Protein 8Z2Y (pdb70)

Sequence (382 aa):
FDYNGEKVRGVNLGGWLVLEPWITPSIFDAAGAEAVDEWWSLTKILGKEEAEARLSAHWKSFVSAGDFQRMADAGLNHVRIPIGYWALGPLEGDPYVDGQLEYLDKAVEWAGAAGLKVLIDLHGAPGSQNGFDNSGRRGGAIQWQQQGDTVEQTLDAFDLLAERYLGSDTVAAIEAINEPNIPGGVDQGKLQEYYGSVYGIVNKYNAGTSVVYGDGFLPVESWNGFKTEGSKVVMDTHHYHMFDNGLIAMDIDSHIDAVCQFAHQHLEASDKPVIVGEWTGAVTDCAKYLNGKGNGARYDGSYAADKAIGDCSSLATGFVSKLSDEERSDMRRFIEAQLDAFELKSGWVFWTWKTEGAPGWDMSDLLEAGVFPTSPDDREFPKQC

Organism: Aspergillus oryzae (strain ATCC 42149 / RIB 40) (NCBI:txid510516)

Radius of gyration: 19.34 Å; Cα contacts (8 Å, |Δi|>4): 815; chains: 1; bounding box: 44×55×48 Å

Nearest PDB structures (foldseek):
  8z2w-assembly1_A  TM=1.002E+00  e=1.462E-80  Aspergillus oryzae
  3n9k-assembly1_A  TM=9.499E-01  e=2.838E-46  Candida albicans
  2pc8-assembly1_A  TM=9.485E-01  e=1.762E-46  Candida albicans
  2pbo-assembly1_A  TM=9.506E-01  e=3.393E-46  Candida albicans
  2pf0-assembly1_A  TM=9.499E-01  e=2.838E-46  Candida albicans

B-factor: mean 11.64, std 8.75, range [5.73, 223.47]

Secondary structure (DSSP, 8-state):
--TTTS-EEEEE-TTTSS--TTTSHHHHHTT-TT--SHHHHHHHH-HHHHHHHHHHHHHHH--HHHHHHHHHTT--EEEEEEEGGGG-PPTT------HHHHHHHHHHHHHHHT-EEEEEEEE-TT-SSS-GGGSS-S---TTSTTHHHHHHHHHHHHHHHHTTSTTEEEEES-S---TTTT--HHHHHHHHHHHHHHHHHH-TTSEEEEE-TTS-GGGGTTSS--GGGEEEEEE--SSSSHHHHT--HHHHHHHHHHHHHHTGGG-SS-EEEEE--S--SS-STTTT-TT---TTTT-STTPPP-S--TTTSSS-GGGS-HHHHHHHHHHHHHHHHHHTTTTEEEES-S--SS-TTS-HHHHHHTT-S-SSTT--SSPPP-

Structure (mmCIF, N/CA/C/O backbone):
data_8Z2Y
#
_entry.id   8Z2Y
#
_cell.length_a   81.290
_cell.length_b   81.290
_cell.length_c   114.740
_cell.angle_alpha   90.00
_cell.angle_beta   90.00
_cell.angle_gamma   120.00
#
_symmetry.space_group_name_H-M   'P 32 2 1'
#
loop_
_entity.id
_entity.type
_entity.pdbx_description
1 polymer 'Glucan 1,3-beta-glucosidase A'
2 non-polymer 1,2-ETHANEDIOL
3 non-polymer GLYCEROL
4 non-polymer beta-D-glucopyranose
5 non-polymer 'CHLORIDE ION'
6 non-polymer 'SODIUM ION'
7 water water
#
loop_
_atom_site.group_PDB
_atom_site.id
_atom_site.type_symbol
_atom_site.label_atom_id
_atom_site.label_alt_id
_atom_site.label_comp_id
_atom_site.label_asym_id
_atom_site.label_entity_id
_atom_site.label_seq_id
_atom_site.pdbx_PDB_ins_code
_atom_site.Cartn_x
_atom_site.Cartn_y
_atom_site.Cartn_z
_atom_site.occupancy
_atom_site.B_iso_or_equiv
_atom_site.auth_seq_id
_atom_site.auth_comp_id
_atom_site.auth_asym_id
_atom_site.auth_atom_id
_atom_site.pdbx_PDB_model_num
ATOM 1 N N . PHE A 1 24 ? -41.503 34.346 32.478 1.00 22.07 24 PHE A N 1
ATOM 2 C CA . PHE A 1 24 ? -41.320 35.696 31.884 1.00 16.71 24 PHE A CA 1
ATOM 3 C C . PHE A 1 24 ? -42.696 36.219 31.496 1.00 14.22 24 PHE A C 1
ATOM 4 O O . PHE A 1 24 ? -43.479 35.486 30.910 1.00 15.42 24 PHE A O 1
ATOM 21 N N . ASP A 1 25 ? -42.954 37.497 31.777 1.00 14.60 25 ASP A N 1
ATOM 22 C CA . ASP A 1 25 ? -44.258 38.092 31.500 1.00 14.70 25 ASP A CA 1
ATOM 23 C C . ASP A 1 25 ? -44.317 38.623 30.069 1.00 12.88 25 ASP A C 1
ATOM 24 O O . ASP A 1 25 ? -44.123 39.812 29.811 1.00 14.16 25 ASP A O 1
ATOM 33 N N . TYR A 1 26 ? -44.594 37.710 29.138 1.00 11.83 26 TYR A N 1
ATOM 34 C CA . TYR A 1 26 ? -44.647 38.058 27.737 1.00 11.76 26 TYR A CA 1
ATOM 35 C C . TYR A 1 26 ? -45.805 39.008 27.468 1.00 12.90 26 TYR A C 1
ATOM 36 O O . TYR A 1 26 ? -45.765 39.703 26.463 1.00 14.26 26 TYR A O 1
ATOM 54 N N . ASN A 1 27 ? -46.850 38.957 28.277 1.00 14.77 27 ASN A N 1
ATOM 55 C CA . ASN A 1 27 ? -47.990 39.834 28.063 1.00 16.84 27 ASN A CA 1
ATOM 56 C C . ASN A 1 27 ? -47.622 41.294 28.343 1.00 18.43 27 ASN A C 1
ATOM 57 O O . ASN A 1 27 ? -48.107 42.181 27.660 1.00 21.57 27 ASN A O 1
ATOM 68 N N . GLY A 1 28 ? -46.727 41.550 29.310 1.00 16.73 28 GLY A N 1
ATOM 69 C CA . GLY A 1 28 ? -46.518 42.886 29.836 1.00 18.09 28 GLY A CA 1
ATOM 70 C C . GLY A 1 28 ? -45.080 43.401 29.825 1.00 18.42 28 GLY A C 1
ATOM 71 O O . GLY A 1 28 ? -44.876 44.539 30.201 1.00 22.34 28 GLY A O 1
ATOM 75 N N . GLU A 1 29 ? -44.094 42.592 29.432 1.00 15.92 29 GLU A N 1
ATOM 76 C CA . GLU A 1 29 ? -42.686 42.985 29.416 1.00 16.65 29 GLU A CA 1
ATOM 77 C C . GLU A 1 29 ? -42.133 42.774 28.022 1.00 15.33 29 GLU A C 1
ATOM 78 O O . GLU A 1 29 ? -42.590 41.862 27.329 1.00 19.81 29 GLU A O 1
ATOM 90 N N . LYS A 1 30 ? -41.118 43.560 27.621 1.00 12.20 30 LYS A N 1
ATOM 91 C CA . LYS A 1 30 ? -40.615 43.463 26.263 1.00 10.44 30 LYS A CA 1
ATOM 92 C C . LYS A 1 30 ? -39.452 42.467 26.159 1.00 8.85 30 LYS A C 1
ATOM 93 O O . LYS A 1 30 ? -38.463 42.566 26.879 1.00 9.85 30 LYS A O 1
ATOM 112 N N . VAL A 1 31 ? -39.588 41.523 25.236 1.00 7.83 31 VAL A N 1
ATOM 113 C CA . VAL A 1 31 ? -38.508 40.633 24.843 1.00 7.18 31 VAL A CA 1
ATOM 114 C C . VAL A 1 31 ? -37.477 41.444 24.055 1.00 6.77 31 VAL A C 1
ATOM 115 O O . VAL A 1 31 ? -37.833 42.189 23.131 1.00 7.15 31 VAL A O 1
ATOM 128 N N . ARG A 1 32 ? -36.214 41.323 24.448 1.00 7.01 32 ARG A N 1
ATOM 129 C CA . ARG A 1 32 ? -35.108 41.910 23.737 1.00 6.80 32 ARG A CA 1
ATOM 130 C C . ARG A 1 32 ? -34.077 40.820 23.594 1.00 6.62 32 ARG A C 1
ATOM 131 O O . ARG A 1 32 ? -33.433 40.409 24.553 1.00 7.28 32 ARG A O 1
ATOM 152 N N . GLY A 1 33 ? -33.921 40.253 22.419 1.00 6.82 33 GLY A N 1
ATOM 153 C CA . GLY A 1 33 ? -33.192 39.011 22.277 1.00 7.06 33 GLY A CA 1
ATOM 154 C C . GLY A 1 33 ? -32.306 38.973 21.044 1.00 6.88 33 GLY A C 1
ATOM 155 O O . GLY A 1 33 ? -32.397 39.832 20.146 1.00 6.98 33 GLY A O 1
ATOM 159 N N . VAL A 1 34 ? -31.486 37.934 21.037 1.00 6.75 34 VAL A N 1
ATOM 160 C CA . VAL A 1 34 ? -30.765 37.549 19.837 1.00 6.49 34 VAL A CA 1
ATOM 161 C C . VAL A 1 34 ? -30.904 36.058 19.653 1.00 6.47 34 VAL A C 1
ATOM 162 O O . VAL A 1 34 ? -31.019 35.297 20.616 1.00 6.77 34 VAL A O 1
ATOM 175 N N . ASN A 1 35 ? -30.762 35.612 18.403 1.00 6.25 35 ASN A N 1
ATOM 176 C CA . ASN A 1 35 ? -30.701 34.211 18.028 1.00 6.54 35 ASN A CA 1
ATOM 177 C C . ASN A 1 35 ? -29.248 33.739 18.010 1.00 6.19 35 ASN A C 1
ATOM 178 O O . ASN A 1 35 ? -28.373 34.464 17.576 1.00 6.16 35 ASN A O 1
ATOM 189 N N . LEU A 1 36 ? -29.023 32.482 18.398 1.00 6.05 36 LEU A N 1
ATOM 190 C CA . LEU A 1 36 ? -27.785 31.781 18.111 1.00 6.17 36 LEU A CA 1
ATOM 191 C C . LEU A 1 36 ? -27.934 30.923 16.861 1.00 5.95 36 LEU A C 1
ATOM 192 O O . LEU A 1 36 ? -27.827 29.694 16.867 1.00 6.34 36 LEU A O 1
ATOM 208 N N . GLY A 1 37 ? -28.241 31.594 15.747 1.00 6.03 37 GLY A N 1
ATOM 209 C CA . GLY A 1 37 ? -28.342 30.911 14.490 1.00 5.79 37 GLY A CA 1
ATOM 210 C C . GLY A 1 37 ? -27.003 30.299 14.117 1.00 6.03 37 GLY A C 1
ATOM 211 O O . GLY A 1 37 ? -25.939 30.805 14.385 1.00 7.02 37 GLY A O 1
ATOM 215 N N . GLY A 1 38 ? -27.108 29.192 13.402 1.00 5.91 38 GLY A N 1
ATOM 216 C CA . GLY A 1 38 ? -25.926 28.569 12.836 1.00 6.14 38 GLY A CA 1
ATOM 217 C C . GLY A 1 38 ? -25.056 27.819 13.824 1.00 6.40 38 GLY A C 1
ATOM 218 O O . GLY A 1 38 ? -24.004 27.286 13.444 1.00 7.13 38 GLY A O 1
ATOM 222 N N . TRP A 1 39 ? -25.462 27.764 15.099 1.00 6.24 39 TRP A N 1
ATOM 223 C CA . TRP A 1 39 ? -24.630 27.135 16.126 1.00 6.58 39 TRP A CA 1
ATOM 224 C C . TRP A 1 39 ? -24.897 25.645 16.180 1.00 6.40 39 TRP A C 1
ATOM 225 O O . TRP A 1 39 ? -24.097 24.836 15.720 1.00 7.10 39 TRP A O 1
ATOM 246 N N . LEU A 1 40 ? -26.088 25.257 16.696 1.00 6.64 40 LEU A N 1
ATOM 247 C CA . LEU A 1 40 ? -26.431 23.860 16.829 1.00 6.82 40 LEU A CA 1
ATOM 248 C C . LEU A 1 40 ? -27.193 23.299 15.640 1.00 6.47 40 LEU A C 1
ATOM 249 O O . LEU A 1 40 ? -27.352 22.082 15.533 1.00 6.87 40 LEU A O 1
ATOM 265 N N . VAL A 1 41 ? -27.669 24.191 14.761 1.00 6.44 41 VAL A N 1
ATOM 266 C CA . VAL A 1 41 ? -28.175 23.829 13.442 1.00 6.51 41 VAL A CA 1
ATOM 267 C C . VAL A 1 41 ? -27.357 24.691 12.501 1.00 6.54 41 VAL A C 1
ATOM 268 O O . VAL A 1 41 ? -27.468 25.913 12.536 1.00 6.62 41 VAL A O 1
ATOM 281 N N . LEU A 1 42 ? -26.492 24.047 11.700 1.00 6.52 42 LEU A N 1
ATOM 282 C CA . LEU A 1 42 ? -25.573 24.813 10.864 1.00 6.80 42 LEU A CA 1
ATOM 283 C C . LEU A 1 42 ? -26.309 25.297 9.606 1.00 7.13 42 LEU A C 1
ATOM 284 O O . LEU A 1 42 ? -27.198 24.605 9.111 1.00 7.17 42 LEU A O 1
ATOM 300 N N . GLU A 1 43 ? -25.910 26.464 9.133 1.00 7.08 43 G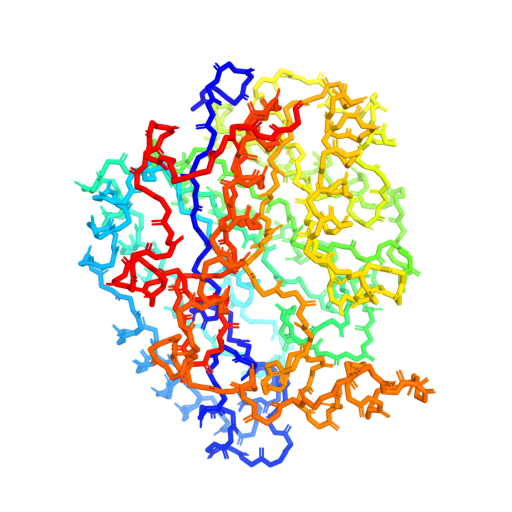LU A N 1
ATOM 301 C CA . GLU A 1 43 ? -26.489 27.020 7.906 1.00 7.13 43 GLU A CA 1
ATOM 302 C C . GLU A 1 43 ? -25.353 27.525 7.045 1.00 7.23 43 GLU A C 1
ATOM 303 O O . GLU A 1 43 ? -24.467 28.220 7.483 1.00 6.79 43 GLU A O 1
ATOM 315 N N . PRO A 1 44 ? -25.380 27.264 5.716 1.00 7.23 44 PRO A N 1
ATOM 316 C CA . PRO A 1 44 ? -24.291 27.698 4.845 1.00 7.06 44 PRO A CA 1
ATOM 317 C C . PRO A 1 44 ? -23.974 29.183 4.921 1.00 7.42 44 PRO A C 1
ATOM 318 O O . PRO A 1 44 ? -22.799 29.519 4.913 1.00 7.59 44 PRO A O 1
ATOM 329 N N . TRP A 1 45 ? -24.970 30.058 4.941 1.00 7.14 45 TRP A N 1
ATOM 330 C CA . TRP A 1 45 ? -24.658 31.476 4.914 1.00 6.86 45 TRP A CA 1
ATOM 331 C C . TRP A 1 45 ? -24.038 31.974 6.215 1.00 6.85 45 TRP A C 1
ATOM 332 O O . TRP A 1 45 ? -23.342 32.978 6.210 1.00 6.77 45 TRP A O 1
ATOM 353 N N . ILE A 1 46 ? -24.304 31.250 7.312 1.00 6.72 46 ILE A N 1
ATOM 354 C CA . ILE A 1 46 ? -23.814 31.689 8.623 1.00 6.62 46 ILE A CA 1
ATOM 355 C C . ILE A 1 46 ? -22.371 31.264 8.810 1.00 6.59 46 ILE A C 1
ATOM 356 O O . ILE A 1 46 ? -21.555 32.033 9.286 1.00 6.94 46 ILE A O 1
ATOM 372 N N . THR A 1 47 ? -22.053 30.028 8.409 1.00 6.78 47 THR A N 1
ATOM 373 C CA . THR A 1 47 ? -20.684 29.523 8.460 1.00 6.61 47 THR A CA 1
ATOM 374 C C . THR A 1 47 ? -20.287 28.904 7.115 1.00 6.71 47 THR A C 1
ATOM 375 O O . THR A 1 47 ? -20.126 27.688 6.998 1.00 7.15 47 THR A O 1
ATOM 386 N N . PRO A 1 48 ? -20.112 29.712 6.059 1.00 7.00 48 PRO A N 1
ATOM 387 C CA . PRO A 1 48 ? -19.802 29.159 4.736 1.00 7.49 48 PRO A CA 1
ATOM 388 C C . PRO A 1 48 ? -18.529 28.324 4.737 1.00 7.54 48 PRO A C 1
ATOM 389 O O . PRO A 1 48 ? -18.490 27.346 3.990 1.00 8.73 48 PRO A O 1
ATOM 400 N N . SER A 1 49 ? -17.520 28.669 5.546 1.00 7.75 49 SER A N 1
ATOM 401 C CA . SER A 1 49 ? -16.258 27.961 5.488 1.00 8.64 49 SER A CA 1
ATOM 402 C C . SER A 1 49 ? -16.446 26.470 5.779 1.00 7.78 49 SER A C 1
ATOM 403 O O . SER A 1 49 ? -15.740 25.614 5.258 1.00 8.82 49 SER A O 1
ATOM 411 N N . ILE A 1 50 ? -17.357 26.148 6.696 1.00 7.40 50 ILE A N 1
ATOM 412 C CA . ILE A 1 50 ? -17.497 24.759 7.108 1.00 7.44 50 ILE A CA 1
ATOM 413 C C . ILE A 1 50 ? -18.078 23.937 5.960 1.00 7.39 50 ILE A C 1
ATOM 414 O O . ILE A 1 50 ? -17.679 22.815 5.677 1.00 8.54 50 ILE A O 1
ATOM 430 N N . PHE A 1 51 ? -19.078 24.500 5.273 1.00 7.70 51 PHE A N 1
ATOM 431 C CA . PHE A 1 51 ? -19.694 23.826 4.129 1.00 8.13 51 PHE A CA 1
ATOM 432 C C . PHE A 1 51 ? -18.707 23.722 2.975 1.00 8.57 51 PHE A C 1
ATOM 433 O O . PHE A 1 51 ? -18.610 22.673 2.345 1.00 9.46 51 PHE A O 1
ATOM 450 N N . ASP A 1 52 ? -18.013 24.818 2.688 1.00 8.87 52 ASP A N 1
ATOM 451 C CA . ASP A 1 52 ? -17.109 24.828 1.566 1.00 9.07 52 ASP A CA 1
ATOM 452 C C . ASP A 1 52 ? -15.939 23.877 1.771 1.00 9.36 52 ASP A C 1
ATOM 453 O O . ASP A 1 52 ? -15.421 23.369 0.789 1.00 10.50 52 ASP A O 1
ATOM 462 N N . ALA A 1 53 ? -15.537 23.620 3.002 1.00 9.33 53 ALA A N 1
ATOM 463 C CA . ALA A 1 53 ? -14.490 22.646 3.305 1.00 10.58 53 ALA A CA 1
ATOM 464 C C . ALA A 1 53 ? -14.914 21.211 2.988 1.00 12.12 53 ALA A C 1
ATOM 465 O O . ALA A 1 53 ? -14.095 20.306 3.027 1.00 15.75 53 ALA A O 1
ATOM 472 N N . ALA A 1 54 ? -16.198 20.989 2.727 1.00 11.50 54 ALA A N 1
ATOM 473 C CA . ALA A 1 54 ? -16.719 19.690 2.318 1.00 12.74 54 ALA A CA 1
ATOM 474 C C . ALA A 1 54 ? -17.178 19.679 0.854 1.00 12.54 54 ALA A C 1
ATOM 475 O O . ALA A 1 54 ? -17.778 18.699 0.418 1.00 15.19 54 ALA A O 1
ATOM 482 N N . GLY A 1 55 ? -16.905 20.731 0.087 1.00 11.67 55 GLY A N 1
ATOM 483 C CA . GLY A 1 55 ? -17.152 20.701 -1.339 1.00 11.87 55 GLY A CA 1
ATOM 484 C C . GLY A 1 55 ? -18.507 21.243 -1.773 1.00 12.07 55 GLY A C 1
ATOM 485 O O . GLY A 1 55 ? -19.335 21.627 -0.940 1.00 10.62 55 GLY A O 1
ATOM 489 N N . ALA A 1 56 ? -18.709 21.255 -3.078 1.00 12.78 56 ALA A N 1
ATOM 490 C CA . ALA A 1 56 ? -19.840 21.916 -3.686 1.00 13.06 56 ALA A CA 1
ATOM 491 C C . ALA A 1 56 ? -21.162 21.293 -3.261 1.00 12.09 56 ALA A C 1
ATOM 492 O O . ALA A 1 56 ? -22.208 21.961 -3.324 1.00 13.81 56 ALA A O 1
ATOM 499 N N . GLU A 1 57 ? -21.152 19.997 -2.931 1.00 11.98 57 GLU A N 1
ATOM 500 C CA . GLU A 1 57 ? -22.405 19.304 -2.645 1.00 11.48 57 GLU A CA 1
ATOM 501 C C . GLU A 1 57 ? -22.804 19.438 -1.173 1.00 9.56 57 GLU A C 1
ATOM 502 O O . GLU A 1 57 ? -23.892 19.044 -0.811 1.00 10.14 57 GLU A O 1
ATOM 514 N N . ALA A 1 58 ? -21.969 20.070 -0.361 1.00 8.98 58 ALA A N 1
ATOM 515 C CA . ALA A 1 58 ? -22.332 20.290 1.043 1.00 8.34 58 ALA A CA 1
ATOM 516 C C . ALA A 1 58 ? -23.122 21.592 1.103 1.00 8.34 58 ALA A C 1
ATOM 517 O O . ALA A 1 58 ? -22.524 22.679 1.144 1.00 7.89 58 ALA A O 1
ATOM 524 N N . VAL A 1 59 ? -24.454 21.449 1.129 1.00 7.91 59 VAL A N 1
ATOM 525 C CA . VAL A 1 59 ? -25.371 22.577 0.984 1.00 7.84 59 VAL A CA 1
ATOM 526 C C . VAL A 1 59 ? -26.343 22.713 2.146 1.00 7.38 59 VAL A C 1
ATOM 527 O O . VAL A 1 59 ? -27.205 23.577 2.136 1.00 7.55 59 VAL A O 1
ATOM 540 N N . ASP A 1 60 ? -26.230 21.816 3.122 1.00 7.46 60 ASP A N 1
ATOM 541 C CA . ASP A 1 60 ? -27.090 21.827 4.303 1.00 7.38 60 ASP A CA 1
ATOM 542 C C . ASP A 1 60 ? -26.468 20.858 5.293 1.00 7.25 60 ASP A C 1
ATOM 543 O O . ASP A 1 60 ? -25.544 20.132 4.967 1.00 7.52 60 ASP A O 1
ATOM 552 N N . GLU A 1 61 ? -26.979 20.827 6.528 1.00 7.06 61 GLU A N 1
ATOM 553 C CA . GLU A 1 61 ? -26.346 19.972 7.517 1.00 6.73 61 GLU A CA 1
ATOM 554 C C . GLU A 1 61 ? -26.489 18.497 7.148 1.00 7.02 61 GLU A C 1
ATOM 555 O O . GLU A 1 61 ? -25.596 17.708 7.415 1.00 7.26 61 GLU A O 1
ATOM 567 N N . TRP A 1 62 ? -27.596 18.133 6.501 1.00 7.03 62 TRP A N 1
ATOM 568 C CA A TRP A 1 62 ? -27.807 16.776 6.055 0.50 7.58 62 TRP A CA 1
ATOM 569 C CA B TRP A 1 62 ? -27.803 16.758 6.056 0.50 7.30 62 TRP A CA 1
ATOM 570 C C . TRP A 1 62 ? -26.673 16.337 5.122 1.00 7.27 62 TRP A C 1
ATOM 571 O O . TRP A 1 62 ? -25.988 15.362 5.355 1.00 7.45 62 TRP A O 1
ATOM 611 N N . SER A 1 63 ? -26.477 17.120 4.055 1.00 7.49 63 SER A N 1
ATOM 612 C CA . SER A 1 63 ? -25.491 16.764 3.044 1.00 7.69 63 SER A CA 1
ATOM 613 C C . SER A 1 63 ? -24.073 16.872 3.590 1.00 7.77 63 SER A C 1
ATOM 614 O O . SER A 1 63 ? -23.194 16.088 3.239 1.00 9.19 63 SER A O 1
ATOM 622 N N . LEU A 1 64 ? -23.816 17.891 4.406 1.00 7.42 64 LEU A N 1
ATOM 623 C CA . LEU A 1 64 ? -22.513 18.070 5.037 1.00 7.52 64 LEU A CA 1
ATOM 624 C C . LEU A 1 64 ? -22.143 16.819 5.819 1.00 7.60 64 LEU A C 1
ATOM 625 O O . LEU A 1 64 ? -21.057 16.241 5.660 1.00 8.21 64 LEU A O 1
ATOM 641 N N . THR A 1 65 ? -23.032 16.402 6.702 1.00 7.61 65 THR A N 1
ATOM 642 C CA . THR A 1 65 ? -22.727 15.244 7.535 1.00 7.30 65 THR A CA 1
ATOM 643 C C . THR A 1 65 ? -22.655 13.961 6.702 1.00 7.24 65 THR A C 1
ATOM 644 O O . THR A 1 65 ? -21.829 13.104 6.974 1.00 8.52 65 THR A O 1
ATOM 655 N N . LYS A 1 66 ? -23.476 13.850 5.650 1.00 8.08 66 LYS A N 1
ATOM 656 C CA . LYS A 1 66 ? -23.450 12.657 4.803 1.00 9.23 66 LYS A CA 1
ATOM 657 C C . LYS A 1 66 ? -22.094 12.573 4.082 1.00 9.95 66 LYS A C 1
ATOM 658 O O . LYS A 1 66 ? -21.508 11.500 3.950 1.00 10.56 66 LYS A O 1
ATOM 677 N N . ILE A 1 67 ? -21.629 13.703 3.541 1.00 9.26 67 ILE A N 1
ATOM 678 C CA . ILE A 1 67 ? -20.371 13.744 2.815 1.00 10.02 67 ILE A CA 1
ATOM 679 C C . ILE A 1 67 ? -19.217 13.375 3.730 1.00 10.11 67 ILE A C 1
ATOM 680 O O . ILE A 1 67 ? -18.329 12.627 3.371 1.00 11.92 67 ILE A O 1
ATOM 696 N N . LEU A 1 68 ? -19.244 13.915 4.944 1.00 9.68 68 LEU A N 1
ATOM 697 C CA . LEU A 1 68 ? -18.110 13.717 5.826 1.00 10.44 68 LEU A CA 1
ATOM 698 C C . LEU A 1 68 ? -18.118 12.308 6.409 1.00 9.79 68 LEU A C 1
ATOM 699 O O . LEU A 1 68 ? -17.057 11.786 6.756 1.00 10.75 68 LEU A O 1
ATOM 715 N N . GLY A 1 69 ? -19.290 11.711 6.571 1.00 9.87 69 GLY A N 1
ATOM 716 C CA . GLY A 1 69 ? -19.420 10.476 7.334 1.00 10.13 69 GLY A CA 1
ATOM 717 C C . GLY A 1 69 ? -19.476 10.753 8.828 1.00 9.50 69 GLY A C 1
ATOM 718 O O . GLY A 1 69 ? -19.150 11.849 9.267 1.00 9.52 69 GLY A O 1
ATOM 722 N N . LYS A 1 70 ? -19.892 9.752 9.595 1.00 10.26 70 LYS A N 1
ATOM 723 C CA . LYS A 1 70 ? -20.249 9.996 10.982 1.00 10.39 70 LYS A CA 1
ATOM 724 C C . LYS A 1 70 ? -19.065 10.494 11.806 1.00 10.34 70 LYS A C 1
ATOM 725 O O . LYS A 1 70 ? -19.222 11.442 12.596 1.00 10.64 70 LYS A O 1
ATOM 744 N N . GLU A 1 71 ? -17.923 9.821 11.713 1.00 10.56 71 GLU A N 1
ATOM 745 C CA . GLU A 1 71 ? -16.799 10.155 12.574 1.00 11.72 71 GLU A CA 1
ATOM 746 C C . GLU A 1 71 ? -16.281 11.555 12.273 1.00 10.65 71 GLU A C 1
ATOM 747 O O . GLU A 1 71 ? -16.118 12.357 13.160 1.00 10.72 71 GLU A O 1
ATOM 759 N N . GLU A 1 72 ? -16.048 11.876 11.005 1.00 10.04 72 GLU A N 1
ATOM 760 C CA . GLU A 1 72 ? -15.499 13.175 10.639 1.00 9.90 72 GLU A CA 1
ATOM 761 C C . GLU A 1 72 ? -16.551 14.269 10.842 1.00 9.08 72 GLU A C 1
ATOM 762 O O . GLU A 1 72 ? -16.217 15.394 11.199 1.00 8.94 72 GLU A O 1
ATOM 774 N N . ALA A 1 73 ? -17.835 13.983 10.613 1.00 8.82 73 ALA A N 1
ATOM 775 C CA . ALA A 1 73 ? -18.854 14.973 10.880 1.00 8.57 73 ALA A CA 1
ATOM 776 C C . ALA A 1 73 ? -18.845 15.304 12.369 1.00 8.01 73 ALA A C 1
ATOM 777 O O . ALA A 1 73 ? -18.943 16.471 12.734 1.00 8.23 73 ALA A O 1
ATOM 784 N N . GLU A 1 74 ? -18.806 14.283 13.226 1.00 8.34 74 GLU A N 1
ATOM 785 C CA . GLU A 1 74 ? -18.775 14.571 14.657 1.00 8.98 74 GLU A CA 1
ATOM 786 C C . GLU A 1 74 ? -17.572 15.445 15.009 1.00 8.61 74 GLU A C 1
ATOM 787 O O . GLU A 1 74 ? -17.699 16.399 15.768 1.00 8.29 74 GLU A O 1
ATOM 799 N N . ALA A 1 75 ? -16.415 15.141 14.403 1.00 8.75 75 ALA A N 1
ATOM 800 C CA . ALA A 1 75 ? -15.201 15.901 14.664 1.00 9.27 75 ALA A CA 1
ATOM 801 C C . ALA A 1 75 ? -15.365 17.362 14.261 1.00 8.28 75 ALA A C 1
ATOM 802 O O . ALA A 1 75 ? -15.120 18.284 15.046 1.00 9.14 75 ALA A O 1
ATOM 809 N N . ARG A 1 76 ? -15.788 17.609 13.020 1.00 8.01 76 ARG A N 1
ATOM 810 C CA . ARG A 1 76 ? -15.820 18.970 12.518 1.00 8.49 76 ARG A CA 1
ATOM 811 C C . ARG A 1 76 ? -16.963 19.756 13.153 1.00 7.61 76 ARG A C 1
ATOM 812 O O . ARG A 1 76 ? -16.808 20.938 13.490 1.00 7.62 76 ARG A O 1
ATOM 833 N N . LEU A 1 77 ? -18.149 19.145 13.278 1.00 7.44 77 LEU A N 1
ATOM 834 C CA . LEU A 1 77 ? -19.276 19.871 13.840 1.00 7.26 77 LEU A CA 1
ATOM 835 C C . LEU A 1 77 ? -19.046 20.138 15.327 1.00 7.57 77 LEU A C 1
ATOM 836 O O . LEU A 1 77 ? -19.337 21.215 15.794 1.00 7.42 77 LEU A O 1
ATOM 852 N N . SER A 1 78 ? -18.469 19.189 16.079 1.00 7.66 78 SER A N 1
ATOM 853 C CA . SER A 1 78 ? -18.201 19.439 17.496 1.00 7.72 78 SER A CA 1
ATOM 854 C C . SER A 1 78 ? -17.134 20.531 17.697 1.00 7.29 78 SER A C 1
ATOM 855 O O . SER A 1 78 ? -17.263 21.300 18.658 1.00 7.92 78 SER A O 1
ATOM 863 N N . ALA A 1 79 ? -16.128 20.618 16.801 1.00 7.78 79 ALA A N 1
ATOM 864 C CA . ALA A 1 79 ? -15.154 21.686 16.894 1.00 7.47 79 ALA A CA 1
ATOM 865 C C . ALA A 1 79 ? -15.902 23.013 16.803 1.00 7.60 79 ALA A C 1
ATOM 866 O O . ALA A 1 79 ? -15.615 23.957 17.513 1.00 7.91 79 ALA A O 1
ATOM 873 N N . HIS A 1 80 ? -16.859 23.127 15.886 1.00 7.09 80 HIS A N 1
ATOM 874 C CA . HIS A 1 80 ? -17.674 24.318 15.724 1.00 7.22 80 HIS A CA 1
ATOM 875 C C . HIS A 1 80 ? -18.589 24.560 16.926 1.00 6.82 80 HIS A C 1
ATOM 876 O O . HIS A 1 80 ? -18.717 25.697 17.396 1.00 7.34 80 HIS A O 1
ATOM 891 N N . TRP A 1 81 ? -19.238 23.520 17.460 1.00 6.95 81 TRP A N 1
ATOM 892 C CA . TRP A 1 81 ? -20.108 23.712 18.623 1.00 7.35 81 TRP A CA 1
ATOM 893 C C . TRP A 1 81 ? -19.334 24.349 19.765 1.00 7.47 81 TRP A C 1
ATOM 894 O O . TRP A 1 81 ? -19.837 25.214 20.487 1.00 7.50 81 TRP A O 1
ATOM 915 N N . LYS A 1 82 ? -18.102 23.873 19.959 1.00 7.33 82 LYS A N 1
ATOM 916 C CA . LYS A 1 82 ? -17.266 24.305 21.067 1.00 8.18 82 LYS A CA 1
ATOM 917 C C . LYS A 1 82 ? -16.712 25.704 20.854 1.00 7.99 82 LYS A C 1
ATOM 918 O O . LYS A 1 82 ? -16.627 26.447 21.807 1.00 10.80 82 LYS A O 1
ATOM 937 N N . SER A 1 83 ? -16.290 26.062 19.642 1.00 7.31 83 SER A N 1
ATOM 938 C CA . SER A 1 83 ? -15.618 27.315 19.408 1.00 7.37 83 SER A CA 1
ATOM 939 C C . SER A 1 83 ? -16.564 28.487 19.183 1.00 7.19 83 SER A C 1
ATOM 940 O O . SER A 1 83 ? -16.190 29.626 19.418 1.00 7.71 83 SER A O 1
ATOM 948 N N . PHE A 1 84 ? -17.761 28.222 18.670 1.00 6.79 84 PHE A N 1
ATOM 949 C CA . PHE A 1 84 ? -18.635 29.272 18.173 1.00 6.75 84 PHE A CA 1
ATOM 950 C C . PHE A 1 84 ? -19.258 30.090 19.297 1.00 6.67 84 PHE A C 1
ATOM 951 O O . PHE A 1 84 ? -19.629 31.227 19.070 1.00 7.14 84 PHE A O 1
ATOM 968 N N . VAL A 1 85 ? -19.419 29.483 20.486 1.00 6.78 85 VAL A N 1
ATOM 969 C CA . VAL A 1 85 ? -20.146 30.114 21.581 1.00 6.98 85 VAL A CA 1
ATOM 970 C C . VAL A 1 85 ? -19.431 29.782 22.897 1.00 6.57 85 VAL A C 1
ATOM 971 O O . VAL A 1 85 ? -19.112 28.634 23.163 1.00 7.14 85 VAL A O 1
ATOM 984 N N . SER A 1 86 ? -19.209 30.824 23.703 1.00 6.33 86 SER A N 1
ATOM 985 C CA . SER A 1 86 ? -18.689 30.699 25.056 1.00 6.83 86 SER A CA 1
ATOM 986 C C . SER A 1 86 ? -19.575 31.486 25.986 1.00 7.57 86 SER A C 1
ATOM 987 O O . SER A 1 86 ? -20.477 32.206 25.618 1.00 7.37 86 SER A O 1
ATOM 995 N N . ALA A 1 87 ? -19.257 31.368 27.285 1.00 8.08 87 ALA A N 1
ATOM 996 C CA . ALA A 1 87 ? -19.957 32.184 28.277 1.00 8.63 87 ALA A CA 1
ATOM 997 C C . ALA A 1 87 ? -19.810 33.672 27.977 1.00 8.38 87 ALA A C 1
ATOM 998 O O . ALA A 1 87 ? -20.720 34.472 28.208 1.00 9.60 87 ALA A O 1
ATOM 1005 N N . GLY A 1 88 ? -18.687 34.050 27.407 1.00 8.47 88 GLY A N 1
ATOM 1006 C CA . GLY A 1 88 ? -18.447 35.445 27.087 1.00 8.62 88 GLY A CA 1
ATOM 1007 C C . GLY A 1 88 ? -19.399 36.005 26.044 1.00 7.37 88 GLY A C 1
ATOM 1008 O O . GLY A 1 88 ? -19.743 37.182 26.086 1.00 8.67 88 GLY A O 1
ATOM 1012 N N . ASP A 1 89 ? -19.872 35.152 25.123 1.00 7.05 89 ASP A N 1
ATOM 1013 C CA . ASP A 1 89 ? -20.915 35.588 24.212 1.00 6.89 89 ASP A CA 1
ATOM 1014 C C . ASP A 1 89 ? -22.166 36.025 24.956 1.00 7.12 89 ASP A C 1
ATOM 1015 O O . ASP A 1 89 ? -22.750 37.068 24.649 1.00 7.48 89 ASP A O 1
ATOM 1024 N N . PHE A 1 90 ? -2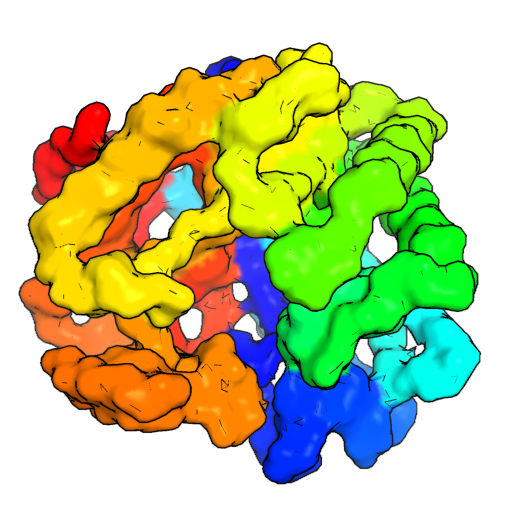2.610 35.191 25.926 1.00 7.42 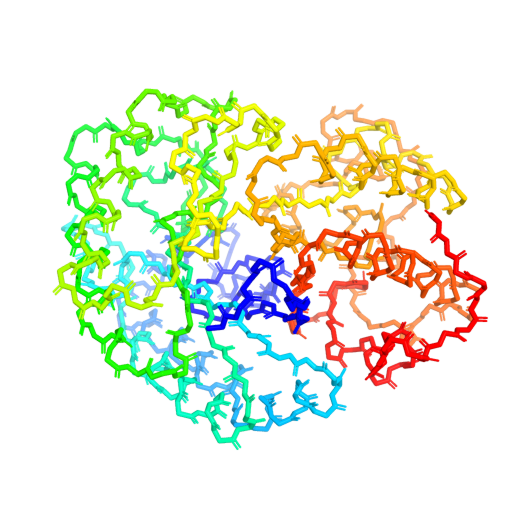90 PHE A N 1
ATOM 1025 C CA . PHE A 1 90 ? -23.774 35.503 26.712 1.00 7.35 90 PHE A CA 1
ATOM 1026 C C . PHE A 1 90 ? -23.593 36.775 27.516 1.00 7.45 90 PHE A C 1
ATOM 1027 O O . PHE A 1 90 ? -24.514 37.581 27.643 1.00 7.82 90 PHE A O 1
ATOM 1044 N N . GLN A 1 91 ? -22.405 36.959 28.095 1.00 8.09 91 GLN A N 1
ATOM 1045 C CA . GLN A 1 91 ? -22.172 38.180 28.863 1.00 9.05 91 GLN A CA 1
ATOM 1046 C C . GLN A 1 91 ? -22.286 39.395 27.928 1.00 8.27 91 GLN A C 1
ATOM 1047 O O . GLN A 1 91 ? -22.830 40.423 28.326 1.00 8.18 91 GLN A O 1
ATOM 1061 N N . ARG A 1 92 ? -21.730 39.309 26.706 1.00 7.82 92 ARG A N 1
ATOM 1062 C CA . ARG A 1 92 ? -21.808 40.438 25.763 1.00 7.81 92 ARG A CA 1
ATOM 1063 C C . ARG A 1 92 ? -23.268 40.703 25.411 1.00 7.30 92 ARG A C 1
ATOM 1064 O O . ARG A 1 92 ? -23.673 41.843 25.223 1.00 8.76 92 ARG A O 1
ATOM 1085 N N . MET A 1 93 ? -24.087 39.654 25.315 1.00 7.11 93 MET A N 1
ATOM 1086 C CA . MET A 1 93 ? -25.495 39.842 25.036 1.00 7.07 93 MET A CA 1
ATOM 1087 C C . MET A 1 93 ? -26.167 40.623 26.170 1.00 7.26 93 MET A C 1
ATOM 1088 O O . MET A 1 93 ? -26.958 41.532 25.929 1.00 7.45 93 MET A O 1
ATOM 1102 N N . ALA A 1 94 ? -25.898 40.217 27.405 1.00 7.52 94 ALA A N 1
ATOM 1103 C CA . ALA A 1 94 ? -26.477 40.937 28.525 1.00 8.56 94 ALA A CA 1
ATOM 1104 C C . ALA A 1 94 ? -25.988 42.384 28.586 1.00 8.48 94 ALA A C 1
ATOM 1105 O O . ALA A 1 94 ? -26.778 43.289 28.852 1.00 9.49 94 ALA A O 1
ATOM 1112 N N . ASP A 1 95 ? -24.702 42.615 28.310 1.00 8.27 95 ASP A N 1
ATOM 1113 C CA . ASP A 1 95 ? -24.177 43.962 28.314 1.00 10.09 95 ASP A CA 1
ATOM 1114 C C . ASP A 1 95 ? -24.851 44.839 27.260 1.00 10.72 95 ASP A C 1
ATOM 1115 O O . ASP A 1 95 ? -24.868 46.054 27.404 1.00 12.96 95 ASP A O 1
ATOM 1124 N N . ALA A 1 96 ? -25.347 44.215 26.179 1.00 9.72 96 ALA A N 1
ATOM 1125 C CA . ALA A 1 96 ? -26.036 44.896 25.092 1.00 10.50 96 ALA A CA 1
ATOM 1126 C C . ALA A 1 96 ? -27.508 45.175 25.374 1.00 9.11 96 ALA A C 1
ATOM 1127 O O . ALA A 1 96 ? -28.243 45.653 24.498 1.00 10.77 96 ALA A O 1
ATOM 1134 N N . GLY A 1 97 ? -27.973 44.895 26.585 1.00 8.92 97 GLY A N 1
ATOM 1135 C CA . GLY A 1 97 ? -29.328 45.224 26.980 1.00 8.60 97 GLY A CA 1
ATOM 1136 C C . GLY A 1 97 ? -30.333 44.136 26.661 1.00 8.11 97 GLY A C 1
ATOM 1137 O O . GLY A 1 97 ? -31.523 44.370 26.779 1.00 9.50 97 GLY A O 1
ATOM 1141 N N . LEU A 1 98 ? -29.865 42.938 26.307 1.00 7.40 98 LEU A N 1
ATOM 1142 C CA . LEU A 1 98 ? -30.775 41.854 25.982 1.00 7.33 98 LEU A CA 1
ATOM 1143 C C . LEU A 1 98 ? -31.261 41.148 27.237 1.00 7.77 98 LEU A C 1
ATOM 1144 O O . LEU A 1 98 ? -30.602 41.150 28.290 1.00 8.21 98 LEU A O 1
ATOM 1160 N N . ASN A 1 99 ? -32.434 40.510 27.087 1.00 7.91 99 ASN A N 1
ATOM 1161 C CA . ASN A 1 99 ? -32.982 39.663 28.130 1.00 7.73 99 ASN A CA 1
ATOM 1162 C C . ASN A 1 99 ? -33.255 38.232 27.687 1.00 7.34 99 ASN A C 1
ATOM 1163 O O . ASN A 1 99 ? -33.664 37.408 28.494 1.00 7.74 99 ASN A O 1
ATOM 1174 N N . HIS A 1 100 ? -33.109 37.921 26.386 1.00 7.05 100 HIS A N 1
ATOM 1175 C CA . HIS A 1 100 ? -33.455 36.617 25.835 1.00 6.76 100 HIS A CA 1
ATOM 1176 C C . HIS A 1 100 ? -32.393 36.188 24.825 1.00 6.64 100 HIS A C 1
ATOM 1177 O O . HIS A 1 100 ? -31.845 37.022 24.086 1.00 6.70 100 HIS A O 1
ATOM 1192 N N . VAL A 1 101 ? -32.235 34.866 24.722 1.00 6.79 101 VAL A N 1
ATOM 1193 C CA . VAL A 1 101 ? -31.459 34.261 23.654 1.00 6.64 101 VAL A CA 1
ATOM 1194 C C . VAL A 1 101 ? -32.303 33.117 23.117 1.00 6.74 101 VAL A C 1
ATOM 1195 O O . VAL A 1 101 ? -32.762 32.225 23.830 1.00 7.42 101 VAL A O 1
ATOM 1208 N N . ARG A 1 102 ? -32.581 33.149 21.774 1.00 6.20 102 ARG A N 1
ATOM 1209 C CA . ARG A 1 102 ? -33.323 32.110 21.090 1.00 6.14 102 ARG A CA 1
ATOM 1210 C C . ARG A 1 102 ? -32.319 31.155 20.484 1.00 6.04 102 ARG A C 1
ATOM 1211 O O . ARG A 1 102 ? -31.380 31.596 19.802 1.00 6.46 102 ARG A O 1
ATOM 1232 N N . ILE A 1 103 ? -32.470 29.873 20.777 1.00 5.92 103 ILE A N 1
ATOM 1233 C CA . ILE A 1 103 ? -31.452 28.894 20.430 1.00 5.96 103 ILE A CA 1
ATOM 1234 C C . ILE A 1 103 ? -32.054 27.772 19.599 1.00 5.73 103 ILE A C 1
ATOM 1235 O O . ILE A 1 103 ? -32.733 26.877 20.102 1.00 6.30 103 ILE A O 1
ATOM 1251 N N . PRO A 1 104 ? -31.773 27.814 18.264 1.00 6.11 104 PRO A N 1
ATOM 1252 C CA . PRO A 1 104 ? -32.147 26.712 17.391 1.00 6.21 104 PRO A CA 1
ATOM 1253 C C . PRO A 1 104 ? -31.483 25.403 17.760 1.00 6.54 104 PRO A C 1
ATOM 1254 O O . PRO A 1 104 ? -30.285 25.357 18.005 1.00 6.82 104 PRO A O 1
ATOM 1265 N N . ILE A 1 105 ? -32.256 24.323 17.712 1.00 6.35 105 ILE A N 1
ATOM 1266 C CA . ILE A 1 105 ? -31.742 22.988 17.833 1.00 6.64 105 ILE A CA 1
ATOM 1267 C C . ILE A 1 105 ? -32.544 22.078 16.906 1.00 6.28 105 ILE A C 1
ATOM 1268 O O . ILE A 1 105 ? -33.730 22.269 16.731 1.00 6.58 105 ILE A O 1
ATOM 1284 N N . GLY A 1 106 ? -31.869 21.099 16.323 1.00 6.15 106 GLY A N 1
ATOM 1285 C CA . GLY A 1 106 ? -32.546 20.219 15.391 1.00 6.48 106 GLY A CA 1
ATOM 1286 C C . GLY A 1 106 ? -33.064 18.962 16.063 1.00 6.35 106 GLY A C 1
ATOM 1287 O O . GLY A 1 106 ? -32.511 18.551 17.095 1.00 6.95 106 GLY A O 1
ATOM 1291 N N . TYR A 1 107 ? -34.017 18.285 15.468 1.00 6.25 107 TYR A N 1
ATOM 1292 C CA . TYR A 1 107 ? -34.548 17.091 16.094 1.00 6.26 107 TYR A CA 1
ATOM 1293 C C . TYR A 1 107 ? -33.439 16.058 16.307 1.00 6.34 107 TYR A C 1
ATOM 1294 O O . TYR A 1 107 ? -33.519 15.215 17.211 1.00 7.62 107 TYR A O 1
ATOM 1312 N N . TRP A 1 108 ? -32.470 16.039 15.404 1.00 6.52 108 TRP A N 1
ATOM 1313 C CA . TRP A 1 108 ? -31.434 15.042 15.412 1.00 6.71 108 TRP A CA 1
ATOM 1314 C C . TRP A 1 108 ? -30.551 15.105 16.664 1.00 6.97 108 TRP A C 1
ATOM 1315 O O . TRP A 1 108 ? -29.893 14.128 16.998 1.00 7.30 108 TRP A O 1
ATOM 1336 N N . ALA A 1 109 ? -30.495 16.258 17.330 1.00 6.89 109 ALA A N 1
ATOM 1337 C CA . ALA A 1 109 ? -29.760 16.367 18.573 1.00 7.41 109 ALA A CA 1
ATOM 1338 C C . ALA A 1 109 ? -30.354 15.396 19.571 1.00 7.38 109 ALA A C 1
ATOM 1339 O O . ALA A 1 109 ? -29.646 15.034 20.523 1.00 7.74 109 ALA A O 1
ATOM 1346 N N . LEU A 1 110 ? -31.638 15.075 19.466 1.00 7.53 110 LEU A N 1
ATOM 1347 C CA . LEU A 1 110 ? -32.316 14.219 20.419 1.00 8.27 110 LEU A CA 1
ATOM 1348 C C . LEU A 1 110 ? -32.348 12.778 19.963 1.00 8.43 110 LEU A C 1
ATOM 1349 O O . LEU A 1 110 ? -33.036 11.963 20.578 1.00 10.42 110 LEU A O 1
ATOM 1365 N N . GLY A 1 111 ? -31.630 12.482 18.868 1.00 8.46 111 GLY A N 1
ATOM 1366 C CA . GLY A 1 111 ? -31.515 11.122 18.359 1.00 9.03 111 GLY A CA 1
ATOM 1367 C C . GLY A 1 111 ? -31.715 11.106 16.854 1.00 8.94 111 GLY A C 1
ATOM 1368 O O . GLY A 1 111 ? -32.841 11.243 16.395 1.00 9.87 111 GLY A O 1
ATOM 1372 N N . PRO A 1 112 ? -30.657 10.946 16.049 1.00 9.40 112 PRO A N 1
ATOM 1373 C CA . PRO A 1 112 ? -30.850 10.813 14.603 1.00 8.95 112 PRO A CA 1
ATOM 1374 C C . PRO A 1 112 ? -31.729 9.615 14.318 1.00 8.93 112 PRO A C 1
ATOM 1375 O O . PRO A 1 112 ? -31.615 8.595 14.991 1.00 10.03 112 PRO A O 1
ATOM 1386 N N . LEU A 1 113 ? -32.573 9.742 13.287 1.00 8.89 113 LEU A N 1
ATOM 1387 C CA . LEU A 1 113 ? -33.401 8.616 12.909 1.00 9.36 113 LEU A CA 1
ATOM 1388 C C . LEU A 1 113 ? -32.585 7.632 12.066 1.00 9.96 113 LEU A C 1
ATOM 1389 O O . LEU A 1 113 ? -31.511 7.942 11.599 1.00 10.44 113 LEU A O 1
ATOM 1405 N N . GLU A 1 114 ? -33.131 6.451 11.898 1.00 11.78 114 GLU A N 1
ATOM 1406 C CA . GLU A 1 114 ? -32.520 5.420 11.096 1.00 13.14 114 GLU A CA 1
ATOM 1407 C C . GLU A 1 114 ? -32.225 5.971 9.720 1.00 12.00 114 GLU A C 1
ATOM 1408 O O . GLU A 1 114 ? -33.096 6.552 9.086 1.00 14.11 114 GLU A O 1
ATOM 1420 N N . GLY A 1 115 ? -30.975 5.855 9.338 1.00 12.75 115 GLY A N 1
ATOM 1421 C CA . GLY A 1 115 ? -30.557 6.340 8.025 1.00 12.52 115 GLY A CA 1
ATOM 1422 C C . GLY A 1 115 ? -30.169 7.815 7.965 1.00 11.37 115 GLY A C 1
ATOM 1423 O O . GLY A 1 115 ? -29.633 8.242 6.950 1.00 13.90 115 GLY A O 1
ATOM 1427 N N . ASP A 1 116 ? -30.411 8.588 9.015 1.00 8.07 116 ASP A N 1
ATOM 1428 C CA . ASP A 1 116 ? -30.049 9.995 8.963 1.00 8.13 116 ASP A CA 1
ATOM 1429 C C . ASP A 1 116 ? -28.536 10.084 8.966 1.00 8.27 116 ASP A C 1
ATOM 1430 O O . ASP A 1 116 ? -27.878 9.388 9.723 1.00 9.40 116 ASP A O 1
ATOM 1439 N N . PRO A 1 117 ? -27.937 11.013 8.206 1.00 7.63 117 PRO A N 1
ATOM 1440 C CA . PRO A 1 117 ? -26.495 11.265 8.309 1.00 7.82 117 PRO A CA 1
ATOM 1441 C C . PRO A 1 117 ? -26.091 12.112 9.493 1.00 7.38 117 PRO A C 1
ATOM 1442 O O . PRO A 1 117 ? -24.936 12.114 9.863 1.00 8.09 117 PRO A O 1
ATOM 1453 N N . TYR A 1 118 ? -27.059 12.803 10.071 1.00 6.85 118 TYR A N 1
ATOM 1454 C CA . TYR A 1 118 ? -26.806 13.730 11.139 1.00 6.84 118 TYR A CA 1
ATOM 1455 C C . TYR A 1 118 ? -26.038 13.064 12.279 1.00 7.06 118 TYR A C 1
ATOM 1456 O O . TYR A 1 118 ? -26.282 11.908 12.613 1.00 7.73 118 TYR A O 1
ATOM 1474 N N . VAL A 1 119 ? -25.213 13.872 12.921 1.00 7.46 119 VAL A N 1
ATOM 1475 C CA . VAL A 1 119 ? -24.583 13.494 14.178 1.00 7.86 119 VAL A CA 1
ATOM 1476 C C . VAL A 1 119 ? -25.197 14.297 15.309 1.00 7.73 119 VAL A C 1
ATOM 1477 O O . VAL A 1 119 ? -25.741 15.386 15.107 1.00 8.12 119 VAL A O 1
ATOM 1490 N N . ASP A 1 120 ? -25.103 13.715 16.503 1.00 8.22 120 ASP A N 1
ATOM 1491 C CA . ASP A 1 120 ? -25.584 14.347 17.734 1.00 8.26 120 ASP A CA 1
ATOM 1492 C C . ASP A 1 120 ? -24.421 14.726 18.634 1.00 7.91 120 ASP A C 1
ATOM 1493 O O . ASP A 1 120 ? -23.258 14.682 18.231 1.00 8.68 120 ASP A O 1
ATOM 1502 N N . GLY A 1 121 ? -24.762 15.220 19.827 1.00 7.09 121 GLY A N 1
ATOM 1503 C CA . GLY A 1 121 ? -23.789 15.812 20.719 1.00 7.15 121 GLY A CA 1
ATOM 1504 C C . GLY A 1 121 ? -24.081 17.278 21.030 1.00 6.97 121 GLY A C 1
ATOM 1505 O O . GLY A 1 121 ? -23.470 17.864 21.902 1.00 8.16 121 GLY A O 1
ATOM 1509 N N . GLN A 1 122 ? -25.071 17.866 20.348 1.00 6.91 122 GLN A N 1
ATOM 1510 C CA . GLN A 1 122 ? -25.417 19.262 20.570 1.00 6.86 122 GLN A CA 1
ATOM 1511 C C . GLN A 1 122 ? -25.966 19.494 21.973 1.00 7.15 122 GLN A C 1
ATOM 1512 O O . GLN A 1 122 ? -25.875 20.625 22.468 1.00 7.16 122 GLN A O 1
ATOM 1526 N N . LEU A 1 123 ? -26.648 18.488 22.551 1.00 7.72 123 LEU A N 1
ATOM 1527 C CA . LEU A 1 123 ? -27.323 18.725 23.838 1.00 7.99 123 LEU A CA 1
ATOM 1528 C C . LEU A 1 123 ? -26.336 19.158 24.924 1.00 7.48 123 LEU A C 1
ATOM 1529 O O . LEU A 1 123 ? -26.667 19.990 25.764 1.00 8.31 123 LEU A O 1
ATOM 1545 N N . GLU A 1 124 ? -25.120 18.612 24.918 1.00 7.67 124 GLU A N 1
ATOM 1546 C CA . GLU A 1 124 ? -24.130 19.049 25.886 1.00 8.23 124 GLU A CA 1
ATOM 1547 C C . GLU A 1 124 ? -23.864 20.542 25.789 1.00 7.44 124 GLU A C 1
ATOM 1548 O O . GLU A 1 124 ? -23.604 21.227 26.793 1.00 7.78 124 GLU A O 1
ATOM 1560 N N . TYR A 1 125 ? -23.889 21.067 24.572 1.00 7.74 125 TYR A N 1
ATOM 1561 C CA . TYR A 1 125 ? -23.641 22.477 24.334 1.00 8.13 125 TYR A CA 1
ATOM 1562 C C . TYR A 1 125 ? -24.850 23.333 24.673 1.00 7.66 125 TYR A C 1
ATOM 1563 O O . TYR A 1 125 ? -24.699 24.417 25.250 1.00 7.60 125 TYR 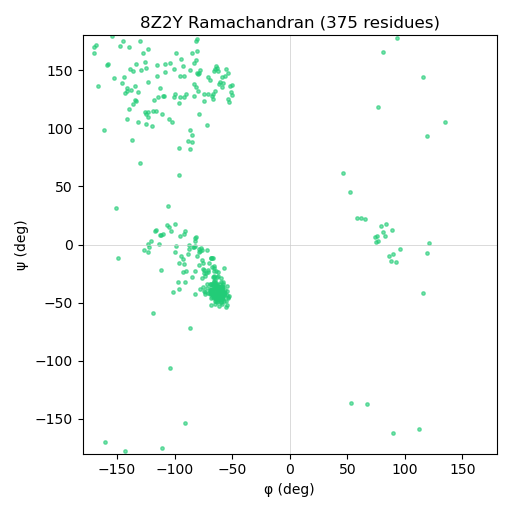A O 1
ATOM 1581 N N . LEU A 1 126 ? -26.050 22.838 24.378 1.00 7.87 126 LEU A N 1
ATOM 1582 C CA . LEU A 1 126 ? -27.243 23.565 24.800 1.00 7.54 126 LEU A CA 1
ATOM 1583 C C . LEU A 1 126 ? -27.326 23.570 26.332 1.00 7.10 126 LEU A C 1
ATOM 1584 O O . LEU A 1 126 ? -27.723 24.580 26.918 1.00 6.92 126 LEU A O 1
ATOM 1600 N N . ASP A 1 127 ? -26.887 22.498 27.012 1.00 7.36 127 ASP A N 1
ATOM 1601 C CA . ASP A 1 127 ? -26.813 22.499 28.474 1.00 7.62 127 ASP A CA 1
ATOM 1602 C C . ASP A 1 127 ? -25.925 23.642 28.946 1.00 7.45 127 ASP A C 1
ATOM 1603 O O . ASP A 1 127 ? -26.274 24.370 29.893 1.00 7.76 127 ASP A O 1
ATOM 1612 N N . LYS A 1 128 ? -24.764 23.791 28.328 1.00 7.45 128 LYS A N 1
ATOM 1613 C CA . LYS A 1 128 ? -23.883 24.874 28.686 1.00 7.96 128 LYS A CA 1
ATOM 1614 C C . LYS A 1 128 ? -24.538 26.214 28.445 1.00 7.26 128 LYS A C 1
ATOM 1615 O O . LYS A 1 128 ? -24.385 27.133 29.230 1.00 7.85 128 LYS A O 1
ATOM 1634 N N . ALA A 1 129 ? -25.212 26.382 27.320 1.00 7.35 129 ALA A N 1
ATOM 1635 C CA . ALA A 1 129 ? -25.852 27.658 27.036 1.00 7.20 129 ALA A CA 1
ATOM 1636 C C . ALA A 1 129 ? -26.862 28.026 28.099 1.00 7.04 129 ALA A C 1
ATOM 1637 O O . ALA A 1 129 ? -26.957 29.200 28.461 1.00 7.18 129 ALA A O 1
ATOM 1644 N N . VAL A 1 130 ? -27.637 27.058 28.582 1.00 6.98 130 VAL A N 1
ATOM 1645 C CA . VAL A 1 130 ? -28.605 27.365 29.640 1.00 7.69 130 VAL A CA 1
ATOM 1646 C C . VAL A 1 130 ? -27.887 27.862 30.888 1.00 7.59 130 VAL A C 1
ATOM 1647 O O . VAL A 1 130 ? -28.338 28.825 31.513 1.00 7.79 130 VAL A O 1
ATOM 1660 N N . GLU A 1 131 ? -26.780 27.216 31.235 1.00 7.91 131 GLU A N 1
ATOM 1661 C CA . GLU A 1 131 ? -25.999 27.632 32.399 1.00 9.28 131 GLU A CA 1
ATOM 1662 C C . GLU A 1 131 ? -25.470 29.036 32.178 1.00 8.61 131 GLU A C 1
ATOM 1663 O O . GLU A 1 131 ? -25.551 29.917 33.035 1.00 9.17 131 GLU A O 1
ATOM 1675 N N . TRP A 1 132 ? -24.858 29.278 31.013 1.00 8.28 132 TRP A N 1
ATOM 1676 C CA . TRP A 1 132 ? -24.200 30.539 30.734 1.00 7.86 132 TRP A CA 1
ATOM 1677 C C . TRP A 1 132 ? -25.214 31.676 30.621 1.00 7.47 132 TRP A C 1
ATOM 1678 O O . TRP A 1 132 ? -24.973 32.787 31.091 1.00 8.56 132 TRP A O 1
ATOM 1699 N N . ALA A 1 133 ? -26.350 31.423 29.994 1.00 7.65 133 ALA A N 1
ATOM 1700 C CA . ALA A 1 133 ? -27.424 32.395 29.918 1.00 8.09 133 ALA A CA 1
ATOM 1701 C C . ALA A 1 133 ? -27.866 32.783 31.342 1.00 8.11 133 ALA A C 1
ATOM 1702 O O . ALA A 1 133 ? -28.083 33.952 31.661 1.00 9.42 133 ALA A O 1
ATOM 1709 N N . GLY A 1 134 ? -28.153 31.775 32.173 1.00 8.96 134 GLY A N 1
ATOM 1710 C CA . GLY A 1 134 ? -28.560 32.043 33.550 1.00 9.94 134 GLY A CA 1
ATOM 1711 C C . GLY A 1 134 ? -27.548 32.923 34.270 1.00 10.49 134 GLY A C 1
ATOM 1712 O O . GLY A 1 134 ? -27.905 33.851 35.001 1.00 11.85 134 GLY A O 1
ATOM 1716 N N . ALA A 1 135 ? -26.262 32.597 34.121 1.00 10.12 135 ALA A N 1
ATOM 1717 C CA . ALA A 1 135 ? -25.221 33.351 34.789 1.00 10.60 135 ALA A CA 1
ATOM 1718 C C . ALA A 1 135 ? -25.222 34.816 34.369 1.00 10.91 135 ALA A C 1
ATOM 1719 O O . ALA A 1 135 ? -24.868 35.701 35.132 1.00 12.73 135 ALA A O 1
ATOM 1726 N N . ALA A 1 136 ? -25.561 35.058 33.107 1.00 9.92 136 ALA A N 1
ATOM 1727 C CA . ALA A 1 136 ? -25.595 36.399 32.551 1.00 9.68 136 ALA A CA 1
ATOM 1728 C C . ALA A 1 136 ? -26.938 37.099 32.755 1.00 9.18 136 ALA A C 1
ATOM 1729 O O . ALA A 1 136 ? -27.076 38.239 32.357 1.00 11.98 136 ALA A O 1
ATOM 1736 N N . GLY A 1 137 ? -27.910 36.445 33.380 1.00 8.82 137 GLY A N 1
ATOM 1737 C CA . GLY A 1 137 ? -29.201 37.032 33.667 1.00 9.20 137 GLY A CA 1
ATOM 1738 C C . GLY A 1 137 ? -30.203 36.975 32.526 1.00 9.06 137 GLY A C 1
ATOM 1739 O O . GLY A 1 137 ? -31.174 37.739 32.547 1.00 11.60 137 GLY A O 1
ATOM 1743 N N . LEU A 1 138 ? -29.972 36.110 31.541 1.00 8.27 138 LEU A N 1
ATOM 1744 C CA . LEU A 1 138 ? -30.783 36.013 30.335 1.00 7.61 138 LEU A CA 1
ATOM 1745 C C . LEU A 1 138 ? -31.756 34.842 30.450 1.00 7.20 138 LEU A C 1
ATOM 1746 O O . LEU A 1 138 ? -31.452 33.859 31.084 1.00 8.65 138 LEU A O 1
ATOM 1762 N N . LYS A 1 139 ? -32.882 34.965 29.781 1.00 7.25 139 LYS A N 1
ATOM 1763 C CA . LYS A 1 139 ? -33.737 33.827 29.540 1.00 7.64 139 LYS A CA 1
ATOM 1764 C C . LYS A 1 139 ? -33.381 33.187 28.193 1.00 7.66 139 LYS A C 1
ATOM 1765 O O . LYS A 1 139 ? -32.847 33.847 27.272 1.00 8.24 139 LYS A O 1
ATOM 1784 N N . VAL A 1 140 ? -33.668 31.900 28.081 1.00 7.52 140 VAL A N 1
ATOM 1785 C CA . VAL A 1 140 ? -33.502 31.139 26.842 1.00 7.50 140 VAL A CA 1
ATOM 1786 C C . VAL A 1 140 ? -34.865 30.736 26.345 1.00 7.35 140 VAL A C 1
ATOM 1787 O O . VAL A 1 140 ? -35.738 30.274 27.086 1.00 7.34 140 VAL A O 1
ATOM 1800 N N . LEU A 1 141 ? -35.037 30.943 25.015 1.00 6.93 141 LEU A N 1
ATOM 1801 C CA . LEU A 1 141 ? -36.143 30.391 24.222 1.00 6.55 141 LEU A CA 1
ATOM 1802 C C . LEU A 1 141 ? -35.548 29.253 23.407 1.00 6.49 141 LEU A C 1
ATOM 1803 O O . LEU A 1 141 ? -34.779 29.502 22.480 1.00 6.29 141 LEU A O 1
ATOM 1819 N N . ILE A 1 142 ? -35.881 28.012 23.765 1.00 6.47 142 ILE A N 1
ATOM 1820 C CA . ILE A 1 142 ? -35.423 26.874 22.997 1.00 6.71 142 ILE A CA 1
ATOM 1821 C C . ILE A 1 142 ? -36.322 26.743 21.774 1.00 6.88 142 ILE A C 1
ATOM 1822 O O . ILE A 1 142 ? -37.525 26.749 21.912 1.00 7.07 142 ILE A O 1
ATOM 1838 N N . ASP A 1 143 ? -35.704 26.587 20.589 1.00 6.61 143 ASP A N 1
ATOM 1839 C CA . ASP A 1 143 ? -36.429 26.554 19.326 1.00 7.01 143 ASP A CA 1
ATOM 1840 C C . ASP A 1 143 ? -36.130 25.255 18.592 1.00 6.71 143 ASP A C 1
ATOM 1841 O O . ASP A 1 143 ? -35.001 25.070 18.161 1.00 6.90 143 ASP A O 1
ATOM 1850 N N . LEU A 1 144 ? -37.127 24.366 18.514 1.00 6.20 144 LEU A N 1
ATOM 1851 C CA . LEU A 1 144 ? -36.968 23.181 17.672 1.00 5.82 144 LEU A CA 1
ATOM 1852 C C . LEU A 1 144 ? -37.026 23.630 16.209 1.00 5.92 144 LEU A C 1
ATOM 1853 O O . LEU A 1 144 ? -38.087 23.991 15.697 1.00 7.23 144 LEU A O 1
ATOM 1869 N N . HIS A 1 145 ? -35.844 23.689 15.587 1.00 6.31 145 HIS A N 1
ATOM 1870 C CA . HIS A 1 145 ? -35.639 24.406 14.328 1.00 6.55 145 HIS A CA 1
ATOM 1871 C C . HIS A 1 145 ? -35.721 23.499 13.118 1.00 6.71 145 HIS A C 1
ATOM 1872 O O . HIS A 1 145 ? -35.803 23.980 11.979 1.00 7.37 145 HIS A O 1
ATOM 1887 N N . GLY A 1 146 ? -35.627 22.186 13.323 1.00 7.15 146 GLY A N 1
ATOM 1888 C CA . GLY A 1 146 ? -35.691 21.237 12.226 1.00 7.27 146 GLY A CA 1
ATOM 1889 C C . GLY A 1 146 ? -36.435 19.998 12.650 1.00 7.36 146 GLY A C 1
ATOM 1890 O O . GLY A 1 146 ? -36.152 19.480 13.741 1.00 7.69 146 GLY A O 1
ATOM 1894 N N . ALA A 1 147 ? -37.400 19.573 11.836 1.00 7.32 147 ALA A N 1
ATOM 1895 C CA . ALA A 1 147 ? -38.242 18.426 12.134 1.00 7.32 147 ALA A CA 1
ATOM 1896 C C . ALA A 1 147 ? -38.008 17.330 11.123 1.00 7.17 147 ALA A C 1
ATOM 1897 O O . ALA A 1 147 ? -37.635 17.615 9.981 1.00 6.99 147 ALA A O 1
ATOM 1904 N N . PRO A 1 148 ? -38.255 16.061 11.475 1.00 6.90 148 PRO A N 1
ATOM 1905 C CA . PRO A 1 148 ? -38.149 14.979 10.473 1.00 7.06 148 PRO A CA 1
ATOM 1906 C C . PRO A 1 148 ? -38.927 15.253 9.186 1.00 6.62 148 PRO A C 1
ATOM 1907 O O . PRO A 1 148 ? -40.057 15.698 9.219 1.00 7.43 148 PRO A O 1
ATOM 1918 N N . GLY A 1 149 ? -38.224 15.050 8.077 1.00 6.99 149 GLY A N 1
ATOM 1919 C CA . GLY A 1 149 ? -38.784 15.262 6.763 1.00 7.15 149 GLY A CA 1
ATOM 1920 C C . GLY A 1 149 ? -38.658 16.667 6.232 1.00 7.02 149 GLY A C 1
ATOM 1921 O O . GLY A 1 149 ? -38.925 16.856 5.049 1.00 8.12 149 GLY A O 1
ATOM 1925 N N . SER A 1 150 ? -38.325 17.623 7.102 1.00 7.09 150 SER A N 1
ATOM 1926 C CA . SER A 1 150 ? -38.291 19.060 6.817 1.00 7.05 150 SER A CA 1
ATOM 1927 C C . SER A 1 150 ? -39.667 19.671 6.776 1.00 7.10 150 SER A C 1
ATOM 1928 O O . SER A 1 150 ? -40.512 19.315 5.953 1.00 7.18 150 SER A O 1
ATOM 1936 N N . GLN A 1 151 ? -39.876 20.615 7.691 1.00 6.72 151 GLN A N 1
ATOM 1937 C CA . GLN A 1 151 ? -41.124 21.344 7.789 1.00 6.86 151 GLN A CA 1
ATOM 1938 C C . GLN A 1 151 ? -41.196 22.538 6.832 1.00 6.94 151 GLN A C 1
ATOM 1939 O O . GLN A 1 151 ? -42.232 23.213 6.753 1.00 7.05 151 GLN A O 1
ATOM 1953 N N . ASN A 1 152 ? -40.105 22.791 6.077 1.00 6.54 152 ASN A N 1
ATOM 1954 C CA . ASN A 1 152 ? -40.121 23.963 5.192 1.00 7.04 152 ASN A CA 1
ATOM 1955 C C . ASN A 1 152 ? -39.317 23.859 3.905 1.00 7.62 152 ASN A C 1
ATOM 1956 O O . ASN A 1 152 ? -39.520 24.762 3.092 1.00 8.26 152 ASN A O 1
ATOM 1967 N N . GLY A 1 153 ? -38.485 22.857 3.753 1.00 7.56 153 GLY A N 1
ATOM 1968 C CA . GLY A 1 153 ? -37.634 22.761 2.572 1.00 7.79 153 GLY A CA 1
ATOM 1969 C C . GLY A 1 153 ? -36.452 23.700 2.568 1.00 8.21 153 GLY A C 1
ATOM 1970 O O . GLY A 1 153 ? -35.714 23.799 1.590 1.00 8.68 153 GLY A O 1
ATOM 1974 N N . PHE A 1 154 ? -36.200 24.407 3.691 1.00 7.92 154 PHE A N 1
ATOM 1975 C CA . PHE A 1 154 ? -35.078 25.298 3.796 1.00 7.51 154 PHE A CA 1
ATOM 1976 C C . PHE A 1 154 ? -33.842 24.549 4.254 1.00 7.24 154 PHE A C 1
ATOM 1977 O O . PHE A 1 154 ? -33.912 23.639 5.085 1.00 7.24 154 PHE A O 1
ATOM 1994 N N . ASP A 1 155 ? -32.667 25.012 3.833 1.00 7.04 155 ASP A N 1
ATOM 1995 C CA . ASP A 1 155 ? -31.435 24.424 4.371 1.00 6.93 155 ASP A CA 1
ATOM 1996 C C . ASP A 1 155 ? -31.424 24.467 5.899 1.00 6.93 155 ASP A C 1
ATOM 1997 O O . ASP A 1 155 ? -30.912 23.538 6.511 1.00 6.83 155 ASP A O 1
ATOM 2006 N N . ASN A 1 156 ? -31.981 25.542 6.472 1.00 7.20 156 ASN A N 1
ATOM 2007 C CA . ASN A 1 156 ? -31.934 25.734 7.927 1.00 7.13 156 ASN A CA 1
ATOM 2008 C C . ASN A 1 156 ? -32.845 24.768 8.670 1.00 7.39 156 ASN A C 1
ATOM 2009 O O . ASN A 1 156 ? -32.776 24.758 9.935 1.00 7.68 156 ASN A O 1
ATOM 2020 N N . SER A 1 157 ? -33.644 23.945 8.016 1.00 6.99 157 SER A N 1
ATOM 2021 C CA . SER A 1 157 ? -34.356 22.848 8.655 1.00 6.97 157 SER A CA 1
ATOM 2022 C C . SER A 1 157 ? -33.456 21.631 8.856 1.00 6.79 157 SER A C 1
ATOM 2023 O O . SER A 1 157 ? -33.889 20.684 9.521 1.00 6.84 157 SER A O 1
ATOM 2031 N N . GLY A 1 158 ? -32.276 21.662 8.259 1.00 6.73 158 GLY A N 1
ATOM 2032 C CA . GLY A 1 158 ? -31.369 20.541 8.201 1.00 6.91 158 GLY A CA 1
ATOM 2033 C C . GLY A 1 158 ? -31.155 20.047 6.766 1.00 6.96 158 GLY A C 1
ATOM 2034 O O . GLY A 1 158 ? -30.068 19.656 6.405 1.00 7.41 158 GLY A O 1
ATOM 2038 N N . ARG A 1 159 ? -32.264 20.009 6.037 1.00 7.61 159 ARG A N 1
ATOM 2039 C CA . ARG A 1 159 ? -32.231 19.461 4.686 1.00 8.19 159 ARG A CA 1
ATOM 2040 C C . ARG A 1 159 ? -33.090 20.303 3.770 1.00 8.09 159 ARG A C 1
ATOM 2041 O O . ARG A 1 159 ? -34.282 20.356 3.923 1.00 8.22 159 ARG A O 1
ATOM 2062 N N . ARG A 1 160 ? -32.458 20.912 2.778 1.00 8.32 160 ARG A N 1
ATOM 2063 C CA . ARG A 1 160 ? -33.205 21.729 1.820 1.00 9.30 160 ARG A CA 1
ATOM 2064 C C . ARG A 1 160 ? -33.839 20.870 0.733 1.00 10.01 160 ARG A C 1
ATOM 2065 O O . ARG A 1 160 ? -33.355 19.782 0.438 1.00 10.39 160 ARG A O 1
ATOM 2086 N N A GLY A 1 161 ? -34.935 21.373 0.174 0.50 10.58 161 GLY A N 1
ATOM 2087 N N B GLY A 1 161 ? -34.934 21.374 0.174 0.50 10.59 161 GLY A N 1
ATOM 2088 C CA A GLY A 1 161 ? -35.384 20.922 -1.124 0.50 12.43 161 GLY A CA 1
ATOM 2089 C CA B GLY A 1 161 ? -35.383 20.921 -1.124 0.50 12.44 161 GLY A CA 1
ATOM 2090 C C A GLY A 1 161 ? -36.669 20.117 -1.270 0.50 15.34 161 GLY A C 1
ATOM 2091 C C B GLY A 1 161 ? -36.672 20.123 -1.269 0.50 15.35 161 GLY A C 1
ATOM 2092 O O A GLY A 1 161 ? -37.005 19.792 -2.398 0.50 18.28 161 GLY A O 1
ATOM 2093 O O B GLY A 1 161 ? -37.014 19.806 -2.398 0.50 18.34 161 GLY A O 1
ATOM 2100 N N . ALA A 1 162 ? -37.338 19.702 -0.245 1.00 14.34 162 ALA A N 1
ATOM 2101 C CA . ALA A 1 162 ? -38.731 19.195 -0.250 1.00 11.66 162 ALA A CA 1
ATOM 2102 C C . ALA A 1 162 ? -39.245 19.352 1.196 1.00 11.17 162 ALA A C 1
ATOM 2103 O O . ALA A 1 162 ? -38.498 19.382 2.177 1.00 10.72 162 ALA A O 1
ATOM 2110 N N . ILE A 1 163 ? -40.560 19.451 1.292 1.00 9.73 163 ILE A N 1
ATOM 2111 C CA . ILE A 1 163 ? -41.283 19.383 2.566 1.00 9.49 163 ILE A CA 1
ATOM 2112 C C . ILE A 1 163 ? -41.901 18.010 2.698 1.00 9.25 163 ILE A C 1
ATOM 2113 O O . ILE A 1 163 ? -42.803 17.663 1.949 1.00 10.02 163 ILE A O 1
ATOM 2129 N N . GLN A 1 164 ? -41.321 17.175 3.550 1.00 8.96 164 GLN A N 1
ATOM 2130 C CA . GLN A 1 164 ? -41.921 15.876 3.818 1.00 9.05 164 GLN A CA 1
ATOM 2131 C C . GLN A 1 164 ? -42.428 15.747 5.252 1.00 8.17 164 GLN A C 1
ATOM 2132 O O . GLN A 1 164 ? -43.000 14.735 5.625 1.00 8.74 164 GLN A O 1
ATOM 2146 N N . TRP A 1 165 ? -42.280 16.790 6.080 1.00 7.64 165 TRP A N 1
ATOM 2147 C CA . TRP A 1 165 ? -42.942 16.777 7.377 1.00 7.49 165 TRP A CA 1
ATOM 2148 C C . TRP A 1 165 ? -44.439 16.682 7.141 1.00 7.74 165 TRP A C 1
ATOM 2149 O O . TRP A 1 165 ? -44.967 17.311 6.235 1.00 8.96 165 TRP A O 1
ATOM 2170 N N . GLN A 1 166 ? -45.089 15.872 7.988 1.00 7.69 166 GLN A N 1
ATOM 2171 C CA . GLN A 1 166 ? -46.505 15.487 7.881 1.00 7.64 166 GLN A CA 1
ATOM 2172 C C . GLN A 1 166 ? -46.703 14.238 7.044 1.00 9.17 166 GLN A C 1
ATOM 2173 O O . GLN A 1 166 ? -47.827 13.724 7.064 1.00 12.41 166 GLN A O 1
ATOM 2187 N N . GLN A 1 167 ? -45.644 13.742 6.386 1.00 9.52 167 GLN A N 1
ATOM 2188 C CA A GLN A 1 167 ? -45.749 12.448 5.738 0.50 9.69 167 GLN A CA 1
ATOM 2189 C CA B GLN A 1 167 ? -45.734 12.450 5.725 0.50 9.86 167 GLN A CA 1
ATOM 2190 C C . GLN A 1 167 ? -45.311 11.365 6.705 1.00 9.48 167 GLN A C 1
ATOM 2191 O O . GLN A 1 167 ? -44.500 11.584 7.611 1.00 9.49 167 GLN A O 1
ATOM 2217 N N . GLY A 1 168 ? -45.805 10.157 6.453 1.00 10.76 168 GLY A N 1
ATOM 2218 C CA . GLY A 1 168 ? -45.346 9.028 7.232 1.00 10.69 168 GLY A CA 1
ATOM 2219 C C . GLY A 1 168 ? -45.470 9.277 8.731 1.00 10.45 168 GLY A C 1
ATOM 2220 O O . GLY A 1 168 ? -46.487 9.797 9.181 1.00 11.28 168 GLY A O 1
ATOM 2224 N N . ASP A 1 169 ? -44.429 8.912 9.488 1.00 10.53 169 ASP A N 1
ATOM 2225 C CA . ASP A 1 169 ? -44.430 9.026 10.941 1.00 10.71 169 ASP A CA 1
ATOM 2226 C C . ASP A 1 169 ? -43.694 10.270 11.406 1.00 8.96 169 ASP A C 1
ATOM 2227 O O . ASP A 1 169 ? -43.392 10.390 12.580 1.00 9.46 169 ASP A O 1
ATOM 2236 N N . THR A 1 170 ? -43.479 11.231 10.506 1.00 8.63 170 THR A N 1
ATOM 2237 C CA . THR A 1 170 ? -42.619 12.361 10.843 1.00 7.98 170 THR A CA 1
ATOM 2238 C C . THR A 1 170 ? -43.170 13.210 11.990 1.00 7.67 170 THR A C 1
ATOM 2239 O O . THR A 1 170 ? -42.390 13.693 12.788 1.00 7.67 170 THR A O 1
ATOM 2250 N N . VAL A 1 171 ? -44.471 13.419 12.079 1.00 7.81 171 VAL A N 1
ATOM 2251 C CA . VAL A 1 171 ? -44.999 14.242 13.151 1.00 8.04 171 VAL A CA 1
ATOM 2252 C C . VAL A 1 171 ? -44.827 13.551 14.494 1.00 8.11 171 VAL A C 1
ATOM 2253 O O . VAL A 1 171 ? -44.383 14.183 15.446 1.00 8.31 171 VAL A O 1
ATOM 2266 N N . GLU A 1 172 ? -45.163 12.256 14.565 1.00 8.20 172 GLU A N 1
ATOM 2267 C CA . GLU A 1 172 ? -44.937 11.533 15.805 1.00 9.02 172 GLU A CA 1
ATOM 2268 C C . GLU A 1 172 ? -43.464 11.616 16.183 1.00 8.68 172 GLU A C 1
ATOM 2269 O O . GLU A 1 172 ? -43.139 11.763 17.390 1.00 8.50 172 GLU A O 1
ATOM 2281 N N . GLN A 1 173 ? -42.555 11.492 15.239 1.00 8.33 173 GLN A N 1
ATOM 2282 C CA . GLN A 1 173 ? -41.136 11.580 15.538 1.00 8.05 173 GLN A CA 1
ATOM 2283 C C . GLN A 1 173 ? -40.752 12.965 16.035 1.00 7.58 173 GLN A C 1
ATOM 2284 O O . GLN A 1 173 ? -39.846 13.105 16.866 1.00 8.00 173 GLN A O 1
ATOM 2298 N N . THR A 1 174 ? -41.415 13.969 15.515 1.00 7.18 174 THR A N 1
ATOM 2299 C CA . THR A 1 174 ? -41.180 15.328 15.982 1.00 6.93 174 THR A CA 1
ATOM 2300 C C . THR A 1 174 ? -41.625 15.500 17.430 1.00 7.29 174 THR A C 1
ATOM 2301 O O . THR A 1 174 ? -40.875 16.047 18.237 1.00 7.18 174 THR A O 1
ATOM 2312 N N . LEU A 1 175 ? -42.805 14.973 17.743 1.00 7.42 175 LEU A N 1
ATOM 2313 C CA . LEU A 1 175 ? -43.277 15.029 19.129 1.00 7.94 175 LEU A CA 1
ATOM 2314 C C . LEU A 1 175 ? -42.378 14.218 20.033 1.00 8.04 175 LEU A C 1
ATOM 2315 O O . LEU A 1 175 ? -42.179 14.613 21.197 1.00 8.74 175 LEU A O 1
ATOM 2331 N N . ASP A 1 176 ? -41.849 13.069 19.573 1.00 8.25 176 ASP A N 1
ATOM 2332 C CA . ASP A 1 176 ? -40.935 12.290 20.410 1.00 8.43 176 ASP A CA 1
ATOM 2333 C C . ASP A 1 176 ? -39.728 13.133 20.791 1.00 8.74 176 ASP A C 1
ATOM 2334 O O . ASP A 1 176 ? -39.310 13.144 21.954 1.00 9.32 176 ASP A O 1
ATOM 2343 N N . ALA A 1 177 ? -39.147 13.838 19.835 1.00 8.20 177 ALA A N 1
ATOM 2344 C CA . ALA A 1 177 ? -37.982 14.676 20.091 1.00 8.16 177 ALA A CA 1
ATOM 2345 C C . ALA A 1 177 ? -38.339 15.880 20.945 1.00 7.43 177 ALA A C 1
ATOM 2346 O O . ALA A 1 177 ? -37.607 16.224 21.860 1.00 8.13 177 ALA A O 1
ATOM 2353 N N . PHE A 1 178 ? -39.479 16.494 20.649 1.00 7.07 178 PHE A N 1
ATOM 2354 C CA . PHE A 1 178 ? -39.927 17.640 21.409 1.00 6.86 178 PHE A CA 1
ATOM 2355 C C . PHE A 1 178 ? -40.093 17.258 22.893 1.00 7.31 178 PHE A C 1
ATOM 2356 O O . PHE A 1 178 ? -39.722 17.993 23.814 1.00 7.64 178 PHE A O 1
ATOM 2373 N N . ASP A 1 179 ? -40.712 16.103 23.126 1.00 7.76 179 ASP A N 1
ATOM 2374 C CA . ASP A 1 179 ? -40.930 15.630 24.486 1.00 8.06 179 ASP A CA 1
ATOM 2375 C C . ASP A 1 179 ? -39.595 15.516 25.212 1.00 7.95 179 ASP A C 1
ATOM 2376 O O . ASP A 1 179 ? -39.509 15.945 26.358 1.00 8.29 179 ASP A O 1
ATOM 2385 N N . LEU A 1 180 ? -38.579 14.895 24.617 1.00 7.45 180 LEU A N 1
ATOM 2386 C CA . LEU A 1 180 ? -37.313 14.747 25.299 1.00 7.73 180 LEU A CA 1
ATOM 2387 C C . LEU A 1 180 ? -36.662 16.096 25.544 1.00 7.84 180 LEU A C 1
ATOM 2388 O O . LEU A 1 180 ? -35.986 16.279 26.569 1.00 7.52 180 LEU A O 1
ATOM 2404 N N . LEU A 1 181 ? -36.796 17.022 24.590 1.00 8.01 181 LEU A N 1
ATOM 2405 C CA . LEU A 1 181 ? -36.248 18.365 24.739 1.00 8.38 181 LEU A CA 1
ATOM 2406 C C . LEU A 1 181 ? -36.892 19.077 25.926 1.00 7.54 181 LEU A C 1
ATOM 2407 O O . LEU A 1 181 ? -36.202 19.672 26.748 1.00 7.64 181 LEU A O 1
ATOM 2423 N N . ALA A 1 182 ? -38.214 19.002 25.995 1.00 7.03 182 ALA A N 1
ATOM 2424 C CA . ALA A 1 182 ? -38.932 19.635 27.081 1.00 7.55 182 ALA A CA 1
ATOM 2425 C C . ALA A 1 182 ? -38.577 18.981 28.417 1.00 7.07 182 ALA A C 1
ATOM 2426 O O . ALA A 1 182 ? -38.353 19.640 29.426 1.00 8.73 182 ALA A O 1
ATOM 2433 N N . GLU A 1 183 ? -38.497 17.657 28.403 1.00 7.47 183 GLU A N 1
ATOM 2434 C CA . GLU A 1 183 ? -38.151 16.925 29.604 1.00 8.11 183 GLU A CA 1
ATOM 2435 C C . GLU A 1 183 ? -36.769 17.337 30.105 1.00 8.24 183 GLU A C 1
ATOM 2436 O O . GLU A 1 183 ? -36.512 17.501 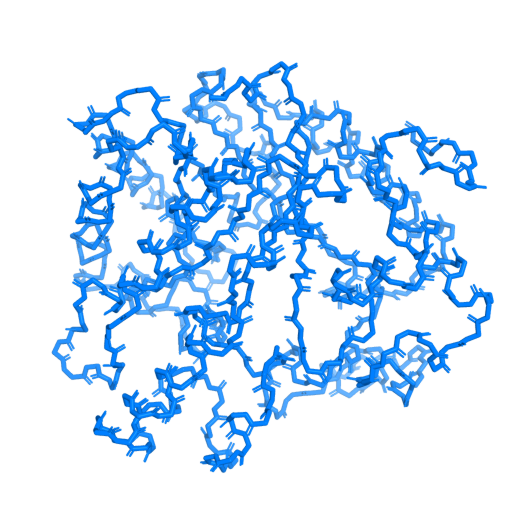31.310 1.00 9.16 183 GLU A O 1
ATOM 2448 N N . ARG A 1 184 ? -35.827 17.568 29.233 1.00 7.82 184 ARG A N 1
ATOM 2449 C CA . ARG A 1 184 ? -34.477 17.906 29.594 1.00 7.72 184 ARG A CA 1
ATOM 2450 C C . ARG A 1 184 ? -34.362 19.299 30.212 1.00 7.47 184 ARG A C 1
ATOM 2451 O O . ARG A 1 184 ? -33.587 19.485 31.171 1.00 8.52 184 ARG A O 1
ATOM 2472 N N . TYR A 1 185 ? -35.097 20.274 29.669 1.00 7.21 185 TYR A N 1
ATOM 2473 C CA . TYR A 1 185 ? -34.805 21.668 29.978 1.00 7.61 185 TYR A CA 1
ATOM 2474 C C . TYR A 1 185 ? -35.858 22.400 30.798 1.00 7.52 185 TYR A C 1
ATOM 2475 O O . TYR A 1 185 ? -35.560 23.466 31.313 1.00 8.34 185 TYR A O 1
ATOM 2493 N N . LEU A 1 186 ? -37.117 21.958 30.827 1.00 7.82 186 LEU A N 1
ATOM 2494 C CA . LEU A 1 186 ? -38.132 22.865 31.350 1.00 8.40 186 LEU A CA 1
ATOM 2495 C C . LEU A 1 186 ? -38.121 22.993 32.862 1.00 9.39 186 LEU A C 1
ATOM 2496 O O . LEU A 1 186 ? -38.764 23.920 33.358 1.00 11.87 186 LEU A O 1
ATOM 2512 N N . GLY A 1 187 ? -37.289 22.223 33.538 1.00 9.76 187 GLY A N 1
ATOM 2513 C CA . GLY A 1 187 ? -37.081 22.397 34.975 1.00 10.75 187 GLY A CA 1
ATOM 2514 C C . GLY A 1 187 ? -36.327 23.659 35.341 1.00 11.34 187 GLY A C 1
ATOM 2515 O O . GLY A 1 187 ? -36.283 24.007 36.511 1.00 15.26 187 GLY A O 1
ATOM 2519 N N . SER A 1 188 ? -35.663 24.282 34.386 1.00 10.72 188 SER A N 1
ATOM 2520 C CA . SER A 1 188 ? -34.838 25.445 34.608 1.00 10.10 188 SER A CA 1
ATOM 2521 C C . SER A 1 188 ? -35.697 26.686 34.437 1.00 9.54 188 SER A C 1
ATOM 2522 O O . SER A 1 188 ? -36.257 26.871 33.361 1.00 10.21 188 SER A O 1
ATOM 2530 N N . ASP A 1 189 ? -35.679 27.618 35.386 1.00 10.84 189 ASP A N 1
ATOM 2531 C CA . ASP A 1 189 ? -36.316 28.898 35.226 1.00 11.30 189 ASP A CA 1
ATOM 2532 C C . ASP A 1 189 ? -35.642 29.742 34.137 1.00 10.28 189 ASP A C 1
ATOM 2533 O O . ASP A 1 189 ? -36.251 30.723 33.661 1.00 10.20 189 ASP A O 1
ATOM 2542 N N . THR A 1 190 ? -34.395 29.448 33.768 1.00 8.98 190 THR A N 1
ATOM 2543 C CA . THR A 1 190 ? -33.760 30.139 32.646 1.00 8.10 190 THR A CA 1
ATOM 2544 C C . THR A 1 190 ? -34.539 29.921 31.344 1.00 7.93 190 THR A C 1
ATOM 2545 O O . THR A 1 190 ? -34.521 30.814 30.492 1.00 8.40 190 THR A O 1
ATOM 2556 N N . VAL A 1 191 ? -35.070 28.736 31.209 1.00 7.82 191 VAL A N 1
ATOM 2557 C CA . VAL A 1 191 ? -35.787 28.402 29.981 1.00 7.96 191 VAL A CA 1
ATOM 2558 C C . VAL A 1 191 ? -37.220 28.885 30.121 1.00 8.04 191 VAL A C 1
ATOM 2559 O O . VAL A 1 191 ? -38.079 28.212 30.695 1.00 10.69 191 VAL A O 1
ATOM 2572 N N . ALA A 1 192 ? -37.469 30.093 29.634 1.00 8.00 192 ALA A N 1
ATOM 2573 C CA . ALA A 1 192 ? -38.739 30.771 29.828 1.00 8.09 192 ALA A CA 1
ATOM 2574 C C . ALA A 1 192 ? -39.799 30.316 28.824 1.00 7.94 192 ALA A C 1
ATOM 2575 O O . ALA A 1 192 ? -40.988 30.488 29.033 1.00 7.79 192 ALA A O 1
ATOM 2582 N N . ALA A 1 193 ? -39.349 29.786 27.677 1.00 7.13 193 ALA A N 1
ATOM 2583 C CA . ALA A 1 193 ? -40.269 29.513 26.575 1.00 7.36 193 ALA A CA 1
ATOM 2584 C C . ALA A 1 193 ? -39.651 28.474 25.647 1.00 6.84 193 ALA A C 1
ATOM 2585 O O . ALA A 1 193 ? -38.435 28.358 25.571 1.00 6.75 193 ALA A O 1
ATOM 2592 N N . ILE A 1 194 ? -40.512 27.757 24.938 1.00 6.94 194 ILE A N 1
ATOM 2593 C CA . ILE A 1 194 ? -40.063 26.747 23.989 1.00 6.70 194 ILE A CA 1
ATOM 2594 C C . ILE A 1 194 ? -40.974 26.815 22.779 1.00 6.54 194 ILE A C 1
ATOM 2595 O O . ILE A 1 194 ? -42.172 26.957 22.883 1.00 6.67 194 ILE A O 1
ATOM 2611 N N . GLU A 1 195 ? -40.315 26.784 21.591 1.00 6.31 195 GLU A N 1
ATOM 2612 C CA . GLU A 1 195 ? -41.010 26.943 20.311 1.00 6.21 195 GLU A CA 1
ATOM 2613 C C . GLU A 1 195 ? -41.258 25.600 19.659 1.00 6.68 195 GLU A C 1
ATOM 2614 O O . GLU A 1 195 ? -40.364 24.793 19.450 1.00 6.82 195 GLU A O 1
ATOM 2626 N N . ALA A 1 196 ? -42.522 25.433 19.271 1.00 6.47 196 ALA A N 1
ATOM 2627 C CA . ALA A 1 196 ? -43.001 24.172 18.718 1.00 6.83 196 ALA A CA 1
ATOM 2628 C C . ALA A 1 196 ? -42.176 23.701 17.518 1.00 6.99 196 ALA A C 1
ATOM 2629 O O . ALA A 1 196 ? -41.774 22.561 17.454 1.00 6.92 196 ALA A O 1
ATOM 2636 N N . ILE A 1 197 ? -41.989 24.580 16.529 1.00 6.84 197 ILE A N 1
ATOM 2637 C CA . ILE A 1 197 ? -41.220 24.267 15.313 1.00 6.87 197 ILE A CA 1
ATOM 2638 C C . ILE A 1 197 ? -40.949 25.584 14.587 1.00 6.84 197 ILE A C 1
ATOM 2639 O O . ILE A 1 197 ? -41.826 26.417 14.428 1.00 6.97 197 ILE A O 1
ATOM 2655 N N . ASN A 1 198 ? -39.716 25.741 14.124 1.00 6.67 198 ASN A N 1
ATOM 2656 C CA . ASN A 1 198 ? -39.387 26.944 13.394 1.00 6.76 198 ASN A CA 1
ATOM 2657 C C . ASN A 1 198 ? -39.978 26.931 11.975 1.00 6.57 198 ASN A C 1
ATOM 2658 O O . ASN A 1 198 ? -39.841 25.949 11.260 1.00 6.89 198 ASN A O 1
ATOM 2669 N N . GLU A 1 199 ? -40.660 28.016 11.632 1.00 7.29 199 GLU A N 1
ATOM 2670 C CA . GLU A 1 199 ? -41.071 28.273 10.252 1.00 7.39 199 GLU A CA 1
ATOM 2671 C C . GLU A 1 199 ? -41.677 27.037 9.600 1.00 7.18 199 GLU A C 1
ATOM 2672 O O . GLU A 1 199 ? -41.254 26.661 8.485 1.00 7.36 199 GLU A O 1
ATOM 2684 N N . PRO A 1 200 ? -42.784 26.485 10.103 1.00 7.14 200 PRO A N 1
ATOM 2685 C CA . PRO A 1 200 ? -43.542 25.499 9.335 1.00 7.13 200 PRO A CA 1
ATOM 2686 C C . PRO A 1 200 ? -44.119 26.240 8.132 1.00 7.55 200 PRO A C 1
ATOM 2687 O O . PRO A 1 200 ? -44.697 27.318 8.229 1.00 8.65 200 PRO A O 1
ATOM 2698 N N . ASN A 1 201 ? -43.901 25.677 6.940 1.00 7.36 201 ASN A N 1
ATOM 2699 C CA . ASN A 1 201 ? -44.097 26.427 5.720 1.00 7.60 201 ASN A CA 1
ATOM 2700 C C . ASN A 1 201 ? -45.475 26.164 5.113 1.00 7.33 201 ASN A C 1
ATOM 2701 O O . ASN A 1 201 ? -45.638 25.306 4.242 1.00 7.94 201 ASN A O 1
ATOM 2712 N N . ILE A 1 202 ? -46.495 26.869 5.608 1.00 7.67 202 ILE A N 1
ATOM 2713 C CA . ILE A 1 202 ? -47.854 26.649 5.149 1.00 7.88 202 ILE A CA 1
ATOM 2714 C C . ILE A 1 202 ? -47.973 26.912 3.650 1.00 8.38 202 ILE A C 1
ATOM 2715 O O . ILE A 1 202 ? -48.498 26.054 2.940 1.00 8.73 202 ILE A O 1
ATOM 2731 N N . PRO A 1 203 ? -47.482 28.043 3.136 1.00 8.51 203 PRO A N 1
ATOM 2732 C CA . PRO A 1 203 ? -47.637 28.276 1.695 1.00 8.91 203 PRO A CA 1
ATOM 2733 C C . PRO A 1 203 ? -46.853 27.276 0.875 1.00 8.99 203 PRO A C 1
ATOM 2734 O O . PRO A 1 203 ? -47.163 27.079 -0.314 1.00 10.94 203 PRO A O 1
ATOM 2745 N N . GLY A 1 204 ? -45.826 26.666 1.434 1.00 8.97 204 GLY A N 1
ATOM 2746 C CA . GLY A 1 204 ? -45.092 25.597 0.786 1.00 9.16 204 GLY A CA 1
ATOM 2747 C C . GLY A 1 204 ? -45.706 24.230 0.903 1.00 9.42 204 GLY A C 1
ATOM 2748 O O . GLY A 1 204 ? -45.215 23.300 0.278 1.00 10.73 204 GLY A O 1
ATOM 2752 N N . GLY A 1 205 ? -46.834 24.078 1.596 1.00 9.21 205 GLY A N 1
ATOM 2753 C CA . GLY A 1 205 ? -47.588 22.847 1.609 1.00 9.84 205 GLY A CA 1
ATOM 2754 C C . GLY A 1 205 ? -47.792 22.208 2.981 1.00 8.97 205 GLY A C 1
ATOM 2755 O O . GLY A 1 205 ? -48.440 21.180 3.058 1.00 10.25 205 GLY A O 1
ATOM 2759 N N . VAL A 1 206 ? -47.297 22.819 4.070 1.00 8.02 206 VAL A N 1
ATOM 2760 C CA . VAL A 1 206 ? -47.662 22.315 5.393 1.00 7.72 206 VAL A CA 1
ATOM 2761 C C . VAL A 1 206 ? -49.158 22.567 5.631 1.00 7.75 206 VAL A C 1
ATOM 2762 O O . VAL A 1 206 ? -49.653 23.669 5.444 1.00 7.97 206 VAL A O 1
ATOM 2775 N N . ASP A 1 207 ? -49.866 21.530 6.008 1.00 7.69 207 ASP A N 1
ATOM 2776 C CA . ASP A 1 207 ? -51.283 21.593 6.265 1.00 8.48 207 ASP A CA 1
ATOM 2777 C C . ASP A 1 207 ? -51.550 22.295 7.594 1.00 8.05 207 ASP A C 1
ATOM 2778 O O . ASP A 1 207 ? -51.055 21.857 8.634 1.00 8.67 207 ASP A O 1
ATOM 2787 N N . GLN A 1 208 ? -52.335 23.362 7.588 1.00 8.36 208 GLN A N 1
ATOM 2788 C CA . GLN A 1 208 ? -52.575 24.116 8.801 1.00 8.45 208 GLN A CA 1
ATOM 2789 C C . GLN A 1 208 ? -53.372 23.324 9.824 1.00 8.29 208 GLN A C 1
ATOM 2790 O O . GLN A 1 208 ? -53.070 23.439 11.006 1.00 8.12 208 GLN A O 1
ATOM 2804 N N . GLY A 1 209 ? -54.339 22.538 9.399 1.00 7.88 209 GLY A N 1
ATOM 2805 C CA . GLY A 1 209 ? -55.140 21.824 10.380 1.00 7.93 209 GLY A CA 1
ATOM 2806 C C . GLY A 1 209 ? -54.256 20.836 11.124 1.00 7.88 209 GLY A C 1
ATOM 2807 O O . GLY A 1 209 ? -54.319 20.748 12.377 1.00 8.22 209 GLY A O 1
ATOM 2811 N N . LYS A 1 210 ? -53.386 20.128 10.398 1.00 8.12 210 LYS A N 1
ATOM 2812 C CA . LYS A 1 210 ? -52.461 19.210 11.044 1.00 8.32 210 LYS A CA 1
ATOM 2813 C C . LYS A 1 210 ? -51.467 19.973 11.905 1.00 7.53 210 LYS A C 1
ATOM 2814 O O . LYS A 1 210 ? -51.123 19.514 13.003 1.00 8.41 210 LYS A O 1
ATOM 2833 N N . LEU A 1 211 ? -51.007 21.127 11.452 1.00 7.47 211 LEU A N 1
ATOM 2834 C CA . LEU A 1 211 ? -50.092 21.944 12.235 1.00 6.97 211 LEU A CA 1
ATOM 2835 C C . LEU A 1 211 ? -50.751 22.303 13.560 1.00 7.27 211 LEU A C 1
ATOM 2836 O O . LEU A 1 211 ? -50.083 22.259 14.615 1.00 7.30 211 LEU A O 1
ATOM 2852 N N . GLN A 1 212 ? -52.026 22.672 13.522 1.00 7.82 212 GLN A N 1
ATOM 2853 C CA . GLN A 1 212 ? -52.710 23.028 14.771 1.00 7.46 212 GLN A CA 1
ATOM 2854 C C . GLN A 1 212 ? -52.800 21.837 15.705 1.00 7.32 212 GLN A C 1
ATOM 2855 O O . GLN A 1 212 ? -52.746 22.026 16.922 1.00 7.43 212 GLN A O 1
ATOM 2869 N N . GLU A 1 213 ? -52.969 20.629 15.179 1.00 7.15 213 GLU A N 1
ATOM 2870 C CA . GLU A 1 213 ? -52.959 19.436 16.012 1.00 7.12 213 GLU A CA 1
ATOM 2871 C C . GLU A 1 213 ? -51.584 19.251 16.656 1.00 6.79 213 GLU A C 1
ATOM 2872 O O . GLU A 1 213 ? -51.489 18.965 17.859 1.00 8.03 213 GLU A O 1
ATOM 2884 N N . TYR A 1 214 ? -50.510 19.398 15.892 1.00 6.82 214 TYR A N 1
ATOM 2885 C CA . TYR A 1 214 ? -49.160 19.367 16.456 1.00 6.80 214 TYR A CA 1
ATOM 2886 C C . TYR A 1 214 ? -48.970 20.443 17.513 1.00 6.62 214 TYR A C 1
ATOM 2887 O O . TYR A 1 214 ? -48.443 20.144 18.594 1.00 7.05 214 TYR A O 1
ATOM 2905 N N . TYR A 1 215 ? -49.510 21.626 17.288 1.00 6.88 215 TYR A N 1
ATOM 2906 C CA . TYR A 1 215 ? -49.437 22.693 18.283 1.00 6.18 215 TYR A CA 1
ATOM 2907 C C . TYR A 1 215 ? -50.178 22.300 19.558 1.00 6.58 215 TYR A C 1
ATOM 2908 O O . TYR A 1 215 ? -49.716 22.623 20.674 1.00 6.48 215 TYR A O 1
ATOM 2926 N N . GLY A 1 216 ? -51.348 21.674 19.455 1.00 6.70 216 GLY A N 1
ATOM 2927 C CA . GLY A 1 216 ? -52.044 21.222 20.639 1.00 7.03 216 GLY A CA 1
ATOM 2928 C C . GLY A 1 216 ? -51.242 20.207 21.417 1.00 7.26 216 GLY A C 1
ATOM 2929 O O . GLY A 1 216 ? -51.226 20.227 22.658 1.00 7.74 216 GLY A O 1
ATOM 2933 N N . SER A 1 217 ? -50.618 19.260 20.715 1.00 7.49 217 SER A N 1
ATOM 2934 C CA . SER A 1 217 ? -49.818 18.227 21.354 1.00 7.25 217 SER A CA 1
ATOM 2935 C C . SER A 1 217 ? -48.603 18.839 22.036 1.00 7.37 217 SER A C 1
ATOM 2936 O O . SER A 1 217 ? -48.251 18.462 23.161 1.00 7.76 217 SER A O 1
ATOM 2944 N N . VAL A 1 218 ? -47.946 19.788 21.383 1.00 6.92 218 VAL A N 1
ATOM 2945 C CA . VAL A 1 218 ? -46.811 20.460 21.998 1.00 6.83 218 VAL A CA 1
ATOM 2946 C C . VAL A 1 218 ? -47.242 21.165 23.295 1.00 7.00 218 VAL A C 1
ATOM 2947 O O . VAL A 1 218 ? -46.541 21.082 24.291 1.00 7.00 218 VAL A O 1
ATOM 2960 N N . TYR A 1 219 ? -48.393 21.820 23.282 1.00 7.30 219 TYR A N 1
ATOM 2961 C CA . TYR A 1 219 ? -48.887 22.483 24.481 1.00 7.01 219 TYR A CA 1
ATOM 2962 C C . TYR A 1 219 ? -49.028 21.476 25.615 1.00 7.55 219 TYR A C 1
ATOM 2963 O O . TYR A 1 219 ? -48.619 21.739 26.755 1.00 7.82 219 TYR A O 1
ATOM 2981 N N . GLY A 1 220 ? -49.597 20.329 25.321 1.00 7.92 220 GLY A N 1
ATOM 2982 C CA . GLY A 1 220 ? -49.761 19.299 26.328 1.00 8.05 220 GLY A CA 1
ATOM 2983 C C . GLY A 1 220 ? -48.434 18.801 26.871 1.00 8.34 220 GLY A C 1
ATOM 2984 O O . GLY A 1 220 ? -48.331 18.535 28.086 1.00 9.53 220 GLY A O 1
ATOM 2988 N N . ILE A 1 221 ? -47.407 18.643 26.030 1.00 8.04 221 ILE A N 1
ATOM 2989 C CA . ILE A 1 221 ? -46.104 18.197 26.485 1.00 8.12 221 ILE A CA 1
ATOM 2990 C C . ILE A 1 221 ? -45.506 19.235 27.427 1.00 7.85 221 ILE A C 1
ATOM 2991 O O . ILE A 1 221 ? -45.002 18.921 28.481 1.00 9.34 221 ILE A O 1
ATOM 3007 N N . VAL A 1 222 ? -45.581 20.513 27.046 1.00 8.05 222 VAL A N 1
ATOM 3008 C CA . VAL A 1 222 ? -45.051 21.567 27.873 1.00 8.92 222 VAL A CA 1
ATOM 3009 C C . VAL A 1 222 ? -45.720 21.512 29.240 1.00 11.19 222 VAL A C 1
ATOM 3010 O O . VAL A 1 222 ? -45.079 21.605 30.292 1.00 11.83 222 VAL A O 1
ATOM 3023 N N . ASN A 1 223 ? -47.032 21.319 29.272 1.00 12.27 223 ASN A N 1
ATOM 3024 C CA . ASN A 1 223 ? -47.742 21.310 30.541 1.00 13.68 223 ASN A CA 1
ATOM 3025 C C . ASN A 1 223 ? -47.509 20.035 31.338 1.00 14.56 223 ASN A C 1
ATOM 3026 O O . ASN A 1 223 ? -47.667 20.049 32.559 1.00 17.16 223 ASN A O 1
ATOM 3037 N N . LYS A 1 224 ? -47.119 18.931 30.738 1.00 14.50 224 LYS A N 1
ATOM 3038 C CA . LYS A 1 224 ? -46.701 17.766 31.515 1.00 16.01 224 LYS A CA 1
ATOM 3039 C C . LYS A 1 224 ? -45.481 18.101 32.369 1.00 14.01 224 LYS A C 1
ATOM 3040 O O . LYS A 1 224 ? -45.380 17.645 33.504 1.00 17.93 224 LYS A O 1
ATOM 3059 N N . TYR A 1 225 ? -44.567 18.928 31.855 1.00 10.91 225 TYR A N 1
ATOM 3060 C CA . TYR A 1 225 ? -43.295 19.156 32.539 1.00 10.43 225 TYR A CA 1
ATOM 3061 C C . TYR A 1 225 ? -43.263 20.472 33.318 1.00 10.03 225 TYR A C 1
ATOM 3062 O O . TYR A 1 225 ? -42.766 20.457 34.436 1.00 11.89 225 TYR A O 1
ATOM 3080 N N . ASN A 1 226 ? -43.804 21.551 32.785 1.00 9.47 226 ASN A N 1
ATOM 3081 C CA . ASN A 1 226 ? -43.784 22.824 33.472 1.00 9.17 226 ASN A CA 1
ATOM 3082 C C . ASN A 1 226 ? -44.829 23.778 32.902 1.00 9.90 226 ASN A C 1
ATOM 3083 O O . ASN A 1 226 ? -44.582 24.432 31.889 1.00 10.18 226 ASN A O 1
ATOM 3094 N N . ALA A 1 227 ? -45.988 23.881 33.559 1.00 10.98 227 ALA A N 1
ATOM 3095 C CA . ALA A 1 227 ? -47.048 24.738 33.060 1.00 11.60 227 ALA A CA 1
ATOM 3096 C C . ALA A 1 227 ? -46.654 26.205 33.154 1.00 11.25 227 ALA A C 1
ATOM 3097 O O . ALA A 1 227 ? -47.297 27.012 32.481 1.00 11.99 227 ALA A O 1
ATOM 3104 N N . GLY A 1 228 ? -45.564 26.533 33.861 1.00 12.05 228 GLY A N 1
ATOM 3105 C CA . GLY A 1 228 ? -45.098 27.908 33.870 1.00 11.81 228 GLY A CA 1
ATOM 3106 C C . GLY A 1 228 ? -44.391 28.349 32.587 1.00 10.69 228 GLY A C 1
ATOM 3107 O O . GLY A 1 228 ? -44.163 29.525 32.385 1.00 13.22 228 GLY A O 1
ATOM 3111 N N . THR A 1 229 ? -43.982 27.394 31.760 1.00 9.02 229 THR A N 1
ATOM 3112 C CA . THR A 1 229 ? -43.198 27.695 30.585 1.00 8.74 229 THR A CA 1
ATOM 3113 C C . THR A 1 229 ? -44.123 28.164 29.460 1.00 7.85 229 THR A C 1
ATOM 3114 O O . THR A 1 229 ? -45.142 27.523 29.210 1.00 8.64 229 THR A O 1
ATOM 3125 N N . SER A 1 230 ? -43.731 29.239 28.769 1.00 7.49 230 SER A N 1
ATOM 3126 C CA . SER A 1 230 ? -44.545 29.678 27.654 1.00 7.22 230 SER A CA 1
ATOM 3127 C C . SER A 1 230 ? -44.281 28.808 26.426 1.00 7.35 230 SER A C 1
ATOM 3128 O O . SER A 1 230 ? -43.166 28.320 26.225 1.00 7.61 230 SER A O 1
ATOM 3136 N N . VAL A 1 231 ? -45.354 28.644 25.652 1.00 7.03 231 VAL A N 1
ATOM 3137 C CA . VAL A 1 231 ? -45.346 27.922 24.393 1.00 6.97 231 VAL A CA 1
ATOM 3138 C C . VAL A 1 231 ? -45.291 28.955 23.269 1.00 6.79 231 VAL A C 1
ATOM 3139 O O . VAL A 1 231 ? -46.093 29.866 23.253 1.00 7.73 231 VAL A O 1
ATOM 3152 N N . VAL A 1 232 ? -44.317 28.796 22.371 1.00 6.52 232 VAL A N 1
ATOM 3153 C CA . VAL A 1 232 ? -44.164 29.700 21.233 1.00 6.74 232 VAL A CA 1
ATOM 3154 C C . VAL A 1 232 ? -44.539 28.986 19.942 1.00 6.41 232 VAL A C 1
ATOM 3155 O O . VAL A 1 232 ? -44.104 27.885 19.690 1.00 6.67 232 VAL A O 1
ATOM 3168 N N . TYR A 1 233 ? -45.435 29.643 19.190 1.00 6.25 233 TYR A N 1
ATOM 3169 C CA . TYR A 1 233 ? -45.899 29.122 17.914 1.00 6.53 233 TYR A CA 1
ATOM 3170 C C . TYR A 1 233 ? -45.516 30.085 16.799 1.00 6.11 233 TYR A C 1
ATOM 3171 O O . TYR A 1 233 ? -45.893 31.246 16.811 1.00 6.37 233 TYR A O 1
ATOM 3189 N N . GLY A 1 234 ? -44.805 29.571 15.789 1.00 7.03 234 GLY A N 1
ATOM 3190 C CA . GLY A 1 234 ? -44.649 30.303 14.538 1.00 6.77 234 GLY A CA 1
ATOM 3191 C C . GLY A 1 234 ? -45.996 30.452 13.829 1.00 6.77 234 GLY A C 1
ATOM 3192 O O . GLY A 1 234 ? -46.886 29.608 13.891 1.00 6.86 234 GLY A O 1
ATOM 3196 N N . ASP A 1 235 ? -46.117 31.536 13.070 1.00 6.46 235 ASP A N 1
ATOM 3197 C CA . ASP A 1 235 ? -47.326 31.814 12.312 1.00 6.65 235 ASP A CA 1
ATOM 3198 C C . ASP A 1 235 ? -47.370 31.078 10.971 1.00 6.78 235 ASP A C 1
ATOM 3199 O O . ASP A 1 235 ? -48.358 31.183 10.287 1.00 7.15 235 ASP A O 1
ATOM 3208 N N . GLY A 1 236 ? -46.334 30.333 10.649 1.00 6.92 236 GLY A N 1
ATOM 3209 C CA . GLY A 1 236 ? -46.348 29.537 9.430 1.00 7.35 236 GLY A CA 1
ATOM 3210 C C . GLY A 1 236 ? -46.381 30.345 8.137 1.00 7.53 236 GLY A C 1
ATOM 3211 O O . GLY A 1 236 ? -46.727 29.795 7.090 1.00 7.95 236 GLY A O 1
ATOM 3215 N N . PHE A 1 237 ? -45.957 31.605 8.207 1.00 7.80 237 PHE A N 1
ATOM 3216 C CA . PHE A 1 237 ? -45.934 32.554 7.103 1.00 8.12 237 PHE A CA 1
ATOM 3217 C C . PHE A 1 237 ? -47.331 33.106 6.807 1.00 8.43 237 PHE A C 1
ATOM 3218 O O . PHE A 1 237 ? -47.510 33.853 5.859 1.00 11.05 237 PHE A O 1
ATOM 3235 N N . LEU A 1 238 ? -48.340 32.743 7.579 1.00 7.68 238 LEU A N 1
ATOM 3236 C CA . LEU A 1 238 ? -49.627 33.411 7.477 1.00 7.99 238 LEU A CA 1
ATOM 3237 C C . LEU A 1 238 ? -49.559 34.704 8.268 1.00 7.80 238 LEU A C 1
ATOM 3238 O O . LEU A 1 238 ? -48.741 34.842 9.183 1.00 8.53 238 LEU A O 1
ATOM 3254 N N . PRO A 1 239 ? -50.429 35.676 7.990 1.00 8.65 239 PRO A N 1
ATOM 3255 C CA . PRO A 1 239 ? -50.484 36.872 8.837 1.00 8.35 239 PRO A CA 1
ATOM 3256 C C . PRO A 1 239 ? -50.624 36.459 10.292 1.00 7.41 239 PRO A C 1
ATOM 3257 O O . PRO A 1 239 ? -51.455 35.623 10.613 1.00 7.97 239 PRO A O 1
ATOM 3268 N N . VAL A 1 240 ? -49.886 37.098 11.175 1.00 7.57 240 VAL A N 1
ATOM 3269 C CA . VAL A 1 240 ? -49.895 36.617 12.545 1.00 7.19 240 VAL A CA 1
ATOM 3270 C C . VAL A 1 240 ? -51.303 36.697 13.157 1.00 7.47 240 VAL A C 1
ATOM 3271 O O . VAL A 1 240 ? -51.684 35.840 13.958 1.00 7.91 240 VAL A O 1
ATOM 3284 N N . GLU A 1 241 ? -52.053 37.746 12.797 1.00 7.76 241 GLU A N 1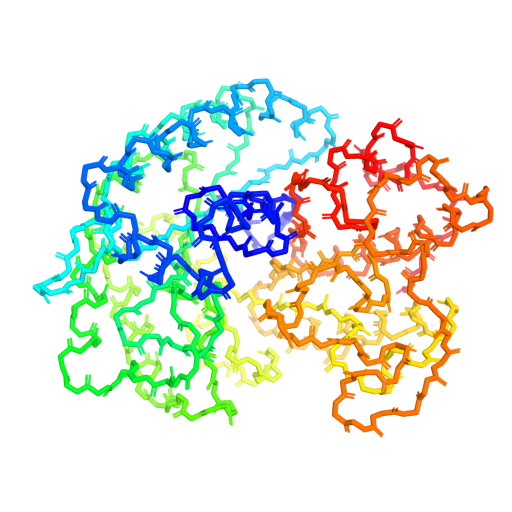
ATOM 3285 C CA . GLU A 1 241 ? -53.401 37.906 13.335 1.00 7.93 241 GLU A CA 1
ATOM 3286 C C . GLU A 1 241 ? -54.384 36.854 12.821 1.00 7.95 241 GLU A C 1
ATOM 3287 O O . GLU A 1 241 ? -55.445 36.680 13.390 1.00 8.53 241 GLU A O 1
ATOM 3299 N N . SER A 1 242 ? -54.021 36.086 11.798 1.00 9.25 242 SER A N 1
ATOM 3300 C CA . SER A 1 242 ? -54.874 34.991 11.326 1.00 9.84 242 SER A CA 1
ATOM 3301 C C . SER A 1 242 ? -54.958 33.883 12.377 1.00 9.56 242 SER A C 1
ATOM 3302 O O . SER A 1 242 ? -55.910 33.089 12.403 1.00 11.37 242 SER A O 1
ATOM 3310 N N . TRP A 1 243 ? -53.987 33.870 13.297 1.00 8.05 243 TRP A N 1
ATOM 3311 C CA . TRP A 1 243 ? -53.957 32.941 14.408 1.00 7.43 243 TRP A CA 1
ATOM 3312 C C . TRP A 1 243 ? -54.821 33.373 15.594 1.00 7.33 243 TRP A C 1
ATOM 3313 O O . TRP A 1 243 ? -54.888 32.685 16.601 1.00 7.10 243 TRP A O 1
ATOM 3334 N N . ASN A 1 244 ? -55.530 34.491 15.464 1.00 7.38 244 ASN A N 1
ATOM 3335 C CA . ASN A 1 244 ? -56.470 34.894 16.504 1.00 7.15 244 ASN A CA 1
ATOM 3336 C C . ASN A 1 244 ? -57.500 33.785 16.711 1.00 7.22 244 ASN A C 1
ATOM 3337 O O . ASN A 1 244 ? -57.941 33.137 15.753 1.00 8.25 244 ASN A O 1
ATOM 3348 N N . GLY A 1 245 ? -57.816 33.537 17.972 1.00 7.10 245 GLY A N 1
ATOM 3349 C CA . GLY A 1 245 ? -58.763 32.502 18.359 1.00 7.13 245 GLY A CA 1
ATOM 3350 C C . GLY A 1 245 ? -58.181 31.103 18.448 1.00 7.11 245 GLY A C 1
ATOM 3351 O O . GLY A 1 245 ? -58.933 30.173 18.716 1.00 8.62 245 GLY A O 1
ATOM 3355 N N . PHE A 1 246 ? -56.877 30.997 18.310 1.00 7.42 246 PHE A N 1
ATOM 3356 C CA . PHE A 1 246 ? -56.185 29.734 18.517 1.00 7.07 246 PHE A CA 1
ATOM 3357 C C . PHE A 1 246 ? -55.230 29.886 19.706 1.00 7.34 246 PHE A C 1
ATOM 3358 O O . PHE A 1 246 ? -54.295 30.675 19.677 1.00 7.50 246 PHE A O 1
ATOM 3375 N N . LYS A 1 247 ? -55.518 29.138 20.778 1.00 7.03 247 LYS A N 1
ATOM 3376 C CA . LYS A 1 247 ? -54.685 29.071 21.980 1.00 6.81 247 LYS A CA 1
ATOM 3377 C C . LYS A 1 247 ? -54.390 30.478 22.527 1.00 6.71 247 LYS A C 1
ATOM 3378 O O . LYS A 1 247 ? -53.281 30.769 22.978 1.00 7.31 247 LYS A O 1
ATOM 3397 N N . THR A 1 248 ? -55.419 31.322 22.601 1.00 6.80 248 THR A N 1
ATOM 3398 C CA . THR A 1 248 ? -55.262 32.662 23.144 1.00 7.02 248 THR A CA 1
ATOM 3399 C C . THR A 1 248 ? -55.245 32.630 24.665 1.00 7.20 248 THR A C 1
ATOM 3400 O O . THR A 1 248 ? -56.272 32.300 25.256 1.00 7.44 248 THR A O 1
ATOM 3411 N N . GLU A 1 249 ? -54.112 32.933 25.292 1.00 7.12 249 GLU A N 1
ATOM 3412 C CA . GLU A 1 249 ? -53.926 32.605 26.703 1.00 7.71 249 GLU A CA 1
ATOM 3413 C C . GLU A 1 249 ? -52.986 33.596 27.386 1.00 7.83 249 GLU A C 1
ATOM 3414 O O . GLU A 1 249 ? -52.269 33.229 28.343 1.00 7.94 249 GLU A O 1
ATOM 3426 N N . GLY A 1 250 ? -52.954 34.853 26.970 1.00 7.99 250 GLY A N 1
ATOM 3427 C CA . GLY A 1 250 ? -52.139 35.801 27.722 1.00 7.99 250 GLY A CA 1
ATOM 3428 C C . GLY A 1 250 ? -50.650 35.449 27.575 1.00 8.27 250 GLY A C 1
ATOM 3429 O O . GLY A 1 250 ? -50.205 35.103 26.469 1.00 9.18 250 GLY A O 1
ATOM 3433 N N . SER A 1 251 ? -49.866 35.497 28.648 1.00 8.86 251 SER A N 1
ATOM 3434 C CA . SER A 1 251 ? -48.443 35.234 28.566 1.00 9.07 251 SER A CA 1
ATOM 3435 C C . SER A 1 251 ? -48.113 33.793 28.176 1.00 8.21 251 SER A C 1
ATOM 3436 O O . SER A 1 251 ? -46.960 33.511 27.849 1.00 9.58 251 SER A O 1
ATOM 3444 N N . LYS A 1 252 ? -49.047 32.863 28.308 1.00 7.82 252 LYS A N 1
ATOM 3445 C CA . LYS A 1 252 ? -48.750 31.449 28.166 1.00 7.53 252 LYS A CA 1
ATOM 3446 C C . LYS A 1 252 ? -48.380 31.072 26.736 1.00 7.07 252 LYS A C 1
ATOM 3447 O O . LYS A 1 252 ? -47.615 30.141 26.563 1.00 8.14 252 LYS A O 1
ATOM 3466 N N . VAL A 1 253 ? -49.019 31.691 25.747 1.00 6.78 253 VAL A N 1
ATOM 3467 C CA . VAL A 1 253 ? -48.871 31.279 24.355 1.00 7.06 253 VAL A CA 1
ATOM 3468 C C . VAL A 1 253 ? -48.445 32.485 23.527 1.00 7.15 253 VAL A C 1
ATOM 3469 O O . VAL A 1 253 ? -49.172 33.450 23.436 1.00 7.50 253 VAL A O 1
ATOM 3482 N N . VAL A 1 254 ? -47.238 32.432 22.986 1.00 6.83 254 VAL A N 1
ATOM 3483 C CA . VAL A 1 254 ? -46.635 33.572 22.332 1.00 6.96 254 VAL A CA 1
ATOM 3484 C C . VAL A 1 254 ? -46.486 33.228 20.853 1.00 6.42 254 VAL A C 1
ATOM 3485 O O . VAL A 1 254 ? -45.925 32.201 20.503 1.00 6.61 254 VAL A O 1
ATOM 3498 N N . MET A 1 255 ? -47.003 34.109 19.994 1.00 6.47 255 MET A N 1
ATOM 3499 C CA . MET A 1 255 ? -46.749 33.927 18.556 1.00 6.13 255 MET A CA 1
ATOM 3500 C C . MET A 1 255 ? -45.365 34.442 18.198 1.00 6.21 255 MET A C 1
ATOM 3501 O O . MET A 1 255 ? -44.897 35.420 18.770 1.00 6.96 255 MET A O 1
ATOM 3515 N N . ASP A 1 256 ? -44.763 33.771 17.222 1.00 6.23 256 ASP A N 1
ATOM 3516 C CA . ASP A 1 256 ? -43.482 34.180 16.666 1.00 6.26 256 ASP A CA 1
ATOM 3517 C C . ASP A 1 256 ? -43.645 34.494 15.191 1.00 6.32 256 ASP A C 1
ATOM 3518 O O . ASP A 1 256 ? -43.970 33.593 14.422 1.00 6.74 256 ASP A O 1
ATOM 3527 N N . THR A 1 257 ? -43.432 35.770 14.858 1.00 6.96 257 THR A N 1
ATOM 3528 C CA . THR A 1 257 ? -43.461 36.180 13.458 1.00 7.02 257 THR A CA 1
ATOM 3529 C C . THR A 1 257 ? -42.066 36.651 13.090 1.00 6.84 257 THR A C 1
ATOM 3530 O O . THR A 1 257 ? -41.321 37.178 13.894 1.00 7.14 257 THR A O 1
ATOM 3541 N N . HIS A 1 258 ? -41.687 36.373 11.841 1.00 7.24 258 HIS A N 1
ATOM 3542 C CA . HIS A 1 258 ? -40.376 36.727 11.330 1.00 7.19 258 HIS A CA 1
ATOM 3543 C C . HIS A 1 258 ? -40.530 37.837 10.301 1.00 7.67 258 HIS A C 1
ATOM 3544 O O . HIS A 1 258 ? -41.346 37.693 9.410 1.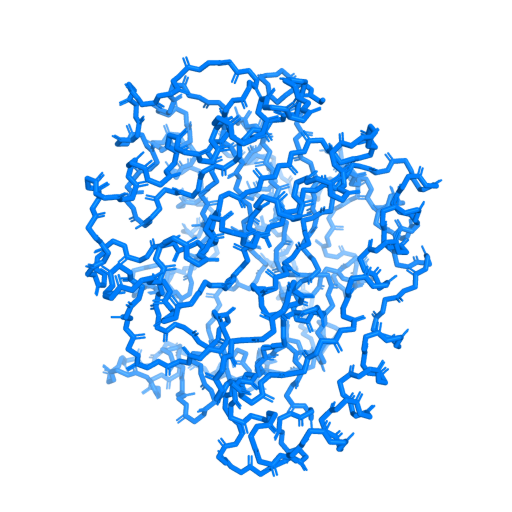00 9.56 258 HIS A O 1
ATOM 3559 N N . HIS A 1 259 ? -39.779 38.917 10.464 1.00 7.56 259 HIS A N 1
ATOM 3560 C CA . HIS A 1 259 ? -39.951 40.084 9.617 1.00 7.33 259 HIS A CA 1
ATOM 3561 C C . HIS A 1 259 ? -38.638 40.427 8.932 1.00 7.41 259 HIS A C 1
ATOM 3562 O O . HIS A 1 259 ? -37.701 40.910 9.578 1.00 7.66 259 HIS A O 1
ATOM 3577 N N . TYR A 1 260 ? -38.627 40.277 7.598 1.00 6.68 260 TYR A N 1
ATOM 3578 C CA . TYR A 1 260 ? -37.447 40.471 6.768 1.00 6.98 260 TYR A CA 1
ATOM 3579 C C . TYR A 1 260 ? -37.838 41.260 5.530 1.00 7.15 260 TYR A C 1
ATOM 3580 O O . TYR A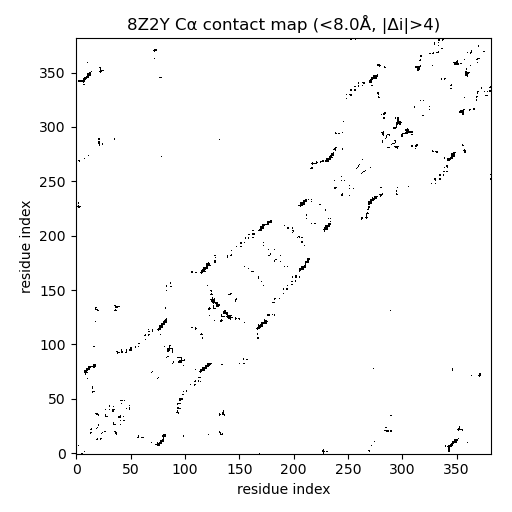 1 260 ? -38.950 41.137 5.054 1.00 7.58 260 TYR A O 1
ATOM 3598 N N . HIS A 1 261 ? -36.901 42.052 5.004 1.00 6.81 261 HIS A N 1
ATOM 3599 C CA . HIS A 1 261 ? -37.217 42.892 3.873 1.00 7.50 261 HIS A CA 1
ATOM 3600 C C . HIS A 1 261 ? -36.493 42.451 2.600 1.00 7.67 261 HIS A C 1
ATOM 3601 O O . HIS A 1 261 ? -36.623 43.162 1.607 1.00 9.38 261 HIS A O 1
ATOM 3616 N N . MET A 1 262 ? -35.798 41.313 2.557 1.00 7.70 262 MET A N 1
ATOM 3617 C CA . MET A 1 262 ? -35.003 40.968 1.376 1.00 7.75 262 MET A CA 1
ATOM 3618 C C . MET A 1 262 ? -35.473 39.702 0.671 1.00 7.59 262 MET A C 1
ATOM 3619 O O . MET A 1 262 ? -34.836 39.282 -0.297 1.00 8.57 262 MET A O 1
ATOM 3633 N N . PHE A 1 263 ? -36.660 39.198 1.030 1.00 7.80 263 PHE A N 1
ATOM 3634 C CA . PHE A 1 263 ? -37.180 37.983 0.399 1.00 8.26 263 PHE A CA 1
ATOM 3635 C C . PHE A 1 263 ? -38.469 38.264 -0.371 1.00 9.78 263 PHE A C 1
ATOM 3636 O O . PHE A 1 263 ? -39.153 37.334 -0.781 1.00 12.67 263 PHE A O 1
ATOM 3653 N N . ASP A 1 264 ? -38.784 39.536 -0.582 1.00 10.06 264 ASP A N 1
ATOM 3654 C CA . ASP A 1 264 ? -39.988 40.007 -1.236 1.00 10.70 264 ASP A CA 1
ATOM 3655 C C . ASP A 1 264 ? -39.588 41.140 -2.176 1.00 11.66 264 ASP A C 1
ATOM 3656 O O . ASP A 1 264 ? -38.856 42.036 -1.758 1.00 11.06 264 ASP A O 1
ATOM 3665 N N . ASN A 1 265 ? -40.072 41.132 -3.427 1.00 11.12 265 ASN A N 1
ATOM 3666 C CA . ASN A 1 265 ? -39.648 42.128 -4.403 1.00 11.03 265 ASN A CA 1
ATOM 3667 C C . ASN A 1 265 ? -40.042 43.548 -4.027 1.00 11.03 265 ASN A C 1
ATOM 3668 O O . ASN A 1 265 ? -39.282 44.507 -4.255 1.00 13.60 265 ASN A O 1
ATOM 3679 N N . GLY A 1 266 ? -41.213 43.699 -3.435 1.00 11.67 266 GLY A N 1
ATOM 3680 C CA . GLY A 1 266 ? -41.686 45.021 -3.042 1.00 11.65 266 GLY A CA 1
ATOM 3681 C C . GLY A 1 266 ? -40.845 45.615 -1.919 1.00 11.64 266 GLY A C 1
ATOM 3682 O O . GLY A 1 266 ? -40.407 46.753 -1.987 1.00 12.39 266 GLY A O 1
ATOM 3686 N N . LEU A 1 267 ? -40.508 44.805 -0.930 1.00 10.28 267 LEU A N 1
ATOM 3687 C CA . LEU A 1 267 ? -39.698 45.303 0.177 1.00 10.30 267 LEU A CA 1
ATOM 3688 C C . LEU A 1 267 ? -38.261 45.557 -0.259 1.00 9.41 267 LEU A C 1
ATOM 3689 O O . LEU A 1 267 ? -37.656 46.531 0.148 1.00 9.75 267 LEU A O 1
ATOM 3705 N N . ILE A 1 268 ? -37.673 44.678 -1.063 1.00 9.24 268 ILE A N 1
ATOM 3706 C CA . ILE A 1 268 ? -36.258 44.795 -1.317 1.00 9.17 268 ILE A CA 1
ATOM 3707 C C . ILE A 1 268 ? -35.976 46.008 -2.204 1.00 9.64 268 ILE A C 1
ATOM 3708 O O . ILE A 1 268 ? -34.859 46.525 -2.170 1.00 9.85 268 ILE A O 1
ATOM 3724 N N . ALA A 1 269 ? -36.981 46.487 -2.955 1.00 10.48 269 ALA A N 1
ATOM 3725 C CA . ALA A 1 269 ? -36.808 47.650 -3.824 1.00 11.18 269 ALA A CA 1
ATOM 3726 C C . ALA A 1 269 ? -36.833 48.961 -3.047 1.00 12.04 269 ALA A C 1
ATOM 3727 O O . ALA A 1 269 ? -36.621 50.025 -3.633 1.00 15.02 269 ALA A O 1
ATOM 3734 N N . MET A 1 270 ? -37.118 48.925 -1.755 1.00 10.64 270 MET A N 1
ATOM 3735 C CA . MET A 1 270 ? -37.396 50.150 -1.033 1.00 10.93 270 MET A CA 1
ATOM 3736 C C . MET A 1 270 ? -36.122 50.898 -0.703 1.00 10.33 270 MET A C 1
ATOM 3737 O O . MET A 1 270 ? -35.083 50.284 -0.414 1.00 11.06 270 MET A O 1
ATOM 3751 N N . ASP A 1 271 ? -36.249 52.225 -0.636 1.00 10.69 271 ASP A N 1
ATOM 3752 C CA . ASP A 1 271 ? -35.223 53.035 0.007 1.00 10.94 271 ASP A CA 1
ATOM 3753 C C . ASP A 1 271 ? -35.399 53.008 1.520 1.00 10.60 271 ASP A C 1
ATOM 3754 O O . ASP A 1 271 ? -36.338 52.407 2.047 1.00 10.26 271 ASP A O 1
ATOM 3763 N N . ILE A 1 272 ? -34.479 53.664 2.227 1.00 11.72 272 ILE A N 1
ATOM 3764 C CA . ILE A 1 272 ? -34.446 53.598 3.680 1.00 12.03 272 ILE A CA 1
ATOM 3765 C C . ILE A 1 272 ? -35.754 54.107 4.286 1.00 11.52 272 ILE A C 1
ATOM 3766 O O . ILE A 1 272 ? -36.331 53.475 5.187 1.00 11.12 272 ILE A O 1
ATOM 3782 N N . ASP A 1 273 ? -36.254 55.241 3.805 1.00 11.98 273 ASP A N 1
ATOM 3783 C CA . ASP A 1 273 ? -37.485 55.789 4.331 1.00 12.53 273 ASP A CA 1
ATOM 3784 C C . ASP A 1 273 ? -38.650 54.832 4.140 1.00 10.83 273 ASP A C 1
ATOM 3785 O O . ASP A 1 273 ? -39.473 54.659 5.047 1.00 11.80 273 ASP A O 1
ATOM 3794 N N . SER A 1 274 ? -38.735 54.216 2.957 1.00 11.03 274 SER A N 1
ATOM 3795 C CA . SER A 1 274 ? -39.808 53.277 2.684 1.00 10.42 274 SER A CA 1
ATOM 3796 C C . SER A 1 274 ? -39.666 52.020 3.557 1.00 9.03 274 SER A C 1
ATOM 3797 O O . SER A 1 274 ? -40.655 51.466 4.053 1.00 10.39 274 SER A O 1
ATOM 3805 N N . HIS A 1 275 ? -38.439 51.528 3.711 1.00 8.93 275 HIS A N 1
ATOM 3806 C CA . HIS A 1 275 ? -38.211 50.408 4.621 1.00 8.63 275 HIS A CA 1
ATOM 3807 C C . HIS A 1 275 ? -38.750 50.707 6.015 1.00 8.74 275 HIS A C 1
ATOM 3808 O O . HIS A 1 275 ? -39.410 49.871 6.633 1.00 10.13 275 HIS A O 1
ATOM 3823 N N . ILE A 1 276 ? -38.470 51.911 6.535 1.00 10.02 276 ILE A N 1
ATOM 3824 C CA . ILE A 1 276 ? -38.896 52.274 7.871 1.00 11.00 276 ILE A CA 1
ATOM 3825 C C . ILE A 1 276 ? -40.417 52.343 7.899 1.00 10.39 276 ILE A C 1
ATOM 3826 O O . ILE A 1 276 ? -41.053 51.803 8.793 1.00 10.82 276 ILE A O 1
ATOM 3842 N N . ASP A 1 277 ? -41.036 52.990 6.910 1.00 10.98 277 ASP A N 1
ATOM 3843 C CA . ASP A 1 277 ? -42.491 53.027 6.880 1.00 11.93 277 ASP A CA 1
ATOM 3844 C C . ASP A 1 277 ? -43.093 51.615 6.879 1.00 10.65 277 ASP A C 1
ATOM 3845 O O . ASP A 1 277 ? -44.095 51.364 7.517 1.00 10.57 277 ASP A O 1
ATOM 3854 N N . ALA A 1 278 ? -42.483 50.673 6.153 1.00 10.16 278 ALA A N 1
ATOM 3855 C CA . ALA A 1 278 ? -43.034 49.328 6.066 1.00 10.17 278 ALA A CA 1
ATOM 3856 C C . ALA A 1 278 ? -42.909 48.590 7.397 1.00 9.33 278 ALA A C 1
ATOM 3857 O O . ALA A 1 278 ? -43.796 47.833 7.756 1.00 9.66 278 ALA A O 1
ATOM 3864 N N . VAL A 1 279 ? -41.841 48.846 8.143 1.00 8.81 279 VAL A N 1
ATOM 3865 C CA . VAL A 1 279 ? -41.723 48.349 9.500 1.00 9.10 279 VAL A CA 1
ATOM 3866 C C . VAL A 1 279 ? -42.857 48.857 10.387 1.00 9.43 279 VAL A C 1
ATOM 3867 O O . VAL A 1 279 ? -43.491 48.108 11.117 1.00 10.02 279 VAL A O 1
ATOM 3880 N N . CYS A 1 280 ? -43.098 50.168 10.353 1.00 10.17 280 CYS A N 1
ATOM 3881 C CA . CYS A 1 280 ? -44.192 50.723 11.148 1.00 11.15 280 CYS A CA 1
ATOM 3882 C C . CYS A 1 280 ? -45.548 50.154 10.764 1.00 10.64 280 CYS A C 1
ATOM 3883 O O . CYS A 1 280 ? -46.337 49.860 11.652 1.00 10.78 280 CYS A O 1
ATOM 3890 N N . GLN A 1 281 ? -45.795 50.049 9.449 1.00 10.52 281 GLN A N 1
ATOM 3891 C CA . GLN A 1 281 ? -47.055 49.497 8.969 1.00 11.32 281 GLN A CA 1
ATOM 3892 C C . GLN A 1 281 ? -47.206 48.066 9.467 1.00 9.80 281 GLN A C 1
ATOM 3893 O O . GLN A 1 281 ? -48.280 47.654 9.833 1.00 11.20 281 GLN A O 1
ATOM 3907 N N . PHE A 1 282 ? -46.126 47.279 9.411 1.00 9.37 282 PHE A N 1
ATOM 3908 C CA . PHE A 1 282 ? -46.173 45.894 9.879 1.00 8.48 282 PHE A CA 1
ATOM 3909 C C . PHE A 1 282 ? -46.573 45.860 11.359 1.00 8.12 282 PHE A C 1
ATOM 3910 O O . PHE A 1 282 ? -47.400 45.044 11.795 1.00 8.63 282 PHE A O 1
ATOM 3927 N N . ALA A 1 283 ? -45.967 46.726 12.175 1.00 8.95 283 ALA A N 1
ATOM 3928 C CA . ALA A 1 283 ? -46.277 46.754 13.593 1.00 8.95 283 ALA A CA 1
ATOM 3929 C C . ALA A 1 283 ? -47.745 47.113 13.817 1.00 9.27 283 ALA A C 1
ATOM 3930 O O . ALA A 1 283 ? -48.430 46.482 14.594 1.00 9.05 283 ALA A O 1
ATOM 3937 N N . HIS A 1 284 ? -48.225 48.124 13.115 1.00 9.85 284 HIS A N 1
ATOM 3938 C CA . HIS A 1 284 ? -49.576 48.630 13.348 1.00 11.47 284 HIS A CA 1
ATOM 3939 C C . HIS A 1 284 ? -50.623 47.682 12.794 1.00 11.74 284 HIS A C 1
ATOM 3940 O O . HIS A 1 284 ? -51.684 47.515 13.379 1.00 12.42 284 HIS A O 1
ATOM 3955 N N . GLN A 1 285 ? -50.373 47.114 11.614 1.00 11.38 285 GLN A N 1
ATOM 3956 C CA . GLN A 1 285 ? -51.377 46.310 10.954 1.00 11.65 285 GLN A CA 1
ATOM 3957 C C . GLN A 1 285 ? -51.341 44.837 11.308 1.00 9.46 285 GLN A C 1
ATOM 3958 O O . GLN A 1 285 ? -52.361 44.170 11.200 1.00 11.32 285 GLN A O 1
ATOM 3972 N N . HIS A 1 286 ? -50.209 44.319 11.776 1.00 8.79 286 HIS A N 1
ATOM 3973 C CA . HIS A 1 286 ? -50.070 42.906 12.061 1.00 8.46 286 HIS A CA 1
ATOM 3974 C C . HIS A 1 286 ? -49.773 42.662 13.536 1.00 7.61 286 HIS A C 1
ATOM 3975 O O . HIS A 1 286 ? -50.542 42.000 14.186 1.00 7.50 286 HIS A O 1
ATOM 3990 N N . LEU A 1 287 ? -48.681 43.207 14.063 1.00 7.19 287 LEU A N 1
ATOM 3991 C CA . LEU A 1 287 ? -48.361 42.954 15.462 1.00 7.05 287 LEU A CA 1
ATOM 3992 C C . LEU A 1 287 ? -49.466 43.408 16.391 1.00 7.35 287 LEU A C 1
ATOM 3993 O O . LEU A 1 287 ? -49.889 42.636 17.254 1.00 8.14 287 LEU A O 1
ATOM 4009 N N . GLU A 1 288 ? -49.980 44.627 16.162 1.00 8.54 288 GLU A N 1
ATOM 4010 C CA . GLU A 1 288 ? -51.018 45.141 17.049 1.00 8.45 288 GLU A CA 1
ATOM 4011 C C . GLU A 1 288 ? -52.401 44.513 16.775 1.00 8.19 288 GLU A C 1
ATOM 4012 O O . GLU A 1 288 ? -53.370 44.787 17.490 1.00 9.94 288 GLU A O 1
ATOM 4024 N N . ALA A 1 289 ? -52.495 43.666 15.758 1.00 7.85 289 ALA A N 1
ATOM 4025 C CA . ALA A 1 289 ? -53.764 43.029 15.385 1.00 7.44 289 ALA A CA 1
ATOM 4026 C C . ALA A 1 289 ? -53.906 41.646 16.041 1.00 7.13 289 ALA A C 1
ATOM 4027 O O . ALA A 1 289 ? -54.963 41.046 15.963 1.00 7.80 289 ALA A O 1
ATOM 4034 N N . SER A 1 290 ? -52.836 41.147 16.653 1.00 7.26 290 SER A N 1
ATOM 4035 C CA . SER A 1 290 ? -52.852 39.828 17.267 1.00 7.18 290 SER A CA 1
ATOM 4036 C C . SER A 1 290 ? -53.436 39.835 18.679 1.00 6.97 290 SER A C 1
ATOM 4037 O O . SER A 1 290 ? -53.146 40.733 19.466 1.00 7.25 290 SER A O 1
ATOM 4045 N N . ASP A 1 291 ? -54.261 38.829 18.986 1.00 6.96 291 ASP A N 1
ATOM 4046 C CA . ASP A 1 291 ? -54.852 38.652 20.298 1.00 6.89 291 ASP A CA 1
ATOM 4047 C C . ASP A 1 291 ? -53.930 37.989 21.299 1.00 7.01 291 ASP A C 1
ATOM 4048 O O . ASP A 1 291 ? -54.392 37.729 22.410 1.00 7.31 291 ASP A O 1
ATOM 4057 N N . LYS A 1 292 ? -52.670 37.748 20.958 1.00 6.86 292 LYS A N 1
ATOM 4058 C CA . LYS A 1 292 ? -51.689 37.121 21.811 1.00 6.81 292 LYS A CA 1
ATOM 4059 C C . LYS A 1 292 ? -50.471 38.013 21.867 1.00 6.89 292 LYS A C 1
ATOM 4060 O O . LYS A 1 292 ? -50.255 38.841 20.986 1.00 7.27 292 LYS A O 1
ATOM 4079 N N . PRO A 1 293 ? -49.572 37.768 22.846 1.00 6.63 293 PRO A N 1
ATOM 4080 C CA . PRO A 1 293 ? -48.229 38.321 22.718 1.00 6.68 293 PRO A CA 1
ATOM 4081 C C . PRO A 1 293 ? -47.652 37.836 21.395 1.00 6.61 293 PRO A C 1
ATOM 4082 O O . PRO A 1 293 ? -47.849 36.698 20.993 1.00 6.57 293 PRO A O 1
ATOM 4093 N N . VAL A 1 294 ? -46.849 38.699 20.750 1.00 6.61 294 VAL A N 1
ATOM 4094 C CA . VAL A 1 294 ? -46.157 38.368 19.509 1.00 6.93 294 VAL A CA 1
ATOM 4095 C C . VAL A 1 294 ? -44.740 38.874 19.631 1.00 7.35 294 VAL A C 1
ATOM 4096 O O . VAL A 1 294 ? -44.540 40.052 19.868 1.00 9.45 294 VAL A O 1
ATOM 4109 N N . ILE A 1 295 ? -43.780 37.980 19.515 1.00 7.11 295 ILE A N 1
ATOM 4110 C CA . ILE A 1 295 ? -42.405 38.400 19.347 1.00 7.29 295 ILE A CA 1
ATOM 4111 C C . ILE A 1 295 ? -42.109 38.390 17.850 1.00 7.23 295 ILE A C 1
ATOM 4112 O O . ILE A 1 295 ? -42.513 37.472 17.112 1.00 7.21 295 ILE A O 1
ATOM 4128 N N . VAL A 1 296 ? -41.274 39.361 17.460 1.00 6.87 296 VAL A N 1
ATOM 4129 C CA . VAL A 1 296 ? -40.655 39.284 16.142 1.00 6.71 296 VAL A CA 1
ATOM 4130 C C . VAL A 1 296 ? -39.384 38.478 16.392 1.00 6.78 296 VAL A C 1
ATOM 4131 O O . VAL A 1 296 ? -38.328 39.013 16.710 1.00 7.34 296 VAL A O 1
ATOM 4144 N N . GLY A 1 297 ? -39.512 37.151 16.275 1.00 6.20 297 GLY A N 1
ATOM 4145 C CA . GLY A 1 297 ? -38.478 36.234 16.707 1.00 6.44 297 GLY A CA 1
ATOM 4146 C C . GLY A 1 297 ? -37.277 36.135 15.796 1.00 6.47 297 GLY A C 1
ATOM 4147 O O . GLY A 1 297 ? -36.257 35.519 16.164 1.00 6.44 297 GLY A O 1
ATOM 4151 N N . GLU A 1 298 ? -37.414 36.675 14.562 1.00 6.61 298 GLU A N 1
ATOM 4152 C CA . GLU A 1 298 ? -36.285 36.893 13.661 1.00 6.54 298 GLU A CA 1
ATOM 4153 C C . GLU A 1 298 ? -36.583 38.163 12.866 1.00 7.09 298 GLU A C 1
ATOM 4154 O O . GLU A 1 298 ? -37.731 38.391 12.475 1.00 7.28 298 GLU A O 1
ATOM 4166 N N . TRP A 1 299 ? -35.531 38.952 12.709 1.00 6.86 299 TRP A N 1
ATOM 4167 C CA . TRP A 1 299 ? -35.499 40.193 11.923 1.00 7.01 299 TRP A CA 1
ATOM 4168 C C . TRP A 1 299 ? -34.024 40.562 11.849 1.00 6.57 299 TRP A C 1
ATOM 4169 O O . TRP A 1 299 ? -33.201 39.984 12.587 1.00 6.99 299 TRP A O 1
ATOM 4190 N N . THR A 1 300 ? -33.635 41.527 11.040 1.00 6.71 300 THR A N 1
ATOM 4191 C CA . THR A 1 300 ? -32.226 41.799 10.929 1.00 6.62 300 THR A CA 1
ATOM 4192 C C . THR A 1 300 ? -31.977 43.242 10.507 1.00 6.59 300 THR A C 1
ATOM 4193 O O . THR A 1 300 ? -32.907 44.004 10.232 1.00 7.23 300 THR A O 1
ATOM 4204 N N . GLY A 1 301 ? -30.693 43.566 10.389 1.00 6.61 301 GLY A N 1
ATOM 4205 C CA . GLY A 1 301 ? -30.267 44.885 9.985 1.00 6.72 301 GLY A CA 1
ATOM 4206 C C . GLY A 1 301 ? -30.045 45.050 8.490 1.00 6.54 301 GLY A C 1
ATOM 4207 O O . GLY A 1 301 ? -30.115 46.171 8.012 1.00 7.38 301 GLY A O 1
ATOM 4211 N N . ALA A 1 302 ? -29.783 43.949 7.792 1.00 6.78 302 ALA A N 1
ATOM 4212 C CA . ALA A 1 302 ? -29.639 43.944 6.337 1.00 6.78 302 ALA A CA 1
ATOM 4213 C C . ALA A 1 302 ? -30.967 44.286 5.665 1.00 6.91 302 ALA A C 1
ATOM 4214 O O . ALA A 1 302 ? -32.025 43.862 6.140 1.00 7.75 302 ALA A O 1
ATOM 4221 N N . VAL A 1 303 ? -30.865 44.937 4.480 1.00 7.30 303 VAL A N 1
ATOM 4222 C CA . VAL A 1 303 ? -32.024 45.196 3.653 1.00 7.61 303 VAL A CA 1
ATOM 4223 C C . VAL A 1 303 ? -31.875 44.546 2.277 1.00 7.67 303 VAL A C 1
ATOM 4224 O O . VAL A 1 303 ? -32.773 44.731 1.466 1.00 8.67 303 VAL A O 1
ATOM 4237 N N . THR A 1 304 ? -30.801 43.807 2.042 1.00 7.44 304 THR A N 1
ATOM 4238 C CA . THR A 1 304 ? -30.629 43.084 0.779 1.00 6.91 304 THR A CA 1
ATOM 4239 C C . THR A 1 304 ? -30.438 41.625 1.099 1.00 6.85 304 THR A C 1
ATOM 4240 O O . THR A 1 304 ? -30.190 41.239 2.239 1.00 6.69 304 THR A O 1
ATOM 4251 N N . ASP A 1 305 ? -30.513 40.798 0.077 1.00 7.06 305 ASP A N 1
ATOM 4252 C CA . ASP A 1 305 ? -30.232 39.376 0.147 1.00 7.03 305 ASP A CA 1
ATOM 4253 C C . ASP A 1 305 ? -28.901 39.037 -0.490 1.00 6.86 305 ASP A C 1
ATOM 4254 O O . ASP A 1 305 ? -28.713 37.921 -0.940 1.00 7.13 305 ASP A O 1
ATOM 4263 N N . CYS A 1 306 ? -27.953 39.965 -0.376 1.00 6.87 306 CYS A N 1
ATOM 4264 C CA . CYS A 1 306 ? -26.621 39.770 -0.909 1.00 7.22 306 CYS A CA 1
ATOM 4265 C C . CYS A 1 306 ? -25.741 38.792 -0.145 1.00 6.70 306 CYS A C 1
ATOM 4266 O O . CYS A 1 306 ? -24.757 38.314 -0.702 1.00 7.47 306 CYS A O 1
ATOM 4273 N N . ALA A 1 307 ? -25.995 38.579 1.151 1.00 6.93 307 ALA A N 1
ATOM 4274 C CA . ALA A 1 307 ? -25.086 37.731 1.899 1.00 7.07 307 ALA A CA 1
ATOM 4275 C C . ALA A 1 307 ? -24.820 36.407 1.190 1.00 7.35 307 ALA A C 1
ATOM 4276 O O . ALA A 1 307 ? -25.754 35.732 0.731 1.00 7.51 307 ALA A O 1
ATOM 4283 N N . LYS A 1 308 ? -23.543 35.993 1.184 1.00 7.70 308 LYS A N 1
ATOM 4284 C CA . LYS A 1 308 ? -23.148 34.774 0.498 1.00 7.86 308 LYS A CA 1
ATOM 4285 C C . LYS A 1 308 ? -23.985 33.588 0.935 1.00 7.89 308 LYS A C 1
ATOM 4286 O O . LYS A 1 308 ? -24.079 33.328 2.160 1.00 7.82 308 LYS A O 1
ATOM 4305 N N . TYR A 1 309 ? -24.662 32.891 0.028 1.00 7.45 309 TYR A N 1
ATOM 4306 C CA . TYR A 1 309 ? -25.428 31.681 0.299 1.00 7.47 309 TYR A CA 1
ATOM 4307 C C . TYR A 1 309 ? -26.740 31.931 1.022 1.00 7.30 309 TYR A C 1
ATOM 4308 O O . TYR A 1 309 ? -27.400 30.968 1.358 1.00 7.32 309 TYR A O 1
ATOM 4326 N N . LEU A 1 310 ? -27.140 33.188 1.223 1.00 7.19 310 LEU A N 1
ATOM 4327 C CA . LEU A 1 310 ? -28.362 33.432 1.974 1.00 7.57 310 LEU A CA 1
ATOM 4328 C C . LEU A 1 310 ? -29.561 32.696 1.418 1.00 7.54 310 LEU A C 1
ATOM 4329 O O . LEU A 1 310 ? -30.447 32.246 2.147 1.00 7.26 310 LEU A O 1
ATOM 4345 N N . ASN A 1 311 ? -29.668 32.640 0.062 1.00 7.43 311 ASN A N 1
ATOM 4346 C CA . ASN A 1 311 ? -30.831 32.002 -0.559 1.00 7.32 311 ASN A CA 1
ATOM 4347 C C . ASN A 1 311 ? -30.583 30.520 -0.817 1.00 7.50 311 ASN A C 1
ATOM 4348 O O . ASN A 1 311 ? -31.356 29.884 -1.549 1.00 8.84 311 ASN A O 1
ATOM 4359 N N . GLY A 1 312 ? -29.493 30.003 -0.242 1.00 7.33 312 GLY A N 1
ATOM 4360 C CA . GLY A 1 312 ? -29.065 28.633 -0.409 1.00 7.61 312 GLY A CA 1
ATOM 4361 C C . GLY A 1 312 ? -27.727 28.642 -1.128 1.00 7.84 312 GLY A C 1
ATOM 4362 O O . GLY A 1 312 ? -27.511 29.443 -2.038 1.00 8.47 312 GLY A O 1
ATOM 4366 N N . LYS A 1 313 ? -26.848 27.716 -0.761 1.00 7.50 313 LYS A N 1
ATOM 4367 C CA . LYS A 1 313 ? -25.558 27.608 -1.411 1.00 7.40 313 LYS A CA 1
ATOM 4368 C C . LYS A 1 313 ? -25.806 27.172 -2.839 1.00 8.22 313 LYS A C 1
ATOM 4369 O O . LYS A 1 313 ? -26.436 26.169 -3.085 1.00 9.06 313 LYS A O 1
ATOM 4388 N N . GLY A 1 314 ? -25.266 27.965 -3.773 1.00 9.80 314 GLY A N 1
ATOM 4389 C CA . GLY A 1 314 ? -25.452 27.725 -5.210 1.00 9.94 314 GLY A CA 1
ATOM 4390 C C . GLY A 1 314 ? -26.585 28.547 -5.790 1.00 10.23 314 GLY A C 1
ATOM 4391 O O . GLY A 1 314 ? -26.724 28.507 -7.035 1.00 12.69 314 GLY A O 1
ATOM 4395 N N . ASN A 1 315 ? -27.316 29.310 -4.988 1.00 9.04 315 ASN A N 1
ATOM 4396 C CA . ASN A 1 315 ? -28.335 30.221 -5.466 1.00 8.82 315 ASN A CA 1
ATOM 4397 C C . ASN A 1 315 ? -27.827 31.649 -5.299 1.00 8.73 315 ASN A C 1
ATOM 4398 O O . ASN A 1 315 ? -27.109 31.933 -4.341 1.00 9.55 315 ASN A O 1
ATOM 4409 N N . GLY A 1 316 ? -28.245 32.530 -6.199 1.00 8.47 316 GLY A N 1
ATOM 4410 C CA . GLY A 1 316 ? -27.826 33.912 -6.175 1.00 8.21 316 GLY A CA 1
ATOM 4411 C C . GLY A 1 316 ? -28.770 34.790 -5.371 1.00 8.18 316 GLY A C 1
ATOM 4412 O O . GLY A 1 316 ? -29.389 34.329 -4.395 1.00 8.37 316 GLY A O 1
ATOM 4416 N N . ALA A 1 317 ? -28.789 36.075 -5.733 1.00 7.93 317 ALA A N 1
ATOM 4417 C CA . ALA A 1 317 ? -29.468 37.105 -4.977 1.00 7.79 317 ALA A CA 1
ATOM 4418 C C . ALA A 1 317 ? -30.487 37.851 -5.806 1.00 7.46 317 ALA A C 1
ATOM 4419 O O . ALA A 1 317 ? -30.204 38.200 -6.984 1.00 8.89 317 ALA A O 1
ATOM 4426 N N . ARG A 1 318 ? -31.632 38.157 -5.239 1.00 7.28 318 ARG A N 1
ATOM 4427 C CA . ARG A 1 318 ? -32.589 39.035 -5.901 1.00 7.25 318 ARG A CA 1
ATOM 4428 C C . ARG A 1 318 ? -31.950 40.398 -6.202 1.00 7.71 318 ARG A C 1
ATOM 4429 O O . ARG A 1 318 ? -32.157 40.991 -7.247 1.00 8.44 318 ARG A O 1
ATOM 4450 N N . TYR A 1 319 ? -31.192 40.908 -5.232 1.00 8.27 319 TYR A N 1
ATOM 4451 C CA . TYR A 1 319 ? -30.768 42.301 -5.262 1.00 8.11 319 TYR A CA 1
ATOM 4452 C C . TYR A 1 319 ? -29.961 42.642 -6.508 1.00 8.35 319 TYR A C 1
ATOM 4453 O O . TYR A 1 319 ? -30.100 43.746 -7.017 1.00 9.10 319 TYR A O 1
ATOM 4471 N N . ASP A 1 320 ? -29.114 41.702 -6.942 1.00 8.31 320 ASP A N 1
ATOM 4472 C CA . ASP A 1 320 ? -28.264 41.947 -8.083 1.00 8.72 320 ASP A CA 1
ATOM 4473 C C . ASP A 1 320 ? -28.740 41.190 -9.307 1.00 9.11 320 ASP A C 1
ATOM 4474 O O . ASP A 1 320 ? -28.009 41.135 -10.287 1.00 10.89 320 ASP A O 1
ATOM 4483 N N . GLY A 1 321 ? -29.976 40.726 -9.299 1.00 8.60 321 GLY A N 1
ATOM 4484 C CA . GLY A 1 321 ? -30.538 40.101 -10.491 1.00 8.99 321 GLY A CA 1
ATOM 4485 C C . GLY A 1 321 ? -30.148 38.656 -10.721 1.00 9.04 321 GLY A C 1
ATOM 4486 O O . GLY A 1 321 ? -30.432 38.149 -11.791 1.00 11.36 321 GLY A O 1
ATOM 4490 N N . SER A 1 322 ? -29.526 37.977 -9.762 1.00 8.66 322 SER A N 1
ATOM 4491 C CA . SER A 1 322 ? -29.024 36.629 -9.976 1.00 8.59 322 SER A CA 1
ATOM 4492 C C . SER A 1 322 ? -29.906 35.565 -9.304 1.00 8.75 322 SER A C 1
ATOM 4493 O O . SER A 1 322 ? -29.492 34.431 -9.198 1.00 11.53 322 SER A O 1
ATOM 4501 N N . TYR A 1 323 ? -31.110 35.936 -8.907 1.00 8.18 323 TYR A N 1
ATOM 4502 C CA . TYR A 1 323 ? -32.115 35.035 -8.380 1.00 8.07 323 TYR A CA 1
ATOM 4503 C C . TYR A 1 323 ? -33.448 35.282 -9.070 1.00 7.66 323 TYR A C 1
ATOM 4504 O O . TYR A 1 323 ? -33.864 36.434 -9.136 1.00 7.63 323 TYR A O 1
ATOM 4522 N N . ALA A 1 324 ? -34.084 34.211 -9.529 1.00 7.14 324 ALA A N 1
ATOM 4523 C CA . ALA A 1 324 ? -35.459 34.202 -10.020 1.00 8.14 324 ALA A CA 1
ATOM 4524 C C . ALA A 1 324 ? -35.711 35.148 -11.195 1.00 7.96 324 ALA A C 1
ATOM 4525 O O . ALA A 1 324 ? -36.868 35.502 -11.441 1.00 8.58 324 ALA A O 1
ATOM 4532 N N . ALA A 1 325 ? -34.675 35.524 -11.950 1.00 8.87 325 ALA A N 1
ATOM 4533 C CA . ALA A 1 325 ? -34.799 36.461 -13.072 1.00 9.37 325 ALA A CA 1
ATOM 4534 C C . ALA A 1 325 ? -35.287 37.839 -12.606 1.00 9.54 325 ALA A C 1
ATOM 4535 O O . ALA A 1 325 ? -35.857 38.611 -13.372 1.00 11.01 325 ALA A O 1
ATOM 4542 N N . ASP A 1 326 ? -35.089 38.155 -11.343 1.00 9.18 326 ASP A N 1
ATOM 4543 C CA . ASP A 1 326 ? -35.384 39.491 -10.845 1.00 9.35 326 ASP A CA 1
ATOM 4544 C C . ASP A 1 326 ? -34.493 40.496 -11.549 1.00 10.83 326 ASP A C 1
ATOM 4545 O O . ASP A 1 326 ? -33.378 40.208 -11.954 1.00 11.53 326 ASP A O 1
ATOM 4554 N N . LYS A 1 327 ? -35.010 41.711 -11.643 1.00 11.88 327 LYS A N 1
ATOM 4555 C CA . LYS A 1 327 ? -34.253 42.819 -12.225 1.00 14.56 327 LYS A CA 1
ATOM 4556 C C . LYS A 1 327 ? -33.352 43.401 -11.149 1.00 13.05 327 LYS A C 1
ATOM 4557 O O . LYS A 1 327 ? -33.823 43.757 -10.066 1.00 14.00 327 LYS A O 1
ATOM 4576 N N . ALA A 1 328 ? -32.061 43.518 -11.461 1.00 12.65 328 ALA A N 1
ATOM 4577 C CA . ALA A 1 328 ? -31.083 44.009 -10.505 1.00 12.12 328 ALA A CA 1
ATOM 4578 C C . ALA A 1 328 ? -31.478 45.409 -10.040 1.00 12.87 328 ALA A C 1
ATOM 4579 O O . ALA A 1 328 ? -31.821 46.269 -10.852 1.00 15.23 328 ALA A O 1
ATOM 4586 N N . ILE A 1 329 ? -31.366 45.606 -8.738 1.00 12.16 329 ILE A N 1
ATOM 4587 C CA . ILE A 1 329 ? -31.494 46.902 -8.107 1.00 13.89 329 ILE A CA 1
ATOM 4588 C C . ILE A 1 329 ? -30.121 47.512 -7.897 1.00 14.86 329 ILE A C 1
ATOM 4589 O O . ILE A 1 329 ? -29.990 48.731 -7.896 1.00 20.34 329 ILE A O 1
ATOM 4605 N N . GLY A 1 330 ? -29.156 46.673 -7.547 1.00 12.92 330 GLY A N 1
ATOM 4606 C CA . GLY A 1 330 ? -27.839 47.164 -7.188 1.00 13.96 330 GLY A CA 1
ATOM 4607 C C . GLY A 1 330 ? -26.864 46.010 -7.315 1.00 12.72 330 GLY A C 1
ATOM 4608 O O . GLY A 1 330 ? -27.227 44.971 -7.840 1.00 18.49 330 GLY A O 1
ATOM 4612 N N . ASP A 1 331 ? -25.650 46.195 -6.842 1.00 14.62 331 ASP A N 1
ATOM 4613 C CA . ASP A 1 331 ? -24.635 45.149 -6.830 1.00 13.91 331 ASP A CA 1
ATOM 4614 C C . ASP A 1 331 ? -24.495 44.603 -5.400 1.00 12.21 331 ASP A C 1
ATOM 4615 O O . ASP A 1 331 ? -24.834 45.284 -4.412 1.00 12.22 331 ASP A O 1
ATOM 4624 N N . CYS A 1 332 ? -24.009 43.358 -5.315 1.00 10.84 332 CYS A N 1
ATOM 4625 C CA . CYS A 1 332 ? -23.833 42.677 -4.036 1.00 10.54 332 CYS A CA 1
ATOM 4626 C C . CYS A 1 332 ? -22.372 42.650 -3.578 1.00 11.36 332 CYS A C 1
ATOM 4627 O O . CYS A 1 332 ? -22.083 42.018 -2.569 1.00 13.56 332 CYS A O 1
ATOM 4634 N N . SER A 1 333 ? -21.507 43.434 -4.241 1.00 14.64 333 SER A N 1
ATOM 4635 C CA . SER A 1 333 ? -20.055 43.458 -4.062 1.00 17.42 333 SER A CA 1
ATOM 4636 C C . SER A 1 333 ? -19.625 43.794 -2.631 1.00 16.83 333 SER A C 1
ATOM 4637 O O . SER A 1 333 ? -18.552 43.404 -2.217 1.00 23.85 333 SER A O 1
ATOM 4645 N N . SER A 1 334 ? -20.358 44.667 -1.984 1.00 12.17 334 SER A N 1
ATOM 4646 C CA . SER A 1 334 ? -20.000 45.143 -0.658 1.00 12.24 334 SER A CA 1
ATOM 4647 C C . SER A 1 334 ? -20.750 44.368 0.425 1.00 9.93 334 SER A C 1
ATOM 4648 O O . SER A 1 334 ? -20.254 44.242 1.522 1.00 11.02 334 SER A O 1
ATOM 4656 N N . LEU A 1 335 ? -21.971 43.914 0.167 1.00 8.34 335 LEU A N 1
ATOM 4657 C CA . LEU A 1 335 ? -22.849 43.440 1.206 1.00 8.14 335 LEU A CA 1
ATOM 4658 C C . LEU A 1 335 ? -22.837 41.920 1.303 1.00 7.38 335 LEU A C 1
ATOM 4659 O O . LEU A 1 335 ? -23.551 41.350 2.114 1.00 8.05 335 LEU A O 1
ATOM 4675 N N . ALA A 1 336 ? -22.069 41.244 0.440 1.00 7.58 336 ALA A N 1
ATOM 4676 C CA . ALA A 1 336 ? -22.078 39.785 0.439 1.00 8.00 336 ALA A CA 1
ATOM 4677 C C . ALA A 1 336 ? -21.304 39.162 1.596 1.00 7.75 336 ALA A C 1
ATOM 4678 O O . ALA A 1 336 ? -21.689 38.090 2.050 1.00 8.32 336 ALA A O 1
ATOM 4685 N N . THR A 1 337 ? -20.187 39.792 1.962 1.00 7.52 337 THR A N 1
ATOM 4686 C CA . THR A 1 337 ? -19.291 39.212 2.956 1.00 7.52 337 THR A CA 1
ATOM 4687 C C . THR A 1 337 ? -18.662 40.354 3.737 1.00 7.34 337 THR A C 1
ATOM 4688 O O . THR A 1 337 ? -18.785 41.520 3.375 1.00 7.64 337 THR A O 1
ATOM 4699 N N . GLY A 1 338 ? -17.968 39.982 4.805 1.00 7.70 338 GLY A N 1
ATOM 4700 C CA . GLY A 1 338 ? -17.226 40.967 5.585 1.00 7.30 338 GLY A CA 1
ATOM 4701 C C . GLY A 1 338 ? -18.024 41.608 6.720 1.00 7.34 338 GLY A C 1
ATOM 4702 O O . GLY A 1 338 ? -19.063 41.106 7.149 1.00 7.37 338 GLY A O 1
ATOM 4706 N N . PHE A 1 339 ? -17.504 42.734 7.176 1.00 7.66 339 PHE A N 1
ATOM 4707 C CA . PHE A 1 339 ? -17.863 43.331 8.458 1.00 8.11 339 PHE A CA 1
ATOM 4708 C C . PHE A 1 339 ? -18.204 44.784 8.213 1.00 7.70 339 PHE A C 1
ATOM 4709 O O . PHE A 1 339 ? -17.692 45.379 7.267 1.00 7.96 339 PHE A O 1
ATOM 4726 N N . VAL A 1 340 ? -19.085 45.373 8.995 1.00 7.37 340 VAL A N 1
ATOM 4727 C CA . VAL A 1 340 ? -19.629 46.670 8.637 1.00 7.40 340 VAL A CA 1
ATOM 4728 C C . VAL A 1 340 ? -18.617 47.808 8.701 1.00 8.05 340 VAL A C 1
ATOM 4729 O O . VAL A 1 340 ? -18.891 48.847 8.099 1.00 9.00 340 VAL A O 1
ATOM 4742 N N . SER A 1 341 ? -17.439 47.592 9.287 1.00 8.40 341 SER A N 1
ATOM 4743 C CA . SER A 1 341 ? -16.361 48.565 9.169 1.00 9.29 341 SER A CA 1
ATOM 4744 C C . SER A 1 341 ? -15.986 48.855 7.704 1.00 10.07 341 SER A C 1
ATOM 4745 O O . SER A 1 341 ? -15.431 49.913 7.436 1.00 11.88 341 SER A O 1
ATOM 4753 N N . LYS A 1 342 ? -16.330 47.947 6.760 1.00 9.85 342 LYS A N 1
ATOM 4754 C CA . LYS A 1 342 ? -15.971 48.105 5.351 1.00 10.93 342 LYS A CA 1
ATOM 4755 C C . LYS A 1 342 ? -16.861 49.152 4.704 1.00 10.63 342 LYS A C 1
ATOM 4756 O O . LYS A 1 342 ? -16.548 49.582 3.607 1.00 12.71 342 LYS A O 1
ATOM 4775 N N . LEU A 1 343 ? -18.028 49.437 5.290 1.00 10.35 343 LEU A N 1
ATOM 4776 C CA . LEU A 1 343 ? -19.033 50.299 4.707 1.00 12.07 343 LEU A CA 1
ATOM 4777 C C . LEU A 1 343 ? -18.682 51.770 4.971 1.00 13.76 343 LEU A C 1
ATOM 4778 O O . LEU A 1 343 ? -17.753 52.091 5.684 1.00 15.52 343 LEU A O 1
ATOM 4794 N N . SER A 1 344 ? -19.472 52.675 4.404 1.00 15.46 344 SER A N 1
ATOM 4795 C CA . SER A 1 344 ? -19.318 54.093 4.694 1.00 16.01 344 SER A CA 1
ATOM 4796 C C . SER A 1 344 ? -20.083 54.457 5.961 1.00 16.11 344 SER A C 1
ATOM 4797 O O . SER A 1 344 ? -20.975 53.725 6.364 1.00 15.23 344 SER A O 1
ATOM 4805 N N . ASP A 1 345 ? -19.777 55.641 6.508 1.00 17.34 345 ASP A N 1
ATOM 4806 C CA . ASP A 1 345 ? -20.537 56.253 7.582 1.00 17.55 345 ASP A CA 1
ATOM 4807 C C . ASP A 1 345 ? -22.019 56.321 7.220 1.00 16.26 345 ASP A C 1
ATOM 4808 O O . ASP A 1 345 ? -22.844 55.954 8.036 1.00 15.30 345 ASP A O 1
ATOM 4817 N N . GLU A 1 346 ? -22.363 56.724 5.995 1.00 16.54 346 GLU A N 1
ATOM 4818 C CA . GLU A 1 346 ? -23.758 56.873 5.596 1.00 16.85 346 GLU A CA 1
ATOM 4819 C C . GLU A 1 346 ? -24.446 55.507 5.567 1.00 15.06 346 GLU A C 1
ATOM 4820 O O . GLU A 1 346 ? -25.599 55.392 5.978 1.00 14.32 346 GLU A O 1
ATOM 4832 N N . GLU A 1 347 ? -23.740 54.477 5.097 1.00 13.53 347 GLU A N 1
ATOM 4833 C CA . GLU A 1 347 ? -24.318 53.137 5.020 1.00 13.33 347 GLU A CA 1
ATOM 4834 C C . GLU A 1 347 ? -24.569 52.587 6.428 1.00 11.65 347 GLU A C 1
ATOM 4835 O O . GLU A 1 347 ? -25.632 52.011 6.700 1.00 11.93 347 GLU A O 1
ATOM 4847 N N . ARG A 1 348 ? -23.614 52.781 7.349 1.00 10.81 348 ARG A N 1
ATOM 4848 C CA . ARG A 1 348 ? -23.830 52.396 8.734 1.00 10.44 348 ARG A CA 1
ATOM 4849 C C . ARG A 1 348 ? -24.966 53.192 9.339 1.00 10.63 348 ARG A C 1
ATOM 4850 O O . ARG A 1 348 ? -25.690 52.657 10.171 1.00 9.94 348 ARG A O 1
ATOM 4871 N N . SER A 1 349 ? -25.045 54.477 9.048 1.00 10.45 349 SER A N 1
ATOM 4872 C CA . SER A 1 349 ? -26.095 55.318 9.595 1.00 11.44 349 SER A CA 1
ATOM 4873 C C . SER A 1 349 ? -27.491 54.842 9.165 1.00 10.20 349 SER A C 1
ATOM 4874 O O . SER A 1 349 ? -28.402 54.678 9.997 1.00 9.90 349 SER A O 1
ATOM 4882 N N . ASP A 1 350 ? -27.641 54.556 7.865 1.00 10.40 350 ASP A N 1
ATOM 4883 C CA . ASP A 1 350 ? -28.897 54.035 7.365 1.00 10.22 350 ASP A CA 1
ATOM 4884 C C . ASP A 1 350 ? -29.244 52.673 7.967 1.00 9.40 350 ASP A C 1
ATOM 4885 O O . ASP A 1 350 ? -30.405 52.364 8.220 1.00 10.25 350 ASP A O 1
ATOM 4894 N N . MET A 1 351 ? -28.228 51.842 8.161 1.00 9.19 351 MET A N 1
ATOM 4895 C CA . MET A 1 351 ? -28.439 50.556 8.793 1.00 8.39 351 MET A CA 1
ATOM 4896 C C . MET A 1 351 ? -28.962 50.769 10.211 1.00 7.94 351 MET A C 1
ATOM 4897 O O . MET A 1 351 ? -29.939 50.131 10.646 1.00 8.49 351 MET A O 1
ATOM 4911 N N . ARG A 1 352 ? -28.342 51.688 10.960 1.00 8.42 352 ARG A N 1
ATOM 4912 C CA . ARG A 1 352 ? -28.789 51.947 12.324 1.00 8.69 352 ARG A CA 1
ATOM 4913 C C . ARG A 1 352 ? -30.199 52.534 12.311 1.00 8.18 352 ARG A C 1
ATOM 4914 O O . ARG A 1 352 ? -31.008 52.201 13.146 1.00 8.42 352 ARG A O 1
ATOM 4935 N N . ARG A 1 353 ? -30.527 53.407 11.346 1.00 8.42 353 ARG A N 1
ATOM 4936 C CA . ARG A 1 353 ? -31.878 53.962 11.269 1.00 9.11 353 ARG A CA 1
ATOM 4937 C C . ARG A 1 353 ? -32.919 52.838 11.154 1.00 8.87 353 ARG A C 1
ATOM 4938 O O . ARG A 1 353 ? -33.954 52.842 11.823 1.00 8.93 353 ARG A O 1
ATOM 4959 N N . PHE A 1 354 ? -32.620 51.846 10.321 1.00 8.70 354 PHE A N 1
ATOM 4960 C CA . PHE A 1 354 ? -33.525 50.740 10.083 1.00 8.46 354 PHE A CA 1
ATOM 4961 C C . PHE A 1 354 ? -33.643 49.885 11.332 1.00 7.90 354 PHE A C 1
ATOM 4962 O O . PHE A 1 354 ? -34.742 49.410 11.672 1.00 7.83 354 PHE A O 1
ATOM 4979 N N . ILE A 1 355 ? -32.510 49.687 12.026 1.00 7.54 355 ILE A N 1
ATOM 4980 C CA . ILE A 1 355 ? -32.521 48.923 13.261 1.00 7.68 355 ILE A CA 1
ATOM 4981 C C . ILE A 1 355 ? -33.333 49.639 14.328 1.00 7.75 355 ILE A C 1
ATOM 4982 O O . ILE A 1 355 ? -34.176 49.025 14.997 1.00 7.88 355 ILE A O 1
ATOM 4998 N N . GLU A 1 356 ? -33.066 50.931 14.575 1.00 7.99 356 GLU A N 1
ATOM 4999 C CA . GLU A 1 356 ? -33.816 51.652 15.592 1.00 8.45 356 GLU A CA 1
ATOM 5000 C C . GLU A 1 356 ? -35.315 51.614 15.310 1.00 8.52 356 GLU A C 1
ATOM 5001 O O . GLU A 1 356 ? -36.080 51.419 16.249 1.00 8.60 356 GLU A O 1
ATOM 5013 N N . ALA A 1 357 ? -35.716 51.770 14.050 1.00 8.12 357 ALA A N 1
ATOM 5014 C CA . ALA A 1 357 ? -37.133 51.747 13.727 1.00 8.22 357 ALA A CA 1
ATOM 5015 C C . ALA A 1 357 ? -37.737 50.405 14.114 1.00 8.10 357 ALA A C 1
ATOM 5016 O O . ALA A 1 357 ? -38.866 50.354 14.609 1.00 8.67 357 ALA A O 1
ATOM 5023 N N . GLN A 1 358 ? -37.025 49.317 13.803 1.00 7.80 358 GLN A N 1
ATOM 5024 C CA . GLN A 1 358 ? -37.480 47.988 14.176 1.00 7.57 358 GLN A CA 1
ATOM 5025 C C . GLN A 1 358 ? -37.570 47.813 15.680 1.00 7.36 358 GLN A C 1
ATOM 5026 O O . GLN A 1 358 ? -38.535 47.239 16.199 1.00 7.77 358 GLN A O 1
ATOM 5040 N N . LEU A 1 359 ? -36.555 48.247 16.432 1.00 7.48 359 LEU A N 1
ATOM 5041 C CA . LEU A 1 359 ? -36.644 48.114 17.891 1.00 7.92 359 LEU A CA 1
ATOM 5042 C C . LEU A 1 359 ? -37.916 48.797 18.412 1.00 8.26 359 LEU A C 1
ATOM 5043 O O . LEU A 1 359 ? -38.672 48.207 19.181 1.00 8.66 359 LEU A O 1
ATOM 5059 N N . ASP A 1 360 ? -38.167 50.028 17.982 1.00 8.88 360 ASP A N 1
ATOM 5060 C CA . ASP A 1 360 ? -39.271 50.787 18.524 1.00 10.45 360 ASP A CA 1
ATOM 5061 C C . ASP A 1 360 ? -40.597 50.233 18.022 1.00 9.91 360 ASP A C 1
ATOM 5062 O O . ASP A 1 360 ? -41.541 50.129 18.789 1.00 11.69 360 ASP A O 1
ATOM 5071 N N . ALA A 1 361 ? -40.664 49.797 16.762 1.00 8.95 361 ALA A N 1
ATOM 5072 C CA . ALA A 1 361 ? -41.887 49.220 16.209 1.00 8.61 361 ALA A CA 1
ATOM 5073 C C . ALA A 1 361 ? -42.253 47.925 16.934 1.00 8.48 361 ALA A C 1
ATOM 5074 O O . ALA A 1 361 ? -43.402 47.700 17.290 1.00 9.69 361 ALA A O 1
ATOM 5081 N N . PHE A 1 362 ? -41.250 47.068 17.107 1.00 8.01 362 PHE A N 1
ATOM 5082 C CA . PHE A 1 362 ? -41.492 45.732 17.640 1.00 8.24 362 PHE A CA 1
ATOM 5083 C C . PHE A 1 362 ? -41.765 45.771 19.135 1.00 8.61 362 PHE A C 1
ATOM 5084 O O . PHE A 1 362 ? -42.515 44.937 19.656 1.00 10.63 362 PHE A O 1
ATOM 5101 N N . GLU A 1 363 ? -41.268 46.808 19.808 1.00 8.86 363 GLU A N 1
ATOM 5102 C CA . GLU A 1 363 ? -41.606 47.013 21.213 1.00 9.34 363 GLU A CA 1
ATOM 5103 C C . GLU A 1 363 ? -42.993 47.628 21.388 1.00 10.20 363 GLU A C 1
ATOM 5104 O O . GLU A 1 363 ? -43.487 47.666 22.511 1.00 12.12 363 GLU A O 1
ATOM 5116 N N . LEU A 1 364 ? -43.704 47.982 20.322 1.00 10.52 364 LEU A N 1
ATOM 5117 C CA . LEU A 1 364 ? -45.109 48.344 20.461 1.00 11.54 364 LEU A CA 1
ATOM 5118 C C . LEU A 1 364 ? -45.931 47.142 20.883 1.00 11.85 364 LEU A C 1
ATOM 5119 O O . LEU A 1 364 ? -47.010 47.319 21.419 1.00 14.55 364 LEU A O 1
ATOM 5135 N N . LYS A 1 365 ? -45.479 45.943 20.519 1.00 10.72 365 LYS A N 1
ATOM 5136 C CA . LYS A 1 365 ? -46.170 44.705 20.846 1.00 11.17 365 LYS A CA 1
ATOM 5137 C C . LYS A 1 365 ? -45.394 44.045 21.986 1.00 10.89 365 LYS A C 1
ATOM 5138 O O . LYS A 1 365 ? -45.605 44.441 23.077 1.00 17.34 365 LYS A O 1
ATOM 5157 N N . SER A 1 366 ? -44.648 42.976 21.762 1.00 10.48 366 SER A N 1
ATOM 5158 C CA . SER A 1 366 ? -44.069 42.184 22.823 1.00 9.23 366 SER A CA 1
ATOM 5159 C C . SER A 1 366 ? -42.558 42.106 22.717 1.00 8.24 366 SER A C 1
ATOM 5160 O O . SER A 1 366 ? -41.950 41.478 23.560 1.00 9.84 366 SER A O 1
ATOM 5168 N N . GLY A 1 367 ? -41.953 42.703 21.701 1.00 8.43 367 GLY A N 1
ATOM 5169 C CA . GLY A 1 367 ? -40.515 42.718 21.564 1.00 7.68 367 GLY A CA 1
ATOM 5170 C C . GLY A 1 367 ? -40.040 41.897 20.389 1.00 6.95 367 GLY A C 1
ATOM 5171 O O . GLY A 1 367 ? -40.764 41.647 19.413 1.00 7.10 367 GLY A O 1
ATOM 5175 N N . TRP A 1 368 ? -38.758 41.536 20.502 1.00 7.02 368 TRP A N 1
ATOM 5176 C CA . TRP A 1 368 ? -37.996 41.217 19.311 1.00 6.95 368 TRP A CA 1
ATOM 5177 C C . TRP A 1 368 ? -36.790 40.347 19.629 1.00 6.76 368 TRP A C 1
ATOM 5178 O O . TRP A 1 368 ? -36.234 40.374 20.726 1.00 6.82 368 TRP A O 1
ATOM 5199 N N . VAL A 1 369 ? -36.347 39.595 18.614 1.00 6.43 369 VAL A N 1
ATOM 5200 C CA . VAL A 1 369 ? -35.196 38.728 18.742 1.00 6.41 369 VAL A CA 1
ATOM 5201 C C . VAL A 1 369 ? -34.417 38.803 17.423 1.00 6.39 369 VAL A C 1
ATOM 5202 O O . VAL A 1 369 ? -34.874 38.305 16.380 1.00 6.63 369 VAL A O 1
ATOM 5215 N N . PHE A 1 370 ? -33.262 39.447 17.417 1.00 6.52 370 PHE A N 1
ATOM 5216 C CA . PHE A 1 370 ? -32.508 39.715 16.201 1.00 6.48 370 PHE A CA 1
ATOM 5217 C C . PHE A 1 370 ? -31.925 38.399 15.696 1.00 6.26 370 PHE A C 1
ATOM 5218 O O . PHE A 1 370 ? -31.430 37.558 16.442 1.00 6.37 370 PHE A O 1
ATOM 5235 N N . TRP A 1 371 ? -31.874 38.274 14.350 1.00 6.44 371 TRP A N 1
ATOM 5236 C CA . TRP A 1 371 ? -31.149 37.188 13.678 1.00 6.27 371 TRP A CA 1
ATOM 5237 C C . TRP A 1 371 ? -29.932 37.798 12.980 1.00 6.20 371 TRP A C 1
ATOM 5238 O O . TRP A 1 371 ? -30.137 38.579 12.037 1.00 6.63 371 TRP A O 1
ATOM 5259 N N . THR A 1 372 ? -28.698 37.531 13.391 1.00 6.44 372 THR A N 1
ATOM 5260 C CA . THR A 1 372 ? -28.272 36.514 14.341 1.00 6.23 372 THR A CA 1
ATOM 5261 C C . THR A 1 372 ? -27.098 37.109 15.112 1.00 6.50 372 THR A C 1
ATOM 5262 O O . THR A 1 372 ? -26.587 38.171 14.824 1.00 6.97 372 THR A O 1
ATOM 5273 N N . TRP A 1 373 ? -26.604 36.362 16.132 1.00 6.36 373 TRP A N 1
ATOM 5274 C CA . TRP A 1 373 ? -25.520 36.838 16.970 1.00 6.41 373 TRP A CA 1
ATOM 5275 C C . TRP A 1 373 ? -24.182 36.938 16.257 1.00 6.39 373 TRP A C 1
ATOM 5276 O O . TRP A 1 373 ? -23.472 37.917 16.434 1.00 6.45 373 TRP A O 1
ATOM 5297 N N . LYS A 1 374 ? -23.884 35.927 15.432 1.00 6.12 374 LYS A N 1
ATOM 5298 C CA . LYS A 1 374 ? -22.540 35.734 14.902 1.00 6.93 374 LYS A CA 1
ATOM 5299 C C . LYS A 1 374 ? -22.586 35.004 13.557 1.00 6.86 374 LYS A C 1
ATOM 5300 O O . LYS A 1 374 ? -23.347 34.093 13.356 1.00 7.04 374 LYS A O 1
ATOM 5319 N N . THR A 1 375 ? -21.661 35.435 12.701 1.00 7.23 375 THR A N 1
ATOM 5320 C CA . THR A 1 375 ? -21.521 34.913 11.332 1.00 7.50 375 THR A CA 1
ATOM 5321 C C . THR A 1 375 ? -20.035 34.874 11.017 1.00 7.64 375 THR A C 1
ATOM 5322 O O . THR A 1 375 ? -19.197 35.257 11.847 1.00 8.92 375 THR A O 1
ATOM 5333 N N . GLU A 1 376 ? -19.696 34.466 9.787 1.00 7.25 376 GLU A N 1
ATOM 5334 C CA . GLU A 1 376 ? -18.358 34.641 9.247 1.00 7.11 376 GLU A CA 1
ATOM 5335 C C . GLU A 1 376 ? -18.202 35.940 8.479 1.00 6.69 376 GLU A C 1
ATOM 5336 O O . GLU A 1 376 ? -17.152 36.146 7.875 1.00 7.69 376 GLU A O 1
ATOM 5348 N N . GLY A 1 377 ? -19.190 36.810 8.545 1.00 6.79 377 GLY A N 1
ATOM 5349 C CA . GLY A 1 377 ? -19.146 38.143 7.962 1.00 7.20 377 GLY A CA 1
ATOM 5350 C C . GLY A 1 377 ? -20.258 38.275 6.931 1.00 7.29 377 GLY A C 1
ATOM 5351 O O . GLY A 1 377 ? -20.071 37.889 5.767 1.00 7.58 377 GLY A O 1
ATOM 5355 N N . ALA A 1 378 ? -21.408 38.787 7.379 1.00 7.28 378 ALA A N 1
ATOM 5356 C CA . ALA A 1 378 ? -22.592 38.965 6.537 1.00 7.00 378 ALA A CA 1
ATOM 5357 C C . ALA A 1 378 ? -23.140 40.325 6.896 1.00 7.18 378 ALA A C 1
ATOM 5358 O O . ALA A 1 378 ? -23.842 40.460 7.902 1.00 7.18 378 ALA A O 1
ATOM 5365 N N . PRO A 1 379 ? -22.717 41.397 6.217 1.00 7.43 379 PRO A N 1
ATOM 5366 C CA . PRO A 1 379 ? -23.032 42.740 6.680 1.00 7.39 379 PRO A CA 1
ATOM 5367 C C . PRO A 1 379 ? -24.509 42.946 6.986 1.00 7.25 379 PRO A C 1
ATOM 5368 O O . PRO A 1 379 ? -25.382 42.723 6.146 1.00 7.68 379 PRO A O 1
ATOM 5379 N N . GLY A 1 380 ? -24.750 43.476 8.193 1.00 6.88 380 GLY A N 1
ATOM 5380 C CA . GLY A 1 380 ? -26.091 43.781 8.652 1.00 6.83 380 GLY A CA 1
ATOM 5381 C C . GLY A 1 380 ? -26.761 42.656 9.429 1.00 6.70 380 GLY A C 1
ATOM 5382 O O . GLY A 1 380 ? -27.784 42.923 10.064 1.00 6.89 380 GLY A O 1
ATOM 5386 N N . TRP A 1 381 ? -26.202 41.428 9.338 1.00 6.50 381 TRP A N 1
ATOM 5387 C CA . TRP A 1 381 ? -26.815 40.250 9.935 1.00 6.02 381 TRP A CA 1
ATOM 5388 C C . TRP A 1 381 ? -26.206 39.831 11.275 1.00 6.36 381 TRP A C 1
ATOM 5389 O O . TRP A 1 381 ? -26.658 38.842 11.828 1.00 6.90 381 TRP A O 1
ATOM 5410 N N . ASP A 1 382 ? -25.127 40.481 11.693 1.00 6.46 382 ASP A N 1
ATOM 5411 C CA . ASP A 1 382 ? -24.281 39.939 12.743 1.00 6.41 382 ASP A CA 1
ATOM 5412 C C . ASP A 1 382 ? -24.267 40.909 13.902 1.00 6.44 382 ASP A C 1
ATOM 5413 O O . ASP A 1 382 ? -23.648 41.956 13.877 1.00 6.42 382 ASP A O 1
ATOM 5422 N N . MET A 1 383 ? -25.039 40.588 14.948 1.00 6.18 383 MET A N 1
ATOM 5423 C CA . MET A 1 383 ? -25.184 41.522 16.051 1.00 6.34 383 MET A CA 1
ATOM 5424 C C . MET A 1 383 ? -23.839 41.788 16.732 1.00 6.19 383 MET A C 1
ATOM 5425 O O . MET A 1 383 ? -23.539 42.917 17.162 1.00 6.70 383 MET A O 1
ATOM 5439 N N . SER A 1 384 ? -23.019 40.751 16.862 1.00 6.62 384 SER A N 1
ATOM 5440 C CA . SER A 1 384 ? -21.738 40.945 17.535 1.00 7.14 384 SER A CA 1
ATOM 5441 C C . SER A 1 384 ? -20.888 42.003 16.832 1.00 6.87 384 SER A C 1
ATOM 5442 O O . SER A 1 384 ? -20.218 42.833 17.422 1.00 7.42 384 SER A O 1
ATOM 5450 N N . ASP A 1 385 ? -20.983 41.987 15.494 1.00 6.61 385 ASP A N 1
ATOM 5451 C CA . ASP A 1 385 ? -20.313 42.990 14.664 1.00 6.82 385 ASP A CA 1
ATOM 5452 C C . ASP A 1 385 ? -20.979 44.345 14.880 1.00 6.72 385 ASP A C 1
ATOM 5453 O O . ASP A 1 385 ? -20.316 45.358 15.107 1.00 6.71 385 ASP A O 1
ATOM 5462 N N . LEU A 1 386 ? -22.306 44.392 14.736 1.00 6.38 386 LEU A N 1
ATOM 5463 C CA . LEU A 1 386 ? -22.993 45.666 14.765 1.00 6.40 386 LEU A CA 1
ATOM 5464 C C . LEU A 1 386 ? -22.865 46.366 16.115 1.00 6.18 386 LEU A C 1
ATOM 5465 O O . LEU A 1 386 ? -22.829 47.589 16.190 1.00 6.97 386 LEU A O 1
ATOM 5481 N N . LEU A 1 387 ? -22.807 45.605 17.204 1.00 6.46 387 LEU A N 1
ATOM 5482 C CA . LEU A 1 387 ? -22.617 46.200 18.514 1.00 6.81 387 LEU A CA 1
ATOM 5483 C C . LEU A 1 387 ? -21.253 46.878 18.591 1.00 6.95 387 LEU A C 1
ATOM 5484 O O . LEU A 1 387 ? -21.156 48.032 18.993 1.00 7.82 387 LEU A O 1
ATOM 5500 N N . GLU A 1 388 ? -20.191 46.177 18.170 1.00 7.65 388 GLU A N 1
ATOM 5501 C CA . GLU A 1 388 ? -18.854 46.741 18.249 1.00 7.75 388 GLU A CA 1
ATOM 5502 C C . GLU A 1 388 ? -18.728 47.970 17.371 1.00 8.04 388 GLU A C 1
ATOM 5503 O O . GLU A 1 388 ? -17.976 48.884 17.678 1.00 8.62 388 GLU A O 1
ATOM 5515 N N . ALA A 1 389 ? -19.444 47.972 16.229 1.00 7.49 389 ALA A N 1
ATOM 5516 C CA . ALA A 1 389 ? -19.408 49.063 15.274 1.00 7.72 389 ALA A CA 1
ATOM 5517 C C . ALA A 1 389 ? -20.261 50.256 15.711 1.00 8.33 389 ALA A C 1
ATOM 5518 O O . ALA A 1 389 ? -20.271 51.276 15.029 1.00 9.91 389 ALA A O 1
ATOM 5525 N N . GLY A 1 390 ? -21.026 50.140 16.790 1.00 8.21 390 GLY A N 1
ATOM 5526 C CA . GLY A 1 390 ? -21.859 51.240 17.222 1.00 9.01 390 GLY A CA 1
ATOM 5527 C C . GLY A 1 390 ? -23.141 51.366 16.417 1.00 8.74 390 GLY A C 1
ATOM 5528 O O . GLY A 1 390 ? -23.821 52.385 16.496 1.00 10.92 390 GLY A O 1
ATOM 5532 N N . VAL A 1 391 ? -23.500 50.315 15.668 1.00 8.36 391 VAL A N 1
ATOM 5533 C CA . VAL A 1 391 ? -24.683 50.319 14.837 1.00 7.98 391 VAL A CA 1
ATOM 5534 C C . VAL A 1 391 ? -25.909 49.786 15.579 1.00 8.11 391 VAL A C 1
ATOM 5535 O O . VAL A 1 391 ? -27.041 50.238 15.321 1.00 10.51 391 VAL A O 1
ATOM 5548 N N . PHE A 1 392 ? -25.693 48.847 16.501 1.00 8.36 392 PHE A N 1
ATOM 5549 C CA . PHE A 1 392 ? -26.786 48.235 17.228 1.00 8.01 392 PHE A CA 1
ATOM 5550 C C . PHE A 1 392 ? -26.970 48.946 18.554 1.00 8.10 392 PHE A C 1
ATOM 5551 O O . PHE A 1 392 ? -26.067 48.930 19.390 1.00 9.35 392 PHE A O 1
ATOM 5568 N N . PRO A 1 393 ? -28.158 49.514 18.860 1.00 8.32 393 PRO A N 1
ATOM 5569 C CA . PRO A 1 393 ? -28.382 50.162 20.146 1.00 8.74 393 PRO A CA 1
ATOM 5570 C C . PRO A 1 393 ? -28.300 49.208 21.339 1.00 9.27 393 PRO A C 1
ATOM 5571 O O . PRO A 1 393 ? -28.636 48.018 21.237 1.00 10.02 393 PRO A O 1
ATOM 5582 N N . THR A 1 394 ? -27.944 49.754 22.513 1.00 10.64 394 THR A N 1
ATOM 5583 C CA . THR A 1 394 ? -27.733 48.931 23.714 1.00 11.67 394 THR A CA 1
ATOM 5584 C C . THR A 1 394 ? -28.771 49.164 24.813 1.00 11.89 394 THR A C 1
ATOM 5585 O O . THR A 1 394 ? -28.662 48.579 25.878 1.00 12.36 394 THR A O 1
ATOM 5596 N N . SER A 1 395 ? -29.819 49.932 24.499 1.00 11.13 395 SER A N 1
ATOM 5597 C CA . SER A 1 395 ? -30.911 50.167 25.413 1.00 12.05 395 SER A CA 1
ATOM 5598 C C . SER A 1 395 ? -32.036 50.862 24.667 1.00 11.04 395 SER A C 1
ATOM 5599 O O . SER A 1 395 ? -31.819 51.347 23.547 1.00 12.00 395 SER A O 1
ATOM 5607 N N . PRO A 1 396 ? -33.264 50.899 25.218 1.00 12.99 396 PRO A N 1
ATOM 5608 C CA . PRO A 1 396 ? -34.336 51.652 24.577 1.00 13.49 396 PRO A CA 1
ATOM 5609 C C . PRO A 1 396 ? -34.054 53.144 24.480 1.00 14.35 396 PRO A C 1
ATOM 5610 O O . PRO A 1 396 ? -34.617 53.801 23.608 1.00 17.90 396 PRO A O 1
ATOM 5621 N N . ASP A 1 397 ? -33.185 53.660 25.364 1.00 14.81 397 ASP A N 1
ATOM 5622 C CA . ASP A 1 397 ? -32.877 55.070 25.342 1.00 16.30 397 ASP A CA 1
ATOM 5623 C C . ASP A 1 397 ? -31.711 55.428 24.415 1.00 15.36 397 ASP A C 1
ATOM 5624 O O . ASP A 1 397 ? -31.401 56.606 24.250 1.00 17.48 397 ASP A O 1
ATOM 5633 N N . ASP A 1 398 ? -31.025 54.418 23.887 1.00 13.26 398 ASP A N 1
ATOM 5634 C CA . ASP A 1 398 ? -29.892 54.616 23.015 1.00 12.56 398 ASP A CA 1
ATOM 5635 C C . ASP A 1 398 ? -30.391 54.817 21.593 1.00 10.97 398 ASP A C 1
ATOM 5636 O O . ASP A 1 398 ? -30.551 53.873 20.837 1.00 11.32 398 ASP A O 1
ATOM 5645 N N . ARG A 1 399 ? -30.685 56.061 21.243 1.00 11.39 399 ARG A N 1
ATOM 5646 C CA . ARG A 1 399 ? -31.266 56.401 19.962 1.00 11.70 399 ARG A CA 1
ATOM 5647 C C . ARG A 1 399 ? -30.527 57.593 19.380 1.00 12.58 399 ARG A C 1
ATOM 5648 O O . ARG A 1 399 ? -30.420 58.655 19.994 1.00 14.68 399 ARG A O 1
ATOM 5669 N N . GLU A 1 400 ? -30.038 57.377 18.169 1.00 12.33 400 GLU A N 1
ATOM 5670 C CA . GLU A 1 400 ? -29.389 58.430 17.402 1.00 13.46 400 GLU A CA 1
ATOM 5671 C C . GLU A 1 400 ? -30.360 59.178 16.490 1.00 12.66 400 GLU A C 1
ATOM 5672 O O . GLU A 1 400 ? -30.041 60.285 16.075 1.00 16.48 400 GLU A O 1
ATOM 5684 N N . PHE A 1 401 ? -31.536 58.614 16.230 1.00 12.95 401 PHE A N 1
ATOM 5685 C CA . PHE A 1 401 ? -32.503 59.190 15.333 1.00 13.99 401 PHE A CA 1
ATOM 5686 C C . PHE A 1 401 ? -33.820 59.317 16.080 1.00 14.55 401 PHE A C 1
ATOM 5687 O O . PHE A 1 401 ? -34.082 58.620 17.046 1.00 13.94 401 PHE A O 1
ATOM 5704 N N . PRO A 1 402 ? -34.715 60.217 15.651 1.00 16.06 402 PRO A N 1
ATOM 5705 C CA . PRO A 1 402 ? -36.035 60.305 16.266 1.00 17.10 402 PRO A CA 1
ATOM 5706 C C . PRO A 1 402 ? -36.750 58.966 16.237 1.00 15.55 402 PRO A C 1
ATOM 5707 O O . PRO A 1 402 ? -36.552 58.173 15.323 1.00 13.78 402 PRO A O 1
ATOM 5718 N N . LYS A 1 403 ? -37.609 58.767 17.230 1.00 17.09 403 LYS A N 1
ATOM 5719 C CA . LYS A 1 403 ? -38.402 57.566 17.339 1.00 18.31 403 LYS A CA 1
ATOM 5720 C C . LYS A 1 403 ? -39.368 57.473 16.161 1.00 18.44 403 LYS A C 1
ATOM 5721 O O . LYS A 1 403 ? -40.093 58.413 15.834 1.00 22.22 403 LYS A O 1
ATOM 5740 N N . GLN A 1 404 ? -39.389 56.304 15.552 1.00 16.13 404 GLN A N 1
ATOM 5741 C CA . GLN A 1 404 ? -40.238 56.054 14.409 1.00 18.44 404 GLN A CA 1
ATOM 5742 C C . GLN A 1 404 ? -41.493 55.333 14.897 1.00 19.44 404 GLN A C 1
ATOM 5743 O O . GLN A 1 404 ? -41.532 54.820 16.019 1.00 22.61 404 GLN A O 1
ATOM 5757 N N . CYS A 1 405 ? -42.503 55.304 14.040 1.00 21.46 405 CYS A N 1
ATOM 5758 C CA . CYS A 1 405 ? -43.751 54.563 14.276 1.00 24.07 405 CYS A CA 1
ATOM 5759 C C . CYS A 1 405 ? -44.553 55.152 15.445 1.00 28.96 405 CYS A C 1
ATOM 5760 O O . CYS A 1 405 ? -45.592 54.502 15.707 1.00 36.14 405 CYS A O 1
#

Foldseek 3Di:
DQLQPAFAFAFEAPCQQFHACLFEVVLQPVLPQQSFAQQRSLVSLAAPRSCVSNVVRNVPVDDLVLLLVCLQLVGAEYEYEHELCLQPNDVPGSDYHDNVVSVVRVLVSNVVNNHAYAYAHEAWPQGLAQDSSNRHHDARCQVPDCGLVSLLVSLLVVLQPPVVDVSHQEYELYPQRAVVRPDDVVVVLVSLVSSQVSNVVRPQRHAYEYEPNPDQQQVCAPRPLDRSRYEYEYADAQAPDPVSLLDDLVVLLVVLLCSLVVGQVNHSYFYEPAEYWLDSHCLAAQSRIHVAHTLQQCRHPNHHHVDDSVQQHFAACVSDDPVVLVSSLSSQQSNQLSRSVGRYYYYAHCHGRGGYTRHVVRCVVVVSHHRHNVRDPDDHGD

InterPro domains:
  IPR001547 Glycoside hydrolase, family 5 [PF00150] (75-302)
  IPR017853 Glycoside hydrolase superfamily [SSF51445] (20-405)
  IPR050386 Glycosyl Hydrolase 5 (Cellulase A) [PTHR31297] (25-398)

Solvent-accessible surface area: 14059 Å² total; per-residue (Å²): 73,70,2,106,51,100,70,0,49,0,0,0,1,1,0,1,0,1,0,4,0,17,0,2,18,66,30,0,57,69,15,35,82,132,0,23,3,0,55,12,0,1,129,82,28,31,106,155,71,0,64,52,85,0,28,60,11,1,144,93,21,3,57,48,35,14,0,84,160,0,26,100,6,34,12,35,1,0,0,0,1,0,0,13,0,4,26,32,43,60,176,76,24,15,6,10,63,22,0,23,98,32,0,52,78,0,17,122,53,0,34,91,17,65,4,46,0,1,0,0,0,2,0,2,2,33,6,0,4,17,64,14,28,2,0,106,80,68,58,46,93,4,24,113,81,94,18,38,110,53,0,36,80,8,0,28,84,0,0,99,113,11,0,80,37,121,24,4,8,0,0,0,0,0,1,22,0,18,26,96,45,57,4,69,56,41,110,0,59,123,4,0,28,50,0,36,40,21,0,56,132,71,51,64,66,4,6,0,0,0,4,12,2,92,40,68,2,46,61,2,68,72,39,63,65,66,32,33,33,0,0,0,2,8,36,14,38,1,0,83,71,88,45,36,7,65,65,92,35,82,43,3,10,80,14,0,17,98,30,0,85,108,51,0,83,42,8,59,3,6,0,1,0,0,9,0,2,2,8,46,8,2,7,6,90,39,18,26,6,15,75,72,31,8,28,41,50,26,66,68,81,104,29,188,56,81,27,91,15,95,51,45,26,63,17,102,0,94,98,14,53,114,130,87,48,42,42,19,10,61,3,0,5,0,1,4,12,0,0,25,71,48,4,0,8,0,0,8,0,3,48,14,70,10,3,3,0,4,6,0,37,21,0,34,150,34,40,4,3,3,62,46,60,132,45,54,114,53,109,162,57,58